Protein 6ZXT (pdb70)

B-factor: mean 27.02, std 9.83, range [13.63, 108.33]

Solvent-accessible surface area: 20149 Å² total; per-residue (Å²): 158,172,64,53,88,84,84,15,24,92,68,0,0,108,84,0,5,110,56,7,120,62,50,38,19,0,1,2,2,16,21,51,6,0,24,53,2,2,62,60,1,0,61,21,37,120,98,44,137,13,106,118,3,41,0,0,14,0,6,78,137,2,97,100,44,0,101,93,18,60,6,72,49,19,50,1,48,105,60,63,163,5,58,1,1,2,0,7,6,27,1,3,18,87,78,5,15,0,0,6,5,68,64,3,10,0,0,36,6,11,3,0,5,109,11,14,86,78,1,0,0,0,0,2,66,80,41,80,26,164,15,7,1,27,36,113,100,9,1,0,0,0,0,0,77,30,13,31,126,21,1,25,91,74,0,18,68,28,101,51,5,134,74,18,97,21,100,37,34,95,82,71,130,123,41,56,83,7,49,26,67,2,42,0,0,6,0,62,13,140,93,58,19,181,76,25,75,32,0,16,143,24,0,31,42,30,19,0,3,4,2,0,0,3,0,24,98,20,0,48,6,0,0,22,0,2,67,134,30,57,64,61,83,119,74,113,155,172,64,54,86,82,84,16,23,94,70,0,0,99,83,0,3,111,54,6,126,62,51,38,21,0,1,2,2,14,30,62,5,0,35,47,2,2,66,47,0,0,68,23,40,145,90,46,142,13,108,115,3,44,0,2,10,0,6,111,129,6,96,104,39,0,100,92,34,57,4,71,45,11,65,2,53,113,62,50,137,4,60,2,0,3,0,6,7,32,1,2,11,92,71,4,10,0,0,6,5,49,62,8,13,6,6,34,6,11,3,0,6,110,1,15,82,76,1,0,0,0,0,2,62,79,43,84,20,164,10,3,0,28,38,105,98,9,1,0,0,2,0,2,76,30,9,40,134,24,1,25,107,90,0,22,109,15,100,65,3,174,67,16,104,20,111,37,40,97,103,67,117,133,33,61,84,20,67,8,57,4,26,5,0,7,0,64,8,125,103,52,15,205,77,21,72,32,0,13,152,23,0,30,40,19,19,0,2,4,1,0,0,2,0,21,93,18,0,51,2,0,0,23,0,2,70,135,30,57,66,53,70,100,56,42,135,166

InterPro domains:
  IPR004788 Ribose 5-phosphate isomerase, type A [PF06026] (82-256)
  IPR004788 Ribose 5-phosphate isomerase, type A [TIGR00021] (36-258)
  IPR004788 Ribose 5-phosphate isomerase, type A [cd01398] (36-254)
  IPR020672 Ribose-5-phosphate isomerase, type A, subgroup [MF_00170] (33-261)
  IPR037171 NagB/RpiA transferase-like [SSF100950] (33-181)
  IPR050262 Ribose 5-phosphate isomerase [PTHR43748] (22-262)

Organism: Chlamydomonas reinhardtii (NCBI:txid3055)

Nearest PDB structures (foldseek):
  6zxt-assembly1_A  TM=1.004E+00  e=3.234E-52  Chlamydomonas reinhardtii
  2f8m-assembly1_B  TM=9.762E-01  e=2.948E-31  Plasmodium falciparum 3D7
  1lk7-assembly1_D  TM=9.650E-01  e=9.561E-29  Pyrococcus horikoshii
  3hhe-assembly1_B  TM=9.433E-01  e=3.915E-27  Bartonella henselae str. Houston-1
  6j1k-assembly1_B  TM=9.522E-01  e=1.406E-26  Ochrobactrum sp.

Secondary structure (DSSP, 8-state):
----HHHHHHHHHHHHHTT--TT-EEEE--SHHHHHHHHHHHHHHHTTSS-S-EEEESSHHHHHHHHHHT--B--TTT---EEEEEE--SEE-TTS-EE--TTS-HHHHHHHHHTEEEEEEEEEGGGB-SSTTTTSS-EEEEE-STTHHHHHHHHHT-TTTTTSEEEE-EETTEE---TTS-EEEEEE-SS--S-HHHHHHHHHTSTTEEEESEE-S--SEEEEEETTEEEEEE--/--S-HHHHHHHHHHHHHTT--TT-EEEE--SHHHHHHHHHHHHHHHTTSS-S-EEEESSHHHHHHHHHTT--B--TTT---EEEEEE--SEE-TTS-EE--TTS-HHHHHHHHHTEEEEEEEEEGGGB-SSTTTTSS-EEEEE-STTHHHHHHHHHT-GGGTT-EEEE-EETTEE---TTS-EEEEEE-SS--S-HHHHHHHHHHSTTEEEESEE-S--SEEEEEETTEEEEEEPS--

Foldseek 3Di:
DPADQLNLLLQLLVVQCVQPAAQFEEEQEDDSSSLSNLVVVLVCVVVVVHYNYEYAYLAPVSVVSNVVSVHHYDHCVVVVAGAEYEYEFQAQAPQRWGFDQPVPRQPSVLSRLVRYPAYEYEHAPVRYDNAALQVQWWWKWWFAPPPVVVVQVVLCCQPQQPPWDKDWDPDVPHGDAHRVRTTMITTGHNHHGPDLVVSQVRSVPDPGTDHTGGRPPRHAWYWYGYPVGIDIDGRD/DPQDQLNLLLQLLVVQLVQDAAQWEEEQADDSSSLSNLVVVLVCVVVVVHYNYEYAYLDPVSVVSNVVSVHHYDHCVVVVAGAEYEYEFQAQELQRWGFDQLVASQVSVLSSLVRYPAYEYEHAQVRYANAALQVQDWWKWWFAPPPVVVLQVVLQPDPQQDAKDKDWDPPPPHTDAHPVRTTIITIGHNDHRPDLVVSQVSQVVDPGTDHTRGRPPRHQWYWYGYPVGIDIDGRPPD

Sequence (474 aa):
TQLSQDELKKQAAWKAVEEYVKSGMVVGLGTGSTAAFAVDDRIGQQLLKEGKLQNIVGVPTSIRTYEQALSLGIPLATLDEQPKLDVAIDGADEVDPNLDVVKGRGGALLLREKMVEMASAKFVCIVDDSKLVEGLGGSKLAMPVEIVQFCHKYTLQRLANLPEVKGCEAKLRMNGDKPYVTDNSSNYIVDLYFQTPIKDSSQAASKAILGLDGVVDHGLFLDMVDVCIIAGATGVTVQERPTQLSQDELKKQAAWKAVEEYVKSGMVVGLGTGSTAAFAVDDRIGQLLKEGKLQNIVGVPTSIRTYEQALSLGIPLATLDEQPKLDVAIDGADEVDPNLDVVKGRGGALLREKMVEMASSAKFVCIVDDSKLVEGLGGSKLAMPVEIVQFCHKYTLQRLANLPEVKGCEAKLRMNGDKPYVTDNSNYIVDLYFQTPIKDSQAASKAILGLDDGVVDHGLFLDDMVDVCIIAGATGVTVQERPNP

Radius of gyration: 24.96 Å; Cα contacts (8 Å, |Δi|>4): 1159; chains: 2; bounding box: 45×42×82 Å

Structure (mmCIF, N/CA/C/O backbone):
data_6ZXT
#
_entry.id   6ZXT
#
_cell.length_a   45.152
_cell.length_b   63.952
_cell.length_c   80.909
_cell.angle_alpha   90.000
_cell.angle_beta   96.130
_cell.angle_gamma   90.000
#
_symmetry.space_group_name_H-M   'P 1 21 1'
#
loop_
_entity.id
_entity.type
_entity.pdbx_description
1 polymer 'Ribose-5-phosphate isomerase'
2 non-polymer 'SULFATE ION'
3 non-polymer 'SODIUM ION'
4 water water
#
loop_
_atom_site.group_PDB
_atom_site.id
_atom_site.type_symbol
_atom_site.label_atom_id
_atom_site.label_alt_id
_atom_site.label_comp_id
_atom_site.label_asym_id
_atom_site.label_entity_id
_atom_site.label_seq_id
_atom_site.pdbx_PDB_ins_code
_atom_site.Cartn_x
_atom_site.Cartn_y
_atom_site.Cartn_z
_atom_site.occupancy
_atom_site.B_iso_or_equiv
_atom_site.auth_seq_id
_atom_site.auth_comp_id
_atom_site.auth_asym_id
_atom_site.auth_atom_id
_atom_site.pdbx_PDB_model_num
ATOM 1 N N . THR A 1 15 ? 6.768 -20.123 -35.483 1.00 56.25 29 THR A N 1
ATOM 2 C CA . THR A 1 15 ? 7.523 -19.725 -36.670 1.00 48.84 29 THR A CA 1
ATOM 3 C C . THR A 1 15 ? 7.323 -18.227 -36.934 1.00 35.80 29 THR A C 1
ATOM 4 O O . THR A 1 15 ? 7.867 -17.381 -36.200 1.00 36.53 29 THR A O 1
ATOM 14 N N . GLN A 1 16 ? 6.551 -17.872 -37.974 1.00 26.98 30 GLN A N 1
ATOM 15 C CA . GLN A 1 16 ? 6.352 -16.457 -38.255 1.00 24.02 30 GLN A CA 1
ATOM 16 C C . GLN A 1 16 ? 5.468 -15.759 -37.225 1.00 22.46 30 GLN A C 1
ATOM 17 O O . GLN A 1 16 ? 5.596 -14.545 -37.042 1.00 24.54 30 GLN A O 1
ATOM 31 N N . LEU A 1 17 ? 4.558 -16.476 -36.579 1.00 24.08 31 LEU A N 1
ATOM 32 C CA . LEU A 1 17 ? 3.615 -15.819 -35.674 1.00 22.82 31 LEU A CA 1
ATOM 33 C C . LEU A 1 17 ? 4.271 -15.552 -34.319 1.00 21.35 31 LEU A C 1
ATOM 34 O O . LEU A 1 17 ? 4.799 -16.475 -33.680 1.00 26.82 31 LEU A O 1
ATOM 50 N N . SER A 1 18 ? 4.208 -14.304 -33.888 1.00 20.66 32 SER A N 1
ATOM 51 C CA . SER A 1 18 ? 4.715 -13.892 -32.592 1.00 22.89 32 SER A CA 1
ATOM 52 C C . SER A 1 18 ? 3.711 -14.268 -31.517 1.00 22.93 32 SER A C 1
ATOM 53 O O . SER A 1 18 ? 2.564 -14.603 -31.800 1.00 21.89 32 SER A O 1
ATOM 61 N N . GLN A 1 19 ? 4.171 -14.240 -30.257 1.00 21.37 33 GLN A N 1
ATOM 62 C CA . GLN A 1 19 ? 3.269 -14.546 -29.154 1.00 21.72 33 GLN A CA 1
ATOM 63 C C . GLN A 1 19 ? 2.090 -13.593 -29.151 1.00 20.26 33 GLN A C 1
ATOM 64 O O . GLN A 1 19 ? 0.948 -14.028 -28.947 1.00 19.56 33 GLN A O 1
ATOM 78 N N . ASP A 1 20 ? 2.327 -12.307 -29.393 1.00 21.07 34 ASP A N 1
ATOM 79 C CA . ASP A 1 20 ? 1.226 -11.348 -29.427 1.00 19.81 34 ASP A CA 1
ATOM 80 C C . ASP A 1 20 ? 0.248 -11.666 -30.554 1.00 20.07 34 ASP A C 1
ATOM 81 O O . ASP A 1 20 ? -0.968 -11.499 -30.399 1.00 20.44 34 ASP A O 1
ATOM 90 N N . GLU A 1 21 ? 0.750 -12.101 -31.713 1.00 21.03 35 GLU A N 1
ATOM 91 C CA . GLU A 1 21 ? -0.164 -12.441 -32.801 1.00 19.22 35 GLU A CA 1
ATOM 92 C C . GLU A 1 21 ? -0.998 -13.661 -32.441 1.00 18.94 35 GLU A C 1
ATOM 93 O O . GLU A 1 21 ? -2.195 -13.723 -32.756 1.00 19.43 35 GLU A O 1
ATOM 105 N N . LEU A 1 22 ? -0.395 -14.655 -31.791 1.00 18.72 36 LEU A N 1
ATOM 106 C CA . LEU A 1 22 ? -1.145 -15.814 -31.343 1.00 17.50 36 LEU A CA 1
ATOM 107 C C . LEU A 1 22 ? -2.217 -15.415 -30.330 1.00 16.90 36 LEU A C 1
ATOM 108 O O . LEU A 1 22 ? -3.354 -15.898 -30.384 1.00 18.14 36 LEU A O 1
ATOM 124 N N . LYS A 1 23 ? -1.845 -14.581 -29.375 1.00 19.25 37 LYS A N 1
ATOM 125 C CA . LYS A 1 23 ? -2.833 -14.133 -28.393 1.00 20.11 37 LYS A CA 1
ATOM 126 C C . LYS A 1 23 ? -4.038 -13.521 -29.097 1.00 18.01 37 LYS A C 1
ATOM 127 O O . LYS A 1 23 ? -5.191 -13.788 -28.731 1.00 17.58 37 LYS A O 1
ATOM 146 N N . LYS A 1 24 ? -3.797 -12.635 -30.054 1.00 19.70 38 LYS A N 1
ATOM 147 C CA . LYS A 1 24 ? -4.908 -11.974 -30.737 1.00 17.45 38 LYS A CA 1
ATOM 148 C C . LYS A 1 24 ? -5.765 -12.962 -31.506 1.00 18.58 38 LYS A C 1
ATOM 149 O O . LYS A 1 24 ? -6.997 -12.842 -31.541 1.00 18.10 38 LYS A O 1
ATOM 168 N N . GLN A 1 25 ? -5.145 -13.955 -32.155 1.00 18.04 39 GLN A N 1
ATOM 169 C CA . GLN A 1 25 ? -5.900 -15.009 -32.821 1.00 19.80 39 GLN A CA 1
ATOM 170 C C . GLN A 1 25 ? -6.829 -15.743 -31.853 1.00 18.02 39 GLN A C 1
ATOM 171 O O . GLN A 1 25 ? -8.017 -15.931 -32.130 1.00 19.21 39 GLN A O 1
ATOM 185 N N . ALA A 1 26 ? -6.313 -16.148 -30.695 1.00 18.69 40 ALA A N 1
ATOM 186 C CA . ALA A 1 26 ? -7.162 -16.810 -29.712 1.00 18.66 40 ALA A CA 1
ATOM 187 C C . ALA A 1 26 ? -8.297 -15.882 -29.296 1.00 17.17 40 ALA A C 1
ATOM 188 O O . ALA A 1 26 ? -9.458 -16.303 -29.204 1.00 19.30 40 ALA A O 1
ATOM 195 N N . ALA A 1 27 ? -7.963 -14.630 -28.994 1.00 17.52 41 ALA A N 1
ATOM 196 C CA . ALA A 1 27 ? -8.967 -13.658 -28.559 1.00 16.60 41 ALA A CA 1
ATOM 197 C C . ALA A 1 27 ? -10.082 -13.508 -29.580 1.00 19.42 41 ALA A C 1
ATOM 198 O O . ALA A 1 27 ? -11.265 -13.513 -29.227 1.00 17.82 41 ALA A O 1
ATOM 205 N N . TRP A 1 28 ? -9.731 -13.329 -30.855 1.00 18.51 42 TRP A N 1
ATOM 206 C CA . TRP A 1 28 ? -10.794 -13.134 -31.836 1.00 19.51 42 TRP A CA 1
ATOM 207 C C . TRP A 1 28 ? -11.683 -14.365 -31.937 1.00 20.80 42 TRP A C 1
ATOM 208 O O . TRP A 1 28 ? -12.892 -14.247 -32.157 1.00 22.14 42 TRP A O 1
ATOM 229 N N . LYS A 1 29 ? -11.105 -15.564 -31.850 1.00 17.82 43 LYS A N 1
ATOM 230 C CA . LYS A 1 29 ? -11.923 -16.763 -31.905 1.00 19.32 43 LYS A CA 1
ATOM 231 C C . LYS A 1 29 ? -12.888 -16.813 -30.719 1.00 20.14 43 LYS A C 1
ATOM 232 O O . LYS A 1 29 ? -14.064 -17.178 -30.858 1.00 20.87 43 LYS A O 1
ATOM 251 N N . ALA A 1 30 ? -12.411 -16.401 -29.551 1.00 18.64 44 ALA A N 1
ATOM 252 C CA . ALA A 1 30 ? -13.245 -16.425 -28.350 1.00 20.03 44 ALA A CA 1
ATOM 253 C C . ALA A 1 30 ? -14.419 -15.460 -28.451 1.00 17.34 44 ALA A C 1
ATOM 254 O O . ALA A 1 30 ? -15.515 -15.759 -27.946 1.00 18.39 44 ALA A O 1
ATOM 261 N N . VAL A 1 31 ? -14.228 -14.308 -29.088 1.00 17.89 45 VAL A N 1
ATOM 262 C CA . VAL A 1 31 ? -15.314 -13.335 -29.184 1.00 18.32 45 VAL A CA 1
ATOM 263 C C . VAL A 1 31 ? -16.465 -13.868 -30.019 1.00 19.34 45 VAL A C 1
ATOM 264 O O . VAL A 1 31 ? -17.582 -13.365 -29.901 1.00 19.39 45 VAL A O 1
ATOM 277 N N A GLU A 1 32 ? -16.248 -14.900 -30.834 0.46 19.97 46 GLU A N 1
ATOM 278 N N B GLU A 1 32 ? -16.245 -14.893 -30.842 0.54 19.96 46 GLU A N 1
ATOM 279 C CA A GLU A 1 32 ? -17.354 -15.512 -31.562 0.46 20.04 46 GLU A CA 1
ATOM 280 C CA B GLU A 1 32 ? -17.356 -15.506 -31.561 0.54 20.01 46 GLU A CA 1
ATOM 281 C C A GLU A 1 32 ? -18.387 -16.150 -30.641 0.46 22.01 46 GLU A C 1
ATOM 282 C C B GLU A 1 32 ? -18.400 -16.105 -30.629 0.54 22.04 46 GLU A C 1
ATOM 283 O O A GLU A 1 32 ? -19.510 -16.422 -31.087 0.46 23.69 46 GLU A O 1
ATOM 284 O O B GLU A 1 32 ? -19.548 -16.297 -31.053 0.54 23.71 46 GLU A O 1
ATOM 307 N N . TYR A 1 33 ? -18.040 -16.404 -29.375 1.00 19.53 47 TYR A N 1
ATOM 308 C CA . TYR A 1 33 ? -19.003 -16.906 -28.413 1.00 20.16 47 TYR A CA 1
ATOM 309 C C . TYR A 1 33 ? -19.877 -15.792 -27.863 1.00 20.33 47 TYR A C 1
ATOM 310 O O . TYR A 1 33 ? -20.903 -16.091 -27.225 1.00 22.99 47 TYR A O 1
ATOM 328 N N . VAL A 1 34 ? -19.514 -14.531 -28.112 1.00 19.61 48 VAL A N 1
ATOM 329 C CA . VAL A 1 34 ? -20.319 -13.400 -27.651 1.00 19.48 48 VAL A CA 1
ATOM 330 C C . VAL A 1 34 ? -21.402 -13.136 -28.686 1.00 23.62 48 VAL A C 1
ATOM 331 O O . VAL A 1 34 ? -21.110 -12.899 -29.876 1.00 23.80 48 VAL A O 1
ATOM 344 N N . LYS A 1 35 ? -22.652 -13.126 -28.217 1.00 22.96 49 LYS A N 1
ATOM 345 C CA . LYS A 1 35 ? -23.824 -12.888 -29.048 1.00 22.52 49 LYS A CA 1
ATOM 346 C C . LYS A 1 35 ? -24.512 -11.632 -28.547 1.00 25.17 49 LYS A C 1
ATOM 347 O O . LYS A 1 35 ? -24.488 -11.330 -27.346 1.00 24.58 49 LYS A O 1
ATOM 366 N N . SER A 1 36 ? -25.134 -10.903 -29.471 1.00 23.00 50 SER A N 1
ATOM 367 C CA . SER A 1 36 ? -25.907 -9.734 -29.076 1.00 23.14 50 SER A CA 1
ATOM 368 C C . SER A 1 36 ? -26.873 -10.116 -27.967 1.00 21.99 50 SER A C 1
ATOM 369 O O . SER A 1 36 ? -27.460 -11.202 -27.975 1.00 24.44 50 SER A O 1
ATOM 377 N N . GLY A 1 37 ? -27.001 -9.227 -26.991 1.00 21.43 51 GLY A N 1
ATOM 378 C CA . GLY A 1 37 ? -27.875 -9.470 -25.865 1.00 20.57 51 GLY A CA 1
ATOM 379 C C . GLY A 1 37 ? -27.185 -9.945 -24.611 1.00 25.84 51 GLY A C 1
ATOM 380 O O . GLY A 1 37 ? -27.809 -9.974 -23.546 1.00 24.76 51 GLY A O 1
ATOM 384 N N . MET A 1 38 ? -25.926 -10.321 -24.693 1.00 22.17 52 MET A N 1
ATOM 385 C CA . MET A 1 38 ? -25.288 -10.965 -23.574 1.00 19.34 52 MET A CA 1
ATOM 386 C C . MET A 1 38 ? -24.703 -9.979 -22.557 1.00 19.74 52 MET A C 1
ATOM 387 O O . MET A 1 38 ? -24.318 -8.840 -22.875 1.00 19.39 52 MET A O 1
ATOM 401 N N . VAL A 1 39 ? -24.579 -10.493 -21.330 1.00 19.88 53 VAL A N 1
ATOM 402 C CA . VAL A 1 39 ? -23.717 -9.937 -20.293 1.00 20.24 53 VAL A CA 1
ATOM 403 C C . VAL A 1 39 ? -22.402 -10.713 -20.317 1.00 18.80 53 VAL A C 1
ATOM 404 O O . VAL A 1 39 ? -22.389 -11.953 -20.236 1.00 20.39 53 VAL A O 1
ATOM 417 N N . VAL A 1 40 ? -21.301 -9.990 -20.459 1.00 20.40 54 VAL A N 1
ATOM 418 C CA . VAL A 1 40 ? -20.006 -10.578 -20.774 1.00 19.54 54 VAL A CA 1
ATOM 419 C C . VAL A 1 40 ? -18.970 -10.186 -19.724 1.00 18.84 54 VAL A C 1
ATOM 420 O O . VAL A 1 40 ? -18.722 -9.000 -19.491 1.00 18.56 54 VAL A O 1
ATOM 433 N N . GLY A 1 41 ? -18.328 -11.189 -19.135 1.00 18.54 55 GLY A N 1
ATOM 434 C CA . GLY A 1 41 ? -17.203 -10.940 -18.248 1.00 17.39 55 GLY A CA 1
ATOM 435 C C . GLY A 1 41 ? -15.947 -10.636 -19.043 1.00 19.10 55 GLY A C 1
ATOM 436 O O . GLY A 1 41 ? -15.580 -11.369 -19.975 1.00 18.29 55 GLY A O 1
ATOM 440 N N . LEU A 1 42 ? -15.321 -9.528 -18.723 1.00 17.47 56 LEU A N 1
ATOM 441 C CA . LEU A 1 42 ? -14.159 -9.042 -19.460 1.00 17.13 56 LEU A CA 1
ATOM 442 C C . LEU A 1 42 ? -12.897 -9.306 -18.638 1.00 19.03 56 LEU A C 1
ATOM 443 O O . LEU A 1 42 ? -12.726 -8.751 -17.544 1.00 17.87 56 LEU A O 1
ATOM 459 N N . GLY A 1 43 ? -12.010 -10.134 -19.178 1.00 17.06 57 GLY A N 1
ATOM 460 C CA . GLY A 1 43 ? -10.797 -10.510 -18.487 1.00 16.98 57 GLY A CA 1
ATOM 461 C C . GLY A 1 43 ? -9.743 -9.424 -18.389 1.00 17.67 57 GLY A C 1
ATOM 462 O O . GLY A 1 43 ? -9.925 -8.270 -18.781 1.00 19.46 57 GLY A O 1
ATOM 466 N N . THR A 1 44 ? -8.593 -9.833 -17.843 1.00 19.62 58 THR A N 1
ATOM 467 C CA . THR A 1 44 ? -7.454 -8.973 -17.568 1.00 17.64 58 THR A CA 1
ATOM 468 C C . THR A 1 44 ? -6.192 -9.612 -18.133 1.00 18.86 58 THR A C 1
ATOM 469 O O . THR A 1 44 ? -6.013 -10.832 -18.051 1.00 19.67 58 THR A O 1
ATOM 480 N N . GLY A 1 45 ? -5.337 -8.780 -18.697 1.00 18.07 59 GLY A N 1
ATOM 481 C CA . GLY A 1 45 ? -4.042 -9.201 -19.188 1.00 20.35 59 GLY A CA 1
ATOM 482 C C . GLY A 1 45 ? -3.960 -8.998 -20.678 1.00 18.67 59 GLY A C 1
ATOM 483 O O . GLY A 1 45 ? -4.939 -8.645 -21.335 1.00 18.57 59 GLY A O 1
ATOM 487 N N . SER A 1 46 ? -2.754 -9.204 -21.218 1.00 19.21 60 SER A N 1
ATOM 488 C CA . SER A 1 46 ? -2.537 -8.888 -22.636 1.00 20.07 60 SER A CA 1
ATOM 489 C C . SER A 1 46 ? -3.416 -9.730 -23.563 1.00 19.56 60 SER A C 1
ATOM 490 O O . SER A 1 46 ? -3.930 -9.225 -24.567 1.00 21.63 60 SER A O 1
ATOM 498 N N . THR A 1 47 ? -3.642 -11.006 -23.240 1.00 19.33 61 THR A N 1
ATOM 499 C CA . THR A 1 47 ? -4.479 -11.815 -24.120 1.00 17.34 61 THR A CA 1
ATOM 500 C C . THR A 1 47 ? -5.920 -11.336 -24.075 1.00 17.30 61 THR A C 1
ATOM 501 O O . THR A 1 47 ? -6.546 -11.084 -25.114 1.00 17.45 61 THR A O 1
ATOM 512 N N . ALA A 1 48 ? -6.454 -11.189 -22.857 1.00 16.72 62 ALA A N 1
ATOM 513 C CA . ALA A 1 48 ? -7.823 -10.719 -22.727 1.00 17.54 62 ALA A CA 1
ATOM 514 C C . ALA A 1 48 ? -8.013 -9.346 -23.346 1.00 15.95 62 ALA A C 1
ATOM 515 O O . ALA A 1 48 ? -9.093 -9.059 -23.884 1.00 17.23 62 ALA A O 1
ATOM 522 N N . ALA A 1 49 ? -6.989 -8.489 -23.294 1.00 16.73 63 ALA A N 1
ATOM 523 C CA . ALA A 1 49 ? -7.143 -7.133 -23.793 1.00 18.12 63 ALA A CA 1
ATOM 524 C C . ALA A 1 49 ? -7.460 -7.148 -25.285 1.00 20.88 63 ALA A C 1
ATOM 525 O O . ALA A 1 49 ? -8.199 -6.297 -25.780 1.00 19.72 63 ALA A O 1
ATOM 532 N N . PHE A 1 50 ? -6.911 -8.107 -26.029 1.00 17.55 64 PHE A N 1
ATOM 533 C CA . PHE A 1 50 ? -7.289 -8.201 -27.443 1.00 16.79 64 PHE A CA 1
ATOM 534 C C . PHE A 1 50 ? -8.775 -8.528 -27.593 1.00 17.70 64 PHE A C 1
ATOM 535 O O . PHE A 1 50 ? -9.427 -8.088 -28.554 1.00 18.19 64 PHE A O 1
ATOM 552 N N . ALA A 1 51 ? -9.312 -9.381 -26.715 1.00 16.00 65 ALA A N 1
ATOM 553 C CA . ALA A 1 51 ? -10.730 -9.707 -26.792 1.00 16.32 65 ALA A CA 1
ATOM 554 C C . ALA A 1 51 ? -11.580 -8.504 -26.422 1.00 17.93 65 ALA A C 1
ATOM 555 O O . ALA A 1 51 ? -12.617 -8.278 -27.042 1.00 17.84 65 ALA A O 1
ATOM 562 N N . VAL A 1 52 ? -11.162 -7.737 -25.409 1.00 19.10 66 VAL A N 1
ATOM 563 C CA . VAL A 1 52 ? -11.937 -6.560 -25.035 1.00 17.42 66 VAL A CA 1
ATOM 564 C C . VAL A 1 52 ? -11.960 -5.577 -26.188 1.00 20.30 66 VAL A C 1
ATOM 565 O O . VAL A 1 52 ? -13.014 -5.019 -26.530 1.00 19.27 66 VAL A O 1
ATOM 578 N N A ASP A 1 53 ? -10.810 -5.427 -26.847 0.52 18.24 67 ASP A N 1
ATOM 579 N N B ASP A 1 53 ? -10.796 -5.419 -26.822 0.48 18.27 67 ASP A N 1
ATOM 580 C CA A ASP A 1 53 ? -10.701 -4.469 -27.977 0.52 18.69 67 ASP A CA 1
ATOM 581 C CA B ASP A 1 53 ? -10.642 -4.531 -28.001 0.48 18.70 67 ASP A CA 1
ATOM 582 C C A ASP A 1 53 ? -11.577 -4.938 -29.142 0.52 19.08 67 ASP A C 1
ATOM 583 C C B ASP A 1 53 ? -11.624 -4.950 -29.088 0.48 19.03 67 ASP A C 1
ATOM 584 O O A ASP A 1 53 ? -12.311 -4.096 -29.688 0.52 20.17 67 ASP A O 1
ATOM 585 O O B ASP A 1 53 ? -12.256 -4.072 -29.699 0.48 20.24 67 ASP A O 1
ATOM 602 N N . ARG A 1 54 ? -11.660 -6.249 -29.378 1.00 17.26 68 ARG A N 1
ATOM 603 C CA . ARG A 1 54 ? -12.483 -6.781 -30.449 1.00 17.95 68 ARG A CA 1
ATOM 604 C C . ARG A 1 54 ? -13.968 -6.610 -30.148 1.00 19.83 68 ARG A C 1
ATOM 605 O O . ARG A 1 54 ? -14.744 -6.249 -31.037 1.00 19.63 68 ARG A O 1
ATOM 626 N N . ILE A 1 55 ? -14.387 -6.829 -28.899 1.00 18.27 69 ILE A N 1
ATOM 627 C CA . ILE A 1 55 ? -15.785 -6.607 -28.549 1.00 19.05 69 ILE A CA 1
ATOM 628 C C . ILE A 1 55 ? -16.140 -5.152 -28.791 1.00 22.53 69 ILE A C 1
ATOM 629 O O . ILE A 1 55 ? -17.215 -4.831 -29.325 1.00 21.41 69 ILE A O 1
ATOM 645 N N . GLY A 1 56 ? -15.259 -4.253 -28.372 1.00 19.83 70 GLY A N 1
ATOM 646 C CA . GLY A 1 56 ? -15.510 -2.836 -28.555 1.00 21.09 70 GLY A CA 1
ATOM 647 C C . GLY A 1 56 ? -15.609 -2.461 -30.013 1.00 22.78 70 GLY A C 1
ATOM 648 O O . GLY A 1 56 ? -16.458 -1.649 -30.410 1.00 23.73 70 GLY A O 1
ATOM 652 N N A GLN A 1 57 ? -14.761 -3.048 -30.852 0.44 20.08 71 GLN A N 1
ATOM 653 N N B GLN A 1 57 ? -14.747 -3.047 -30.846 0.56 20.05 71 GLN A N 1
ATOM 654 C CA A GLN A 1 57 ? -14.816 -2.729 -32.275 0.44 21.90 71 GLN A CA 1
ATOM 655 C CA B GLN A 1 57 ? -14.787 -2.782 -32.283 0.56 21.90 71 GLN A CA 1
ATOM 656 C C A GLN A 1 57 ? -16.095 -3.261 -32.918 0.44 19.93 71 GLN A C 1
ATOM 657 C C B GLN A 1 57 ? -16.100 -3.257 -32.892 0.56 19.85 71 GLN A C 1
ATOM 658 O O A GLN A 1 57 ? -16.721 -2.568 -33.733 0.44 23.29 71 GLN A O 1
ATOM 659 O O B GLN A 1 57 ? -16.742 -2.535 -33.668 0.56 23.33 71 GLN A O 1
ATOM 686 N N . LEU A 1 58 ? -16.497 -4.484 -32.577 1.00 19.15 72 LEU A N 1
ATOM 687 C CA . LEU A 1 58 ? -17.730 -5.043 -33.126 1.00 19.68 72 LEU A CA 1
ATOM 688 C C . LEU A 1 58 ? -18.942 -4.217 -32.706 1.00 21.18 72 LEU A C 1
ATOM 689 O O . LEU A 1 58 ? -19.875 -4.035 -33.498 1.00 22.76 72 LEU A O 1
ATOM 705 N N . LEU A 1 59 ? -18.951 -3.707 -31.473 1.00 22.97 73 LEU A N 1
ATOM 706 C CA . LEU A 1 59 ? -20.048 -2.835 -31.056 1.00 21.98 73 LEU A CA 1
ATOM 707 C C . LEU A 1 59 ? -20.055 -1.549 -31.872 1.00 26.98 73 LEU A C 1
ATOM 708 O O . LEU A 1 59 ? -21.108 -1.112 -32.345 1.00 26.55 73 LEU A O 1
ATOM 724 N N . LYS A 1 60 ? -18.900 -0.902 -32.017 1.00 21.92 74 LYS A N 1
ATOM 725 C CA . LYS A 1 60 ? -18.849 0.333 -32.791 1.00 23.95 74 LYS A CA 1
ATOM 726 C C . LYS A 1 60 ? -19.313 0.111 -34.215 1.00 30.28 74 LYS A C 1
ATOM 727 O O . LYS A 1 60 ? -19.919 1.010 -34.808 1.00 31.92 74 LYS A O 1
ATOM 746 N N . GLU A 1 61 ? -19.037 -1.062 -34.783 1.00 26.68 75 GLU A N 1
ATOM 747 C CA . GLU A 1 61 ? -19.413 -1.378 -36.156 1.00 26.97 75 GLU A CA 1
ATOM 748 C C . GLU A 1 61 ? -20.841 -1.891 -36.295 1.00 32.07 75 GLU A C 1
ATOM 749 O O . GLU A 1 61 ? -21.290 -2.131 -37.422 1.00 28.73 75 GLU A O 1
ATOM 761 N N . GLY A 1 62 ? -21.576 -2.046 -35.194 1.00 25.85 76 GLY A N 1
ATOM 762 C CA . GLY A 1 62 ? -22.925 -2.556 -35.239 1.00 25.90 76 GLY A CA 1
ATOM 763 C C . GLY A 1 62 ? -23.054 -4.044 -35.401 1.00 29.31 76 GLY A C 1
ATOM 764 O O . GLY A 1 62 ? -24.182 -4.536 -35.564 1.00 31.41 76 GLY A O 1
ATOM 768 N N . LYS A 1 63 ? -21.919 -4.754 -35.371 1.00 25.36 77 LYS A N 1
ATOM 769 C CA . LYS A 1 63 ? -21.901 -6.234 -35.540 1.00 22.65 77 LYS A CA 1
ATOM 770 C C . LYS A 1 63 ? -22.436 -6.901 -34.270 1.00 24.09 77 LYS A C 1
ATOM 771 O O . LYS A 1 63 ? -22.955 -8.021 -34.366 1.00 30.77 77 LYS A O 1
ATOM 777 N N . LEU A 1 64 ? -22.274 -6.247 -33.120 1.00 23.90 78 LEU A N 1
ATOM 778 C CA . LEU A 1 64 ? -22.856 -6.679 -31.865 1.00 24.38 78 LEU A CA 1
ATOM 779 C C . LEU A 1 64 ? -23.742 -5.546 -31.381 1.00 22.82 78 LEU A C 1
ATOM 780 O O . LEU A 1 64 ? -23.469 -4.369 -31.648 1.00 24.12 78 LEU A O 1
ATOM 796 N N . GLN A 1 65 ? -24.792 -5.916 -30.651 1.00 24.11 79 GLN A N 1
ATOM 797 C CA . GLN A 1 65 ? -25.647 -4.961 -29.961 1.00 24.60 79 GLN A CA 1
ATOM 798 C C . GLN A 1 65 ? -26.051 -5.521 -28.605 1.00 21.76 79 GLN A C 1
ATOM 799 O O . GLN A 1 65 ? -26.004 -6.729 -28.345 1.00 22.90 79 GLN A O 1
ATOM 813 N N . ASN A 1 66 ? -26.495 -4.610 -27.752 1.00 23.13 80 ASN A N 1
ATOM 814 C CA . ASN A 1 66 ? -27.072 -4.973 -26.467 1.00 23.47 80 ASN A CA 1
ATOM 815 C C . ASN A 1 66 ? -26.135 -5.853 -25.647 1.00 19.67 80 ASN A C 1
ATOM 816 O O . ASN A 1 66 ? -26.522 -6.912 -25.138 1.00 23.48 80 ASN A O 1
ATOM 827 N N . ILE A 1 67 ? -24.893 -5.402 -25.540 1.00 20.57 81 ILE A N 1
ATOM 828 C CA . ILE A 1 67 ? -23.882 -6.040 -24.707 1.00 20.94 81 ILE A CA 1
ATOM 829 C C . ILE A 1 67 ? -23.679 -5.182 -23.468 1.00 20.13 81 ILE A C 1
ATOM 830 O O . ILE A 1 67 ? -23.543 -3.958 -23.568 1.00 21.81 81 ILE A O 1
ATOM 846 N N . VAL A 1 68 ? -23.570 -5.837 -22.319 1.00 20.53 82 VAL A N 1
ATOM 847 C CA . VAL A 1 68 ? -23.042 -5.207 -21.111 1.00 19.92 82 VAL A CA 1
ATOM 848 C C . VAL A 1 68 ? -21.800 -5.977 -20.694 1.00 19.49 82 VAL A C 1
ATOM 849 O O . VAL A 1 68 ? -21.838 -7.207 -20.604 1.00 21.03 82 VAL A O 1
ATOM 862 N N . GLY A 1 69 ? -20.728 -5.249 -20.392 1.00 17.63 83 GLY A N 1
ATOM 863 C CA . GLY A 1 69 ? -19.486 -5.839 -19.917 1.00 19.17 83 GLY A CA 1
ATOM 864 C C . GLY A 1 69 ? -19.314 -5.677 -18.428 1.00 20.48 83 GLY A C 1
ATOM 865 O O . GLY A 1 69 ? -19.705 -4.670 -17.831 1.00 19.81 83 GLY A O 1
ATOM 869 N N . VAL A 1 70 ? -18.680 -6.688 -17.806 1.00 17.85 84 VAL A N 1
ATOM 870 C CA . VAL A 1 70 ? -18.392 -6.726 -16.411 1.00 18.65 84 VAL A CA 1
ATOM 871 C C . VAL A 1 70 ? -16.883 -6.916 -16.242 1.00 19.20 84 VAL A C 1
ATOM 872 O O . VAL A 1 70 ? -16.364 -8.008 -16.460 1.00 18.58 84 VAL A O 1
ATOM 885 N N . PRO A 1 71 ? -16.168 -5.858 -15.869 1.00 19.26 85 PRO A N 1
ATOM 886 C CA . PRO A 1 71 ? -14.699 -5.950 -15.819 1.00 19.87 85 PRO A CA 1
ATOM 887 C C . PRO A 1 71 ? -14.149 -6.687 -14.621 1.00 20.72 85 PRO A C 1
ATOM 888 O O . PRO A 1 71 ? -14.646 -6.571 -13.500 1.00 20.57 85 PRO A O 1
ATOM 899 N N . THR A 1 72 ? -13.040 -7.401 -14.859 1.00 18.40 86 THR A N 1
ATOM 900 C CA . THR A 1 72 ? -12.348 -8.156 -13.812 1.00 18.49 86 THR A CA 1
ATOM 901 C C . THR A 1 72 ? -11.184 -7.395 -13.172 1.00 17.24 86 THR A C 1
ATOM 902 O O . THR A 1 72 ? -10.475 -7.954 -12.332 1.00 18.43 86 THR A O 1
ATOM 913 N N . SER A 1 73 ? -10.945 -6.153 -13.555 1.00 17.03 87 SER A N 1
ATOM 914 C CA . SER A 1 73 ? -9.889 -5.351 -12.960 1.00 18.06 87 SER A CA 1
ATOM 915 C C . SER A 1 73 ? -10.170 -3.891 -13.258 1.00 18.01 87 SER A C 1
ATOM 916 O O . SER A 1 73 ? -10.914 -3.561 -14.187 1.00 18.59 87 SER A O 1
ATOM 924 N N . ILE A 1 74 ? -9.554 -3.024 -12.441 1.00 17.71 88 ILE A N 1
ATOM 925 C CA . ILE A 1 74 ? -9.589 -1.600 -12.716 1.00 19.07 88 ILE A CA 1
ATOM 926 C C . ILE A 1 74 ? -8.986 -1.330 -14.085 1.00 20.84 88 ILE A C 1
ATOM 927 O O . ILE A 1 74 ? -9.534 -0.555 -14.870 1.00 20.29 88 ILE A O 1
ATOM 943 N N . ARG A 1 75 ? -7.897 -2.032 -14.446 1.00 18.78 89 ARG A N 1
ATOM 944 C CA . ARG A 1 75 ? -7.298 -1.863 -15.770 1.00 20.38 89 ARG A CA 1
ATOM 945 C C . ARG A 1 75 ? -8.294 -2.158 -16.896 1.00 19.69 89 ARG A C 1
ATOM 946 O O . ARG A 1 75 ? -8.394 -1.418 -17.885 1.00 19.11 89 ARG A O 1
ATOM 967 N N . THR A 1 76 ? -9.022 -3.260 -16.793 1.00 18.28 90 THR A N 1
ATOM 968 C CA . THR A 1 76 ? -9.978 -3.599 -17.836 1.00 16.67 90 THR A CA 1
ATOM 969 C C . THR A 1 76 ? -11.176 -2.658 -17.840 1.00 18.40 90 THR A C 1
ATOM 970 O O . THR A 1 76 ? -11.717 -2.363 -18.904 1.00 18.01 90 THR A O 1
ATOM 981 N N . TYR A 1 77 ? -11.626 -2.229 -16.659 1.00 17.09 91 TYR A N 1
ATOM 982 C CA . TYR A 1 77 ? -12.636 -1.179 -16.599 1.00 19.05 91 TYR A CA 1
ATOM 983 C C . TYR A 1 77 ? -12.205 0.022 -17.423 1.00 18.00 91 TYR A C 1
ATOM 984 O O . TYR A 1 77 ? -12.977 0.555 -18.245 1.00 19.41 91 TYR A O 1
ATOM 1002 N N . GLU A 1 78 ? -10.969 0.467 -17.226 1.00 16.73 92 GLU A N 1
ATOM 1003 C CA . GLU A 1 78 ? -10.481 1.631 -17.946 1.00 18.90 92 GLU A CA 1
ATOM 1004 C C . GLU A 1 78 ? -10.436 1.357 -19.439 1.00 19.29 92 GLU A C 1
ATOM 1005 O O . GLU A 1 78 ? -10.723 2.244 -20.246 1.00 20.31 92 GLU A O 1
ATOM 1017 N N . GLN A 1 79 ? -10.002 0.160 -19.839 1.00 19.35 93 GLN A N 1
ATOM 1018 C CA . GLN A 1 79 ? -9.946 -0.149 -21.264 1.00 19.00 93 GLN A CA 1
ATOM 1019 C C . GLN A 1 79 ? -11.338 -0.128 -21.885 1.00 17.68 93 GLN A C 1
ATOM 1020 O O . GLN A 1 79 ? -11.557 0.484 -22.943 1.00 20.26 93 GLN A O 1
ATOM 1026 N N . ALA A 1 80 ? -12.286 -0.796 -21.242 1.00 19.50 94 ALA A N 1
ATOM 1027 C CA . ALA A 1 80 ? -13.642 -0.844 -21.763 1.00 20.44 94 ALA A CA 1
ATOM 1028 C C . ALA A 1 80 ? -14.280 0.540 -21.783 1.00 21.53 94 ALA A C 1
ATOM 1029 O O . ALA A 1 80 ? -15.021 0.879 -22.721 1.00 21.63 94 ALA A O 1
ATOM 1036 N N . LEU A 1 81 ? -14.008 1.347 -20.753 1.00 20.64 95 LEU A N 1
ATOM 1037 C CA . LEU A 1 81 ? -14.463 2.737 -20.735 1.00 22.88 95 LEU A CA 1
ATOM 1038 C C . LEU A 1 81 ? -14.007 3.457 -21.990 1.00 24.73 95 LEU A C 1
ATOM 1039 O O . LEU A 1 81 ? -14.794 4.132 -22.668 1.00 24.30 95 LEU A O 1
ATOM 1055 N N . SER A 1 82 ? -12.729 3.296 -22.347 1.00 22.34 96 SER A N 1
ATOM 1056 C CA . SER A 1 82 ? -12.185 3.989 -23.507 1.00 22.41 96 SER A CA 1
ATOM 1057 C C . SER A 1 82 ? -12.824 3.532 -24.809 1.00 22.47 96 SER A C 1
ATOM 1058 O O . SER A 1 82 ? -12.825 4.279 -25.793 1.00 28.42 96 SER A O 1
ATOM 1066 N N . LEU A 1 83 ? -13.346 2.308 -24.859 1.00 20.59 97 LEU A N 1
ATOM 1067 C CA . LEU A 1 83 ? -13.952 1.753 -26.051 1.00 24.11 97 LEU A CA 1
ATOM 1068 C C . LEU A 1 83 ? -15.454 2.001 -26.137 1.00 24.71 97 LEU A C 1
ATOM 1069 O O . LEU A 1 83 ? -16.062 1.663 -27.158 1.00 24.51 97 LEU A O 1
ATOM 1085 N N . GLY A 1 84 ? -16.070 2.549 -25.086 1.00 19.77 98 GLY A N 1
ATOM 1086 C CA . GLY A 1 84 ? -17.507 2.751 -25.103 1.00 20.31 98 GLY A CA 1
ATOM 1087 C C . GLY A 1 84 ? -18.347 1.517 -24.887 1.00 20.25 98 GLY A C 1
ATOM 1088 O O . GLY A 1 84 ? -19.526 1.502 -25.252 1.00 20.58 98 GLY A O 1
ATOM 1092 N N . ILE A 1 85 ? -17.811 0.486 -24.248 1.00 20.38 99 ILE A N 1
ATOM 1093 C CA . ILE A 1 85 ? -18.594 -0.716 -23.984 1.00 19.86 99 ILE A CA 1
ATOM 1094 C C . ILE A 1 85 ? -19.447 -0.425 -22.756 1.00 21.57 99 ILE A C 1
ATOM 1095 O O . ILE A 1 85 ? -18.879 -0.072 -21.705 1.00 20.87 99 ILE A O 1
ATOM 1111 N N . PRO A 1 86 ? -20.777 -0.584 -22.813 1.00 20.37 100 PRO A N 1
ATOM 1112 C CA . PRO A 1 86 ? -21.587 -0.391 -21.602 1.00 19.93 100 PRO A CA 1
ATOM 1113 C C . PRO A 1 86 ? -21.105 -1.323 -20.501 1.00 21.05 100 PRO A C 1
ATOM 1114 O O . PRO A 1 86 ? -20.827 -2.496 -20.748 1.00 20.32 100 PRO A O 1
ATOM 1125 N N . LEU A 1 87 ? -21.031 -0.818 -19.267 1.00 20.97 101 LEU A N 1
ATOM 1126 C CA . LEU A 1 87 ? -20.421 -1.587 -18.203 1.00 20.67 101 LEU A CA 1
ATOM 1127 C C . LEU A 1 87 ? -21.364 -1.716 -17.016 1.00 22.33 101 LEU A C 1
ATOM 1128 O O . LEU A 1 87 ? -22.225 -0.863 -16.773 1.00 26.50 101 LEU A O 1
ATOM 1144 N N . ALA A 1 88 ? -21.199 -2.805 -16.293 1.00 21.20 102 ALA A N 1
ATOM 1145 C CA . ALA A 1 88 ? -21.886 -2.999 -15.026 1.00 23.01 102 ALA A CA 1
ATOM 1146 C C . ALA A 1 88 ? -21.001 -3.833 -14.114 1.00 23.68 102 ALA A C 1
ATOM 1147 O O . ALA A 1 88 ? -19.863 -4.166 -14.461 1.00 24.44 102 ALA A O 1
ATOM 1154 N N . THR A 1 89 ? -21.518 -4.159 -12.934 1.00 22.80 103 THR A N 1
ATOM 1155 C CA . THR A 1 89 ? -20.851 -5.060 -12.012 1.00 21.96 103 THR A CA 1
ATOM 1156 C C . THR A 1 89 ? -21.808 -6.182 -11.624 1.00 22.12 103 THR A C 1
ATOM 1157 O O . THR A 1 89 ? -22.999 -6.169 -11.979 1.00 22.13 103 THR A O 1
ATOM 1168 N N . LEU A 1 90 ? -21.276 -7.178 -10.911 1.00 20.63 104 LEU A N 1
ATOM 1169 C CA . LEU A 1 90 ? -22.107 -8.271 -10.417 1.00 20.31 104 LEU A CA 1
ATOM 1170 C C . LEU A 1 90 ? -23.262 -7.776 -9.553 1.00 22.20 104 LEU A C 1
ATOM 1171 O O . LEU A 1 90 ? -24.250 -8.504 -9.424 1.00 23.13 104 LEU A O 1
ATOM 1187 N N . ASP A 1 91 ? -23.130 -6.603 -8.919 1.00 23.09 105 ASP A N 1
ATOM 1188 C CA . ASP A 1 91 ? -24.233 -6.084 -8.099 1.00 22.13 105 ASP A CA 1
ATOM 1189 C C . ASP A 1 91 ? -25.472 -5.834 -8.944 1.00 29.70 105 ASP A C 1
ATOM 1190 O O . ASP A 1 91 ? -26.597 -5.954 -8.446 1.00 30.31 105 ASP A O 1
ATOM 1199 N N . GLU A 1 92 ? -25.287 -5.466 -10.211 1.00 24.11 106 GLU A N 1
ATOM 1200 C CA . GLU A 1 92 ? -26.382 -5.213 -11.145 1.00 27.55 106 GLU A CA 1
ATOM 1201 C C . GLU A 1 92 ? -26.664 -6.392 -12.062 1.00 28.63 106 GLU A C 1
ATOM 1202 O O . GLU A 1 92 ? -27.819 -6.616 -12.448 1.00 26.25 106 GLU A O 1
ATOM 1214 N N . GLN A 1 93 ? -25.635 -7.158 -12.417 1.00 24.71 107 GLN A N 1
ATOM 1215 C CA . GLN A 1 93 ? -25.757 -8.293 -13.323 1.00 24.35 107 GLN A CA 1
ATOM 1216 C C . GLN A 1 93 ? -25.067 -9.475 -12.662 1.00 23.45 107 GLN A C 1
ATOM 1217 O O . GLN A 1 93 ? -23.894 -9.770 -12.950 1.00 24.28 107 GLN A O 1
ATOM 1231 N N . PRO A 1 94 ? -25.767 -10.184 -11.776 1.00 21.74 108 PRO A N 1
ATOM 1232 C CA . PRO A 1 94 ? -25.140 -11.288 -11.037 1.00 22.38 108 PRO A CA 1
ATOM 1233 C C . PRO A 1 94 ? -24.948 -12.540 -11.861 1.00 23.94 108 PRO A C 1
ATOM 1234 O O . PRO A 1 94 ? -24.248 -13.453 -11.399 1.00 23.85 108 PRO A O 1
ATOM 1245 N N . LYS A 1 95 ? -25.561 -12.611 -13.047 1.00 24.65 109 LYS A N 1
ATOM 1246 C CA . LYS A 1 95 ? -25.500 -13.785 -13.908 1.00 25.05 109 LYS A CA 1
ATOM 1247 C C . LYS A 1 95 ? -24.934 -13.350 -15.253 1.00 23.05 109 LYS A C 1
ATOM 1248 O O . LYS A 1 95 ? -25.517 -12.505 -15.944 1.00 22.82 109 LYS A O 1
ATOM 1267 N N . LEU A 1 96 ? -23.796 -13.907 -15.628 1.00 21.43 110 LEU A N 1
ATOM 1268 C CA . LEU A 1 96 ? -23.182 -13.581 -16.912 1.00 19.23 110 LEU A CA 1
ATOM 1269 C C . LEU A 1 96 ? -23.362 -14.727 -17.881 1.00 18.22 110 LEU A C 1
ATOM 1270 O O . LEU A 1 96 ? -23.417 -15.903 -17.498 1.00 21.37 110 LEU A O 1
ATOM 1286 N N . ASP A 1 97 ? -23.468 -14.379 -19.158 1.00 20.18 111 ASP A N 1
ATOM 1287 C CA . ASP A 1 97 ? -23.604 -15.420 -20.171 1.00 21.97 111 ASP A CA 1
ATOM 1288 C C . ASP A 1 97 ? -22.259 -16.036 -20.541 1.00 21.68 111 ASP A C 1
ATOM 1289 O O . ASP A 1 97 ? -22.123 -17.258 -20.626 1.00 22.88 111 ASP A O 1
ATOM 1298 N N . VAL A 1 98 ? -21.265 -15.196 -20.780 1.00 21.06 112 VAL A N 1
ATOM 1299 C CA . VAL A 1 98 ? -19.952 -15.615 -21.227 1.00 20.26 112 VAL A CA 1
ATOM 1300 C C . VAL A 1 98 ? -18.932 -14.748 -20.515 1.00 18.91 112 VAL A C 1
ATOM 1301 O O . VAL A 1 98 ? -19.160 -13.554 -20.296 1.00 21.01 112 VAL A O 1
ATOM 1314 N N . ALA A 1 99 ? -17.799 -15.346 -20.164 1.00 19.85 113 ALA A N 1
ATOM 1315 C CA . ALA A 1 99 ? -16.655 -14.612 -19.641 1.00 18.01 113 ALA A CA 1
ATOM 1316 C C . ALA A 1 99 ? -15.490 -15.045 -20.505 1.00 17.02 113 ALA A C 1
ATOM 1317 O O . ALA A 1 99 ? -15.373 -16.230 -20.834 1.00 18.92 113 ALA A O 1
ATOM 1324 N N . ILE A 1 100 ? -14.654 -14.096 -20.886 1.00 17.03 114 ILE A N 1
ATOM 1325 C CA . ILE A 1 100 ? -13.451 -14.364 -21.668 1.00 16.65 114 ILE A CA 1
ATOM 1326 C C . ILE A 1 100 ? -12.255 -13.858 -20.873 1.00 17.04 114 ILE A C 1
ATOM 1327 O O . ILE A 1 100 ? -12.198 -12.676 -20.500 1.00 18.77 114 ILE A O 1
ATOM 1343 N N . ASP A 1 101 ? -11.282 -14.737 -20.625 1.00 17.37 115 ASP A N 1
ATOM 1344 C CA . ASP A 1 101 ? -10.107 -14.349 -19.846 1.00 16.76 115 ASP A CA 1
ATOM 1345 C C . ASP A 1 101 ? -8.943 -15.238 -20.230 1.00 16.53 115 ASP A C 1
ATOM 1346 O O . ASP A 1 101 ? -9.128 -16.334 -20.779 1.00 16.42 115 ASP A O 1
ATOM 1355 N N . GLY A 1 102 ? -7.738 -14.767 -19.916 1.00 16.74 116 GLY A N 1
ATOM 1356 C CA . GLY A 1 102 ? -6.529 -15.552 -20.089 1.00 17.16 116 GLY A CA 1
ATOM 1357 C C . GLY A 1 102 ? -6.260 -16.471 -18.915 1.00 16.88 116 GLY A C 1
ATOM 1358 O O . GLY A 1 102 ? -7.059 -16.619 -17.989 1.00 16.96 116 GLY A O 1
ATOM 1362 N N . ALA A 1 103 ? -5.082 -17.095 -18.962 1.00 16.26 117 ALA A N 1
ATOM 1363 C CA . ALA A 1 103 ? -4.610 -17.974 -17.900 1.00 18.06 117 ALA A CA 1
ATOM 1364 C C . ALA A 1 103 ? -3.093 -18.034 -17.957 1.00 17.71 117 ALA A C 1
ATOM 1365 O O . ALA A 1 103 ? -2.478 -17.895 -19.037 1.00 17.48 117 ALA A O 1
ATOM 1372 N N . ASP A 1 104 ? -2.509 -18.270 -16.773 1.00 17.91 118 ASP A N 1
ATOM 1373 C CA . ASP A 1 104 ? -1.062 -18.402 -16.658 1.00 17.23 118 ASP A CA 1
ATOM 1374 C C . ASP A 1 104 ? -0.619 -19.830 -16.940 1.00 18.28 118 ASP A C 1
ATOM 1375 O O . ASP A 1 104 ? 0.451 -20.036 -17.531 1.00 19.97 118 ASP A O 1
ATOM 1384 N N . GLU A 1 105 ? -1.408 -20.803 -16.500 1.00 17.84 119 GLU A N 1
ATOM 1385 C CA . GLU A 1 105 ? -1.170 -22.216 -16.788 1.00 18.48 119 GLU A CA 1
ATOM 1386 C C . GLU A 1 105 ? -2.512 -22.862 -17.084 1.00 16.36 119 GLU A C 1
ATOM 1387 O O . GLU A 1 105 ? -3.506 -22.550 -16.420 1.00 18.33 119 GLU A O 1
ATOM 1399 N N . VAL A 1 106 ? -2.539 -23.824 -18.012 1.00 17.81 120 VAL A N 1
ATOM 1400 C CA . VAL A 1 106 ? -3.757 -24.610 -18.366 1.00 16.64 120 VAL A CA 1
ATOM 1401 C C . VAL A 1 106 ? -3.358 -26.092 -18.320 1.00 19.05 120 VAL A C 1
ATOM 1402 O O . VAL A 1 106 ? -2.465 -26.460 -19.093 1.00 19.94 120 VAL A O 1
ATOM 1415 N N . ASP A 1 107 ? -3.970 -26.913 -17.460 1.00 19.30 121 ASP A N 1
ATOM 1416 C CA . ASP A 1 107 ? -3.603 -28.348 -17.343 1.00 19.93 121 ASP A CA 1
ATOM 1417 C C . ASP A 1 107 ? -4.502 -29.192 -18.259 1.00 21.04 121 ASP A C 1
ATOM 1418 O O . ASP A 1 107 ? -5.410 -28.606 -18.876 1.00 23.20 121 ASP A O 1
ATOM 1427 N N . PRO A 1 108 ? -4.326 -30.534 -18.372 1.00 22.80 122 PRO A N 1
ATOM 1428 C CA . PRO A 1 108 ? -5.150 -31.357 -19.281 1.00 21.71 122 PRO A CA 1
ATOM 1429 C C . PRO A 1 108 ? -6.671 -31.361 -19.068 1.00 24.49 122 PRO A C 1
ATOM 1430 O O . PRO A 1 108 ? -7.377 -31.661 -19.999 1.00 28.97 122 PRO A O 1
ATOM 1441 N N . ASN A 1 109 ? -7.145 -31.020 -17.869 1.00 21.79 123 ASN A N 1
ATOM 1442 C CA . ASN A 1 109 ? -8.592 -30.991 -17.543 1.00 23.54 123 ASN A CA 1
ATOM 1443 C C . ASN A 1 109 ? -9.171 -29.577 -17.633 1.00 21.55 123 ASN A C 1
ATOM 1444 O O . ASN A 1 109 ? -10.308 -29.450 -17.132 1.00 25.22 123 ASN A O 1
ATOM 1455 N N . LEU A 1 110 ? -8.376 -28.564 -18.070 1.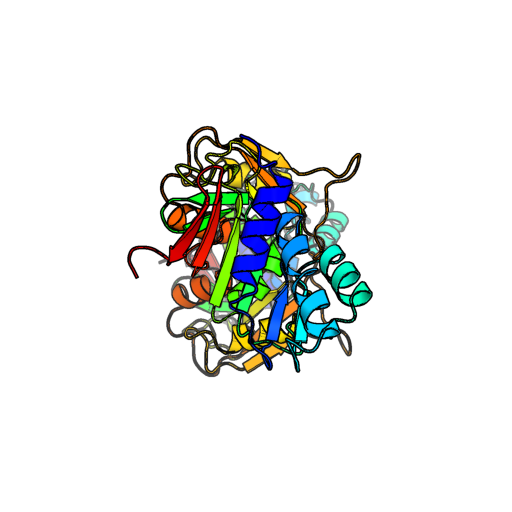00 21.02 124 LEU A N 1
ATOM 1456 C CA . LEU A 1 110 ? -8.756 -27.148 -18.126 1.00 20.63 124 LEU A CA 1
ATOM 1457 C C . LEU A 1 110 ? -8.940 -26.551 -16.719 1.00 19.50 124 LEU A C 1
ATOM 1458 O O . LEU A 1 110 ? -9.699 -25.611 -16.528 1.00 21.10 124 LEU A O 1
ATOM 1474 N N . ASP A 1 111 ? -8.246 -27.092 -15.724 1.00 20.67 125 ASP A N 1
ATOM 1475 C CA . ASP A 1 111 ? -7.971 -26.353 -14.495 1.00 18.32 125 ASP A CA 1
ATOM 1476 C C . ASP A 1 111 ? -6.799 -25.424 -14.775 1.00 20.31 125 ASP A C 1
ATOM 1477 O O . ASP A 1 111 ? -5.903 -25.758 -15.543 1.00 20.49 125 ASP A O 1
ATOM 1486 N N . VAL A 1 112 ? -6.832 -24.219 -14.204 1.00 17.23 126 VAL A N 1
ATOM 1487 C CA . VAL A 1 112 ? -5.861 -23.195 -14.555 1.00 18.21 126 VAL A CA 1
ATOM 1488 C C . VAL A 1 112 ? -5.304 -22.487 -13.325 1.00 16.99 126 VAL A C 1
ATOM 1489 O O . VAL A 1 112 ? -5.905 -22.470 -12.248 1.00 16.92 126 VAL A O 1
ATOM 1502 N N . VAL A 1 113 ? -4.130 -21.899 -13.523 1.00 17.96 127 VAL A N 1
ATOM 1503 C CA . VAL A 1 113 ? -3.559 -20.941 -12.584 1.00 18.29 127 VAL A CA 1
ATOM 1504 C C . VAL A 1 113 ? -3.692 -19.566 -13.211 1.00 17.25 127 VAL A C 1
ATOM 1505 O O . VAL A 1 113 ? -3.386 -19.378 -14.403 1.00 16.89 127 VAL A O 1
ATOM 1518 N N . LYS A 1 114 ? -4.170 -18.619 -12.407 1.00 16.46 128 LYS A N 1
ATOM 1519 C CA . LYS A 1 114 ? -4.312 -17.241 -12.816 1.00 15.96 128 LYS A CA 1
ATOM 1520 C C . LYS A 1 114 ? -3.829 -16.318 -11.701 1.00 15.81 128 LYS A C 1
ATOM 1521 O O . LYS A 1 114 ? -3.646 -16.723 -10.551 1.00 16.80 128 LYS A O 1
ATOM 1540 N N . GLY A 1 115 ? -3.626 -15.056 -12.093 1.00 16.80 129 GLY A N 1
ATOM 1541 C CA . GLY A 1 115 ? -3.314 -13.982 -11.163 1.00 18.79 129 GLY A CA 1
ATOM 1542 C C . GLY A 1 115 ? -1.932 -13.398 -11.242 1.00 17.50 129 GLY A C 1
ATOM 1543 O O . GLY A 1 115 ? -1.606 -12.542 -10.399 1.00 18.72 129 GLY A O 1
ATOM 1547 N N . ARG A 1 116 ? -1.120 -13.835 -12.197 1.00 19.30 130 ARG A N 1
ATOM 1548 C CA . ARG A 1 116 ? 0.237 -13.285 -12.332 1.00 19.21 130 ARG A CA 1
ATOM 1549 C C . ARG A 1 116 ? 0.097 -11.789 -12.555 1.00 19.54 130 ARG A C 1
ATOM 1550 O O . ARG A 1 116 ? 1.045 -11.089 -12.174 1.00 21.96 130 ARG A O 1
ATOM 1571 N N . GLY A 1 117 ? -0.992 -11.233 -13.206 1.00 17.18 131 GLY A N 1
ATOM 1572 C CA . GLY A 1 117 ? -1.261 -9.822 -13.389 1.00 20.31 131 GLY A CA 1
ATOM 1573 C C . GLY A 1 117 ? -1.912 -9.154 -12.199 1.00 20.41 131 GLY A C 1
ATOM 1574 O O . GLY A 1 117 ? -2.172 -7.940 -12.232 1.00 24.30 131 GLY A O 1
ATOM 1578 N N . GLY A 1 118 ? -2.199 -9.903 -11.138 1.00 17.54 132 GLY A N 1
ATOM 1579 C CA . GLY A 1 118 ? -2.680 -9.302 -9.901 1.00 18.87 132 GLY A CA 1
ATOM 1580 C C . GLY A 1 118 ? -4.173 -9.363 -9.665 1.00 19.35 132 GLY A C 1
ATOM 1581 O O . GLY A 1 118 ? -4.623 -8.973 -8.564 1.00 19.09 132 GLY A O 1
ATOM 1585 N N . ALA A 1 119 ? -4.960 -9.836 -10.632 1.00 17.14 133 ALA A N 1
ATOM 1586 C CA . ALA A 1 119 ? -6.414 -9.660 -10.624 1.00 18.36 133 ALA A CA 1
ATOM 1587 C C . ALA A 1 119 ? -7.178 -10.933 -10.316 1.00 18.10 133 ALA A C 1
ATOM 1588 O O . ALA A 1 119 ? -8.366 -11.029 -10.628 1.00 17.70 133 ALA A O 1
ATOM 1595 N N A LEU A 1 120 ? -6.527 -11.919 -9.705 0.83 17.14 134 LEU A N 1
ATOM 1596 N N B LEU A 1 120 ? -6.550 -11.881 -9.624 0.17 17.24 134 LEU A N 1
ATOM 1597 C CA A LEU A 1 120 ? -7.165 -13.207 -9.428 0.83 17.12 134 LEU A CA 1
ATOM 1598 C CA B LEU A 1 120 ? -7.158 -13.194 -9.428 0.17 17.16 134 LEU A CA 1
ATOM 1599 C C A LEU A 1 120 ? -8.533 -13.087 -8.760 0.83 17.11 134 LEU A C 1
ATOM 1600 C C B LEU A 1 120 ? -8.508 -13.127 -8.709 0.17 17.26 134 LEU A C 1
ATOM 1601 O O A LEU A 1 120 ? -9.426 -13.885 -9.055 0.83 17.90 134 LEU A O 1
ATOM 1602 O O B LEU A 1 120 ? -9.390 -13.952 -8.976 0.17 17.81 134 LEU A O 1
ATOM 1611 N N . LEU A 1 121 ? -8.683 -12.194 -7.761 1.00 16.75 135 LEU A N 1
ATOM 1612 C CA . LEU A 1 121 ? -9.914 -12.207 -6.946 1.00 16.86 135 LEU A CA 1
ATOM 1613 C C . LEU A 1 121 ? -11.133 -11.834 -7.776 1.00 17.81 135 LEU A C 1
ATOM 1614 O O . LEU A 1 121 ? -12.131 -12.567 -7.801 1.00 17.82 135 LEU A O 1
ATOM 1630 N N . ARG A 1 122 ? -11.079 -10.686 -8.431 1.00 16.35 136 ARG A N 1
ATOM 1631 C CA . ARG A 1 122 ? -12.218 -10.221 -9.200 1.00 17.15 136 ARG A CA 1
ATOM 1632 C C . ARG A 1 122 ? -12.418 -11.109 -10.413 1.00 18.02 136 ARG A C 1
ATOM 1633 O O . ARG A 1 122 ? -13.548 -11.360 -10.808 1.00 17.66 136 ARG A O 1
ATOM 1654 N N . GLU A 1 123 ? -11.341 -11.627 -11.005 1.00 17.38 137 GLU A N 1
ATOM 1655 C CA . GLU A 1 123 ? -11.510 -12.620 -12.061 1.00 18.29 137 GLU A CA 1
ATOM 1656 C C . GLU A 1 123 ? -12.309 -13.810 -11.569 1.00 17.22 137 GLU A C 1
ATOM 1657 O O . GLU A 1 123 ? -13.236 -14.279 -12.243 1.00 19.16 137 GLU A O 1
ATOM 1669 N N . LYS A 1 124 ? -11.966 -14.325 -10.384 1.00 17.40 138 LYS A N 1
ATOM 1670 C CA . LYS A 1 124 ? -12.653 -15.495 -9.874 1.00 17.39 138 LYS A CA 1
ATOM 1671 C C . LYS A 1 124 ? -14.123 -15.207 -9.604 1.00 18.83 138 LYS A C 1
ATOM 1672 O O . LYS A 1 124 ? -14.984 -16.000 -9.990 1.00 19.14 138 LYS A O 1
ATOM 1691 N N . MET A 1 125 ? -14.421 -14.065 -8.988 1.00 19.13 139 MET A N 1
ATOM 1692 C CA . MET A 1 125 ? -15.813 -13.718 -8.716 1.00 18.16 139 MET A CA 1
ATOM 1693 C C . MET A 1 125 ? -16.615 -13.607 -10.007 1.00 21.64 139 MET A C 1
ATOM 1694 O O . MET A 1 125 ? -17.713 -14.188 -10.132 1.00 20.96 139 MET A O 1
ATOM 1708 N N . VAL A 1 126 ? -16.075 -12.885 -10.977 1.00 16.56 140 VAL A N 1
ATOM 1709 C CA . VAL A 1 126 ? -16.782 -12.672 -12.242 1.00 19.57 140 VAL A CA 1
ATOM 1710 C C . VAL A 1 126 ? -16.941 -13.986 -12.997 1.00 20.28 140 VAL A C 1
ATOM 1711 O O . VAL A 1 126 ? -18.018 -14.307 -13.501 1.00 19.62 140 VAL A O 1
ATOM 1724 N N . GLU A 1 127 ? -15.881 -14.777 -13.086 1.00 19.49 141 GLU A N 1
ATOM 1725 C CA . GLU A 1 127 ? -15.956 -15.995 -13.876 1.00 19.00 141 GLU A CA 1
ATOM 1726 C C . GLU A 1 127 ? -16.796 -17.071 -13.194 1.00 20.05 141 GLU A C 1
ATOM 1727 O O . GLU A 1 127 ? -17.437 -17.879 -13.877 1.00 21.77 141 GLU A O 1
ATOM 1739 N N . MET A 1 128 ? -16.835 -17.097 -11.855 1.00 21.88 142 MET A N 1
ATOM 1740 C CA . MET A 1 128 ? -17.745 -18.013 -11.170 1.00 21.59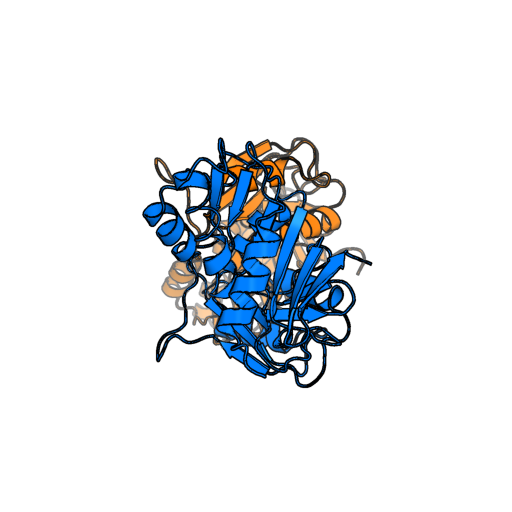 142 MET A CA 1
ATOM 1741 C C . MET A 1 128 ? -19.209 -17.713 -11.471 1.00 22.16 142 MET A C 1
ATOM 1742 O O . MET A 1 128 ? -20.051 -18.614 -11.392 1.00 26.77 142 MET A O 1
ATOM 1747 N N . ALA A 1 129 ? -19.524 -16.484 -11.834 1.00 19.38 143 ALA A N 1
ATOM 1748 C CA . ALA A 1 129 ? -20.887 -16.079 -12.127 1.00 21.69 143 ALA A CA 1
ATOM 1749 C C . ALA A 1 129 ? -21.250 -16.267 -13.594 1.00 22.58 143 ALA A C 1
ATOM 1750 O O . ALA A 1 129 ? -22.350 -15.873 -14.011 1.00 21.44 143 ALA A O 1
ATOM 1757 N N . SER A 1 130 ? -20.355 -16.833 -14.394 1.00 20.84 144 SER A N 1
ATOM 1758 C CA . SER A 1 130 ? -20.546 -16.891 -15.833 1.00 20.87 144 SER A CA 1
ATOM 1759 C C . SER A 1 130 ? -20.943 -18.291 -16.280 1.00 22.95 144 SER A C 1
ATOM 1760 O O . SER A 1 130 ? -20.328 -19.288 -15.879 1.00 24.18 144 SER A O 1
ATOM 1768 N N . ALA A 1 131 ? -21.994 -18.358 -17.100 1.00 20.62 145 ALA A N 1
ATOM 1769 C CA . ALA A 1 131 ? -22.485 -19.649 -17.573 1.00 21.86 145 ALA A CA 1
ATOM 1770 C C . ALA A 1 131 ? -21.464 -20.358 -18.449 1.00 23.03 145 ALA A C 1
ATOM 1771 O O . ALA A 1 131 ? -21.355 -21.593 -18.394 1.00 25.11 145 ALA A O 1
ATOM 1778 N N . LYS A 1 132 ? -20.684 -19.604 -19.224 1.00 22.93 146 LYS A N 1
ATOM 1779 C CA . LYS A 1 132 ? -19.642 -20.175 -20.062 1.00 20.57 146 LYS A CA 1
ATOM 1780 C C . LYS A 1 132 ? -18.380 -19.345 -19.915 1.00 22.06 146 LYS A C 1
ATOM 1781 O O . LYS A 1 132 ? -18.352 -18.180 -20.310 1.00 24.61 146 LYS A O 1
ATOM 1800 N N . PHE A 1 133 ? -17.334 -19.956 -19.377 1.00 20.52 147 PHE A N 1
ATOM 1801 C CA . PHE A 1 133 ? -16.039 -19.311 -19.195 1.00 23.01 147 PHE A CA 1
ATOM 1802 C C . PHE A 1 133 ? -15.132 -19.840 -20.293 1.00 17.25 147 PHE A C 1
ATOM 1803 O O . PHE A 1 133 ? -14.803 -21.040 -20.332 1.00 18.74 147 PHE A O 1
ATOM 1820 N N . VAL A 1 134 ? -14.811 -18.949 -21.230 1.00 16.88 148 VAL A N 1
ATOM 1821 C CA . VAL A 1 134 ? -13.914 -19.224 -22.336 1.00 17.86 148 VAL A CA 1
ATOM 1822 C C . VAL A 1 134 ? -12.529 -18.696 -21.966 1.00 18.60 148 VAL A C 1
ATOM 1823 O O . VAL A 1 134 ? -12.336 -17.488 -21.789 1.00 18.94 148 VAL A O 1
ATOM 1836 N N . CYS A 1 135 ? -11.548 -19.578 -21.900 1.00 18.20 149 CYS A N 1
ATOM 1837 C CA . CYS A 1 135 ? -10.170 -19.215 -21.583 1.00 17.43 149 CYS A CA 1
ATOM 1838 C C . CYS A 1 135 ? -9.352 -19.151 -22.861 1.00 20.24 149 CYS A C 1
ATOM 1839 O O . CYS A 1 135 ? -9.455 -20.026 -23.716 1.00 22.36 149 CYS A O 1
ATOM 1847 N N . ILE A 1 136 ? -8.596 -18.084 -23.025 1.00 17.50 150 ILE A N 1
ATOM 1848 C CA . ILE A 1 136 ? -7.815 -17.847 -24.239 1.00 16.68 150 ILE A CA 1
ATOM 1849 C C . ILE A 1 136 ? -6.338 -17.798 -23.903 1.00 17.97 150 ILE A C 1
ATOM 1850 O O . ILE A 1 136 ? -5.909 -17.022 -23.039 1.00 16.99 150 ILE A O 1
ATOM 1866 N N . VAL A 1 137 ? -5.556 -18.608 -24.613 1.00 17.72 151 VAL A N 1
ATOM 1867 C CA . VAL A 1 137 ? -4.127 -18.679 -24.380 1.00 16.53 151 VAL A CA 1
ATOM 1868 C C . VAL A 1 137 ? -3.399 -18.920 -25.683 1.00 18.50 151 VAL A C 1
ATOM 1869 O O . VAL A 1 137 ? -3.922 -19.531 -26.615 1.00 19.08 151 VAL A O 1
ATOM 1882 N N . ASP A 1 138 ? -2.150 -18.514 -25.683 1.00 19.35 152 ASP A N 1
ATOM 1883 C CA . ASP A 1 138 ? -1.203 -19.075 -26.638 1.00 19.83 152 ASP A CA 1
ATOM 1884 C C . ASP A 1 138 ? -0.639 -20.362 -26.029 1.00 21.39 152 ASP A C 1
ATOM 1885 O O . ASP A 1 138 ? -0.769 -20.642 -24.835 1.00 21.36 152 ASP A O 1
ATOM 1894 N N . ASP A 1 139 ? -0.040 -21.194 -26.874 1.00 22.53 153 ASP A N 1
ATOM 1895 C CA . ASP A 1 139 ? 0.225 -22.548 -26.391 1.00 21.23 153 ASP A CA 1
ATOM 1896 C C . ASP A 1 139 ? 1.374 -22.646 -25.393 1.00 23.57 153 ASP A C 1
ATOM 1897 O O . ASP A 1 139 ? 1.557 -23.724 -24.814 1.00 23.53 153 ASP A O 1
ATOM 1906 N N . SER A 1 140 ? 2.098 -21.556 -25.121 1.00 21.37 154 SER A N 1
ATOM 1907 C CA . SER A 1 140 ? 3.109 -21.572 -24.068 1.00 22.29 154 SER A CA 1
ATOM 1908 C C . SER A 1 140 ? 2.511 -21.755 -22.684 1.00 21.19 154 SER A C 1
ATOM 1909 O O . SER A 1 140 ? 3.250 -22.048 -21.729 1.00 22.37 154 SER A O 1
ATOM 1917 N N . LYS A 1 141 ? 1.196 -21.573 -22.534 1.00 20.88 155 LYS A N 1
ATOM 1918 C CA . LYS A 1 141 ? 0.567 -21.673 -21.226 1.00 20.49 155 LYS A CA 1
ATOM 1919 C C . LYS A 1 141 ? 0.185 -23.086 -20.835 1.00 19.92 155 LYS A C 1
ATOM 1920 O O . LYS A 1 141 ? -0.240 -23.299 -19.696 1.00 20.56 155 LYS A O 1
ATOM 1939 N N . LEU A 1 142 ? 0.311 -24.068 -21.732 1.00 20.20 156 LEU A N 1
ATOM 1940 C CA . LEU A 1 142 ? -0.154 -25.418 -21.432 1.00 19.53 156 LEU A CA 1
ATOM 1941 C C . LEU A 1 142 ? 0.864 -26.118 -20.551 1.00 22.73 156 LEU A C 1
ATOM 1942 O O . LEU A 1 142 ? 2.077 -26.044 -20.800 1.00 28.82 156 LEU A O 1
ATOM 1958 N N . VAL A 1 143 ? 0.363 -26.778 -19.517 1.00 20.85 157 VAL A N 1
ATOM 1959 C CA . VAL A 1 143 ? 1.164 -27.537 -18.570 1.00 21.42 157 VAL A CA 1
ATOM 1960 C C . VAL A 1 143 ? 0.555 -28.927 -18.444 1.00 24.68 157 VAL A C 1
ATOM 1961 O O . VAL A 1 143 ? -0.637 -29.146 -18.675 1.00 22.41 157 VAL A O 1
ATOM 1974 N N . GLU A 1 144 ? 1.400 -29.877 -18.029 1.00 23.46 158 GLU A N 1
ATOM 1975 C CA . GLU A 1 144 ? 0.901 -31.197 -17.668 1.00 23.54 158 GLU A CA 1
ATOM 1976 C C . GLU A 1 144 ? 0.273 -31.194 -16.286 1.00 22.30 158 GLU A C 1
ATOM 1977 O O . GLU A 1 144 ? -0.684 -31.930 -16.038 1.00 25.91 158 GLU A O 1
ATOM 1989 N N . GLY A 1 145 ? 0.797 -30.375 -15.380 1.00 24.27 159 GLY A N 1
ATOM 1990 C CA . GLY A 1 145 ? 0.219 -30.266 -14.066 1.00 25.39 159 GLY A CA 1
ATOM 1991 C C . GLY A 1 145 ? 0.353 -28.858 -13.507 1.00 22.61 159 GLY A C 1
ATOM 1992 O O . GLY A 1 145 ? 1.361 -28.201 -13.763 1.00 23.49 159 GLY A O 1
ATOM 1996 N N . LEU A 1 146 ? -0.663 -28.416 -12.766 1.00 24.99 160 LEU A N 1
ATOM 1997 C CA . LEU A 1 146 ? -0.623 -27.067 -12.197 1.00 25.46 160 LEU A CA 1
ATOM 1998 C C . LEU A 1 146 ? 0.573 -26.939 -11.261 1.00 27.65 160 LEU A C 1
ATOM 1999 O O . LEU A 1 146 ? 0.859 -27.834 -10.456 1.00 27.14 160 LEU A O 1
ATOM 2015 N N . GLY A 1 147 ? 1.228 -25.789 -11.340 1.00 21.13 161 GLY A N 1
ATOM 2016 C CA . GLY A 1 147 ? 2.461 -25.511 -10.664 1.00 24.02 161 GLY A CA 1
ATOM 2017 C C . GLY A 1 147 ? 3.649 -25.829 -11.511 1.00 25.64 161 GLY A C 1
ATOM 2018 O O . GLY A 1 147 ? 4.738 -25.331 -11.246 1.00 23.59 161 GLY A O 1
ATOM 2022 N N . GLY A 1 148 ? 3.426 -26.601 -12.575 1.00 27.29 162 GLY A N 1
ATOM 2023 C CA . GLY A 1 148 ? 4.476 -27.156 -13.394 1.00 26.19 162 GLY A CA 1
ATOM 2024 C C . GLY A 1 148 ? 5.232 -26.157 -14.229 1.00 29.51 162 GLY A C 1
ATOM 2025 O O . GLY A 1 148 ? 6.313 -26.491 -14.724 1.00 29.09 162 GLY A O 1
ATOM 2029 N N . SER A 1 149 ? 4.707 -24.943 -14.405 1.00 27.60 163 SER A N 1
ATOM 2030 C CA . SER A 1 149 ? 5.462 -23.919 -15.112 1.00 23.36 163 SER A CA 1
ATOM 2031 C C . SER A 1 149 ? 6.668 -23.431 -14.316 1.00 26.26 163 SER A C 1
ATOM 2032 O O . SER A 1 149 ? 7.529 -22.747 -14.891 1.00 25.89 163 SER A O 1
ATOM 2040 N N . LYS A 1 150 ? 6.726 -23.739 -13.010 1.00 24.79 164 LYS A N 1
ATOM 2041 C CA . LYS A 1 150 ? 7.753 -23.248 -12.094 1.00 25.29 164 LYS A CA 1
ATOM 2042 C C . LYS A 1 150 ? 7.651 -21.739 -11.862 1.00 22.90 164 LYS A C 1
ATOM 2043 O O . LYS A 1 150 ? 8.547 -21.134 -11.259 1.00 25.47 164 LYS A O 1
ATOM 2062 N N . LEU A 1 151 ? 6.549 -21.127 -12.270 1.00 23.96 165 LEU A N 1
ATOM 2063 C CA . LEU A 1 151 ? 6.329 -19.703 -12.102 1.00 21.82 165 LEU A CA 1
ATOM 2064 C C . LEU A 1 151 ? 5.208 -19.528 -11.082 1.00 19.46 165 LEU A C 1
ATOM 2065 O O . LEU A 1 151 ? 4.697 -20.497 -10.539 1.00 20.43 165 LEU A O 1
ATOM 2081 N N . ALA A 1 152 ? 4.899 -18.272 -10.807 1.00 21.69 166 ALA A N 1
ATOM 2082 C CA . ALA A 1 152 ? 4.135 -17.933 -9.609 1.00 20.67 166 ALA A CA 1
ATOM 2083 C C . ALA A 1 152 ? 2.731 -18.528 -9.582 1.00 16.98 166 ALA A C 1
ATOM 2084 O O . ALA A 1 152 ? 1.972 -18.404 -10.549 1.00 19.72 166 ALA A O 1
ATOM 2091 N N . MET A 1 153 ? 2.384 -19.112 -8.440 1.00 18.10 167 MET A N 1
ATOM 2092 C CA . MET A 1 153 ? 1.028 -19.521 -8.126 1.00 16.07 167 MET A CA 1
ATOM 2093 C C . MET A 1 153 ? 0.545 -18.543 -7.058 1.00 16.44 167 MET A C 1
ATOM 2094 O O . MET A 1 153 ? 0.928 -18.664 -5.885 1.00 17.95 167 MET A O 1
ATOM 2108 N N . PRO A 1 154 ? -0.233 -17.528 -7.434 1.00 16.26 168 PRO A N 1
ATOM 2109 C CA . PRO A 1 154 ? -0.480 -16.416 -6.506 1.00 15.06 168 PRO A CA 1
ATOM 2110 C C . PRO A 1 154 ? -1.546 -16.702 -5.457 1.00 17.02 168 PRO A C 1
ATOM 2111 O O . PRO A 1 154 ? -2.544 -17.400 -5.696 1.00 17.24 168 PRO A O 1
ATOM 2122 N N . VAL A 1 155 ? -1.330 -16.112 -4.290 1.00 15.34 169 VAL A N 1
ATOM 2123 C CA . VAL A 1 155 ? -2.271 -16.141 -3.173 1.00 15.28 169 VAL A CA 1
ATOM 2124 C C . VAL A 1 155 ? -2.476 -14.716 -2.665 1.00 16.71 169 VAL A C 1
ATOM 2125 O O . VAL A 1 155 ? -1.522 -14.057 -2.266 1.00 16.54 169 VAL A O 1
ATOM 2138 N N . GLU A 1 156 ? -3.714 -14.240 -2.686 1.00 14.36 170 GLU A N 1
ATOM 2139 C CA . GLU A 1 156 ? -4.013 -12.908 -2.169 1.00 14.11 170 GLU A CA 1
ATOM 2140 C C . GLU A 1 156 ? -4.250 -13.019 -0.667 1.00 16.55 170 GLU A C 1
ATOM 2141 O O . GLU A 1 156 ? -5.051 -13.853 -0.217 1.00 15.50 170 GLU A O 1
ATOM 2153 N N . ILE A 1 157 ? -3.549 -12.168 0.105 1.00 15.53 171 ILE A N 1
ATOM 2154 C CA . ILE A 1 157 ? -3.573 -12.194 1.561 1.00 16.36 171 ILE A CA 1
ATOM 2155 C C . ILE A 1 157 ? -3.873 -10.804 2.121 1.00 15.37 171 ILE A C 1
ATOM 2156 O O . ILE A 1 157 ? -3.570 -9.771 1.513 1.00 15.25 171 ILE A O 1
ATOM 2172 N N . VAL A 1 158 ? -4.424 -10.803 3.328 1.00 15.71 172 VAL A N 1
ATOM 2173 C CA . VAL A 1 158 ? -4.560 -9.539 4.017 1.00 14.10 172 VAL A CA 1
ATOM 2174 C C . VAL A 1 158 ? -3.191 -8.978 4.392 1.00 16.68 172 VAL A C 1
ATOM 2175 O O . VAL A 1 158 ? -2.196 -9.681 4.533 1.00 16.50 172 VAL A O 1
ATOM 2188 N N . GLN A 1 159 ? -3.151 -7.658 4.612 1.00 16.62 173 GLN A N 1
ATOM 2189 C CA . GLN A 1 159 ? -1.888 -7.009 4.948 1.00 17.67 173 GLN A CA 1
ATOM 2190 C C . GLN A 1 159 ? -1.436 -7.295 6.366 1.00 16.50 173 GLN A C 1
ATOM 2191 O O . GLN A 1 159 ? -0.231 -7.325 6.643 1.00 18.30 173 GLN A O 1
ATOM 2205 N N . PHE A 1 160 ? -2.372 -7.444 7.289 1.00 17.23 174 PHE A N 1
ATOM 2206 C CA . PHE A 1 160 ? -2.059 -7.597 8.698 1.00 17.20 174 PHE A CA 1
ATOM 2207 C C . PHE A 1 160 ? -1.180 -8.818 8.937 1.00 18.43 174 PHE A C 1
ATOM 2208 O O . PHE A 1 160 ? -1.544 -9.930 8.579 1.00 18.65 174 PHE A O 1
ATOM 2225 N N . CYS A 1 161 ? -0.028 -8.607 9.561 1.00 18.59 175 CYS A N 1
ATOM 2226 C CA . CYS A 1 161 ? 0.924 -9.690 9.859 1.00 18.52 175 CYS A CA 1
ATOM 2227 C C . CYS A 1 161 ? 1.183 -10.541 8.612 1.00 16.93 175 CYS A C 1
ATOM 2228 O O . CYS A 1 161 ? 1.255 -11.772 8.656 1.00 18.33 175 CYS A O 1
ATOM 2235 N N . HIS A 1 162 ? 1.395 -9.889 7.465 1.00 15.32 176 HIS A N 1
ATOM 2236 C CA . HIS A 1 162 ? 1.647 -10.657 6.254 1.00 16.33 176 HIS A CA 1
ATOM 2237 C C . HIS A 1 162 ? 2.917 -11.495 6.320 1.00 18.50 176 HIS A C 1
ATOM 2238 O O . HIS A 1 162 ? 3.045 -12.475 5.568 1.00 18.50 176 HIS A O 1
ATOM 2252 N N . LYS A 1 163 ? 3.915 -11.073 7.079 1.00 19.13 177 LYS A N 1
ATOM 2253 C CA . LYS A 1 163 ? 5.123 -11.890 7.193 1.00 21.61 177 LYS A CA 1
ATOM 2254 C C . LYS A 1 163 ? 4.786 -13.233 7.823 1.00 20.40 177 LYS A C 1
ATOM 2255 O O . LYS A 1 163 ? 5.179 -14.293 7.317 1.00 21.16 177 LYS A O 1
ATOM 2274 N N . TYR A 1 164 ? 3.991 -13.196 8.878 1.00 19.38 178 TYR A N 1
ATOM 2275 C CA . TYR A 1 164 ? 3.455 -14.395 9.525 1.00 18.92 178 TYR A CA 1
ATOM 2276 C C . TYR A 1 164 ? 2.680 -15.264 8.534 1.00 20.90 178 TYR A C 1
ATOM 2277 O O . TYR A 1 164 ? 2.933 -16.478 8.409 1.00 21.81 178 TYR A O 1
ATOM 2295 N N . THR A 1 165 ? 1.732 -14.671 7.815 1.00 18.58 179 THR A N 1
ATOM 2296 C CA . THR A 1 165 ? 0.917 -15.440 6.875 1.00 19.34 179 THR A CA 1
ATOM 2297 C C . THR A 1 165 ? 1.772 -16.106 5.803 1.00 20.32 179 THR A C 1
ATOM 2298 O O . THR A 1 165 ? 1.515 -17.249 5.422 1.00 20.04 179 THR A O 1
ATOM 2309 N N . LEU A 1 166 ? 2.776 -15.404 5.270 1.00 17.30 180 LEU A N 1
ATOM 2310 C CA . LEU A 1 166 ? 3.636 -15.995 4.256 1.00 18.62 180 LEU A CA 1
ATOM 2311 C C . LEU A 1 166 ? 4.293 -17.272 4.766 1.00 19.99 180 LEU A C 1
ATOM 2312 O O . LEU A 1 166 ? 4.371 -18.267 4.030 1.00 20.28 180 LEU A O 1
ATOM 2328 N N . GLN A 1 167 ? 4.784 -17.272 6.004 1.00 19.57 181 GLN A N 1
ATOM 2329 C CA . GLN A 1 167 ? 5.461 -18.464 6.583 1.00 19.36 181 GLN A CA 1
ATOM 2330 C C . GLN A 1 167 ? 4.435 -19.591 6.778 1.00 21.16 181 GLN A C 1
ATOM 2331 O O . GLN A 1 167 ? 4.777 -20.746 6.490 1.00 21.70 181 GLN A O 1
ATOM 2345 N N . ARG A 1 168 ? 3.223 -19.268 7.234 1.00 20.11 182 ARG A N 1
ATOM 2346 C CA . ARG A 1 168 ? 2.178 -20.312 7.427 1.00 20.13 182 ARG A CA 1
ATOM 2347 C C . ARG A 1 168 ? 1.820 -20.923 6.068 1.00 25.79 182 ARG A C 1
ATOM 2348 O O . ARG A 1 168 ? 1.637 -22.145 5.993 1.00 24.15 182 ARG A O 1
ATOM 2356 N N . LEU A 1 169 ? 1.730 -20.086 5.036 1.00 20.32 183 LEU A N 1
ATOM 2357 C CA . LEU A 1 169 ? 1.403 -20.499 3.650 1.00 22.63 183 LEU A CA 1
ATOM 2358 C C . LEU A 1 169 ? 2.467 -21.476 3.158 1.00 22.72 183 LEU A C 1
ATOM 2359 O O . LEU A 1 169 ? 2.100 -22.534 2.627 1.00 25.45 183 LEU A O 1
ATOM 2375 N N . ALA A 1 170 ? 3.741 -21.130 3.343 1.00 21.38 184 ALA A N 1
ATOM 2376 C CA . ALA A 1 170 ? 4.839 -21.940 2.844 1.00 26.76 184 ALA A CA 1
ATOM 2377 C C . ALA A 1 170 ? 4.871 -23.309 3.497 1.00 27.33 184 ALA A C 1
ATOM 2378 O O . ALA A 1 170 ? 5.427 -24.256 2.916 1.00 28.18 184 ALA A O 1
ATOM 2385 N N . ASN A 1 171 ? 4.298 -23.436 4.686 1.00 22.40 185 ASN A N 1
ATOM 2386 C CA . ASN A 1 171 ? 4.422 -24.659 5.471 1.00 24.69 185 ASN A CA 1
ATOM 2387 C C . ASN A 1 171 ? 3.179 -25.534 5.433 1.00 26.73 185 ASN A C 1
ATOM 2388 O O . ASN A 1 171 ? 3.135 -26.552 6.141 1.00 27.19 185 ASN A O 1
ATOM 2399 N N . LEU A 1 172 ? 2.172 -25.186 4.642 1.00 22.26 186 LEU A N 1
ATOM 2400 C CA . LEU A 1 172 ? 0.982 -26.023 4.559 1.00 25.04 186 LEU A CA 1
ATOM 2401 C C . LEU A 1 172 ? 1.366 -27.360 3.938 1.00 23.87 186 LEU A C 1
ATOM 2402 O O . LEU A 1 172 ? 2.112 -27.387 2.962 1.00 26.91 186 LEU A O 1
ATOM 2418 N N . PRO A 1 173 ? 0.886 -28.482 4.490 1.00 26.73 187 PRO A N 1
ATOM 2419 C CA . PRO A 1 173 ? 1.251 -29.781 3.904 1.00 29.95 187 PRO A CA 1
ATOM 2420 C C . PRO A 1 173 ? 1.080 -29.836 2.396 1.00 29.19 187 PRO A C 1
ATOM 2421 O O . PRO A 1 173 ? 1.881 -30.485 1.725 1.00 29.06 187 PRO A O 1
ATOM 2432 N N . GLU A 1 174 ? 0.025 -29.218 1.870 1.00 24.70 188 GLU A N 1
ATOM 2433 C CA . GLU A 1 174 ? -0.316 -29.356 0.449 1.00 23.77 188 GLU A CA 1
ATOM 2434 C C . GLU A 1 174 ? 0.683 -28.667 -0.469 1.00 31.24 188 GLU A C 1
ATOM 2435 O O . GLU A 1 174 ? 0.732 -28.977 -1.674 1.00 25.38 188 GLU A O 1
ATOM 2447 N N . VAL A 1 175 ? 1.487 -27.741 0.050 1.00 31.12 189 VAL A N 1
ATOM 2448 C CA . VAL A 1 175 ? 2.397 -26.987 -0.807 1.00 28.85 189 VAL A CA 1
ATOM 2449 C C . VAL A 1 175 ? 3.798 -27.024 -0.222 1.00 25.65 189 VAL A C 1
ATOM 2450 O O . VAL A 1 175 ? 4.762 -26.578 -0.851 1.00 26.43 189 VAL A O 1
ATOM 2463 N N . LYS A 1 176 ? 3.929 -27.554 0.996 1.00 27.21 190 LYS A N 1
ATOM 2464 C CA . LYS A 1 176 ? 5.231 -27.525 1.654 1.00 32.12 190 LYS A CA 1
ATOM 2465 C C . LYS A 1 176 ? 6.285 -28.093 0.714 1.00 29.07 190 LYS A C 1
ATOM 2466 O O . LYS A 1 176 ? 6.085 -29.148 0.106 1.00 35.55 190 LYS A O 1
ATOM 2485 N N . GLY A 1 177 ? 7.394 -27.357 0.578 1.00 27.55 191 GLY A N 1
ATOM 2486 C CA . GLY A 1 177 ? 8.406 -27.580 -0.439 1.00 28.06 191 GLY A CA 1
ATOM 2487 C C . GLY A 1 177 ? 8.561 -26.409 -1.387 1.00 30.36 191 GLY A C 1
ATOM 2488 O O . GLY A 1 177 ? 9.642 -26.188 -1.939 1.00 29.73 191 GLY A O 1
ATOM 2492 N N . CYS A 1 178 ? 7.491 -25.653 -1.604 1.00 29.87 192 CYS A N 1
ATOM 2493 C CA . CYS A 1 178 ? 7.571 -24.497 -2.484 1.00 24.69 192 CYS A CA 1
ATOM 2494 C C . CYS A 1 178 ? 8.441 -23.390 -1.877 1.00 24.37 192 CYS A C 1
ATOM 2495 O O . CYS A 1 178 ? 8.790 -23.406 -0.692 1.00 25.31 192 CYS A O 1
ATOM 2502 N N . GLU A 1 179 ? 8.790 -22.421 -2.711 1.00 23.03 193 GLU A N 1
ATOM 2503 C CA . GLU A 1 179 ? 9.284 -21.131 -2.248 1.00 24.04 193 GLU A CA 1
ATOM 2504 C C . GLU A 1 179 ? 8.101 -20.168 -2.204 1.00 23.75 193 GLU A C 1
ATOM 2505 O O . GLU A 1 179 ? 7.154 -20.302 -2.977 1.00 24.23 193 GLU A O 1
ATOM 2517 N N . ALA A 1 180 ? 8.142 -19.215 -1.280 1.00 22.45 194 ALA A N 1
ATOM 2518 C CA . ALA A 1 180 ? 7.038 -18.263 -1.114 1.00 22.34 194 ALA A CA 1
ATOM 2519 C C . ALA A 1 180 ? 7.619 -16.865 -0.994 1.00 22.35 194 ALA A C 1
ATOM 2520 O O . ALA A 1 180 ? 8.519 -16.638 -0.187 1.00 26.37 194 ALA A O 1
ATOM 2527 N N . LYS A 1 181 ? 7.125 -15.941 -1.818 1.00 18.40 195 LYS A N 1
ATOM 2528 C CA . LYS A 1 181 ? 7.660 -14.591 -1.897 1.00 20.20 195 LYS A CA 1
ATOM 2529 C C . LYS A 1 181 ? 6.541 -13.570 -1.957 1.00 20.27 195 LYS A C 1
ATOM 2530 O O . LYS A 1 181 ? 5.608 -13.674 -2.774 1.00 18.26 195 LYS A O 1
ATOM 2549 N N . LEU A 1 182 ? 6.653 -12.568 -1.098 1.00 19.16 196 LEU A N 1
ATOM 2550 C CA . LEU A 1 182 ? 5.727 -11.446 -1.173 1.00 19.21 196 LEU A CA 1
ATOM 2551 C C . LEU A 1 182 ? 5.959 -10.699 -2.473 1.00 17.80 196 LEU A C 1
ATOM 2552 O O . LEU A 1 182 ? 7.088 -10.301 -2.782 1.00 20.95 196 LEU A O 1
ATOM 2568 N N . ARG A 1 183 ? 4.921 -10.546 -3.286 1.00 16.14 197 ARG A N 1
ATOM 2569 C CA . ARG A 1 183 ? 5.073 -9.878 -4.568 1.00 17.22 197 ARG A CA 1
ATOM 2570 C C . ARG A 1 183 ? 5.403 -8.400 -4.394 1.00 18.28 197 ARG A C 1
ATOM 2571 O O . ARG A 1 183 ? 4.737 -7.691 -3.623 1.00 17.34 197 ARG A O 1
ATOM 2592 N N . MET A 1 184 ? 6.425 -7.943 -5.114 1.00 19.21 198 MET A N 1
ATOM 2593 C CA . MET A 1 184 ? 6.929 -6.585 -4.985 1.00 20.16 198 MET A CA 1
ATOM 2594 C C . MET A 1 184 ? 6.694 -5.786 -6.257 1.00 22.35 198 MET A C 1
ATOM 2595 O O . MET A 1 184 ? 6.695 -6.315 -7.372 1.00 23.40 198 MET A O 1
ATOM 2609 N N . ASN A 1 185 ? 6.466 -4.497 -6.059 1.00 20.45 199 ASN A N 1
ATOM 2610 C CA . ASN A 1 185 ? 6.410 -3.515 -7.134 1.00 23.50 199 ASN A CA 1
ATOM 2611 C C . ASN A 1 185 ? 7.629 -2.635 -6.879 1.00 24.64 199 ASN A C 1
ATOM 2612 O O . ASN A 1 185 ? 7.568 -1.690 -6.105 1.00 24.63 199 ASN A O 1
ATOM 2623 N N . GLY A 1 186 ? 8.755 -3.006 -7.465 1.00 30.18 200 GLY A N 1
ATOM 2624 C CA . GLY A 1 186 ? 10.000 -2.360 -7.074 1.00 30.13 200 GLY A CA 1
ATOM 2625 C C . GLY A 1 186 ? 10.344 -2.651 -5.623 1.00 29.18 200 GLY A C 1
ATOM 2626 O O . GLY A 1 186 ? 10.398 -3.810 -5.192 1.00 30.02 200 GLY A O 1
ATOM 2630 N N . ASP A 1 187 ? 10.624 -1.600 -4.851 1.00 26.19 201 ASP A N 1
ATOM 2631 C CA . ASP A 1 187 ? 11.009 -1.753 -3.461 1.00 25.99 201 ASP A CA 1
ATOM 2632 C C . ASP A 1 187 ? 9.823 -1.661 -2.507 1.00 26.13 201 ASP A C 1
ATOM 2633 O O . ASP A 1 187 ? 10.020 -1.523 -1.297 1.00 28.24 201 ASP A O 1
ATOM 2642 N N . LYS A 1 188 ? 8.599 -1.764 -3.021 1.00 22.36 202 LYS A N 1
ATOM 2643 C CA . LYS A 1 188 ? 7.415 -1.708 -2.180 1.00 22.79 202 LYS A CA 1
ATOM 2644 C C . LYS A 1 188 ? 6.591 -2.930 -2.490 1.00 19.12 202 LYS A C 1
ATOM 2645 O O . LYS A 1 188 ? 6.589 -3.392 -3.631 1.00 20.49 202 LYS A O 1
ATOM 2664 N N . PRO A 1 189 ? 5.813 -3.444 -1.547 1.00 18.77 203 PRO A N 1
ATOM 2665 C CA . PRO A 1 189 ? 4.923 -4.547 -1.909 1.00 18.36 203 PRO A CA 1
ATOM 2666 C C . PRO A 1 189 ? 3.870 -4.148 -2.940 1.00 18.18 203 PRO A C 1
ATOM 2667 O O . PRO A 1 189 ? 3.364 -3.018 -2.950 1.00 18.21 203 PRO A O 1
ATOM 2678 N N . TYR A 1 190 ? 3.537 -5.107 -3.805 1.00 17.39 204 TYR A N 1
ATOM 2679 C CA . TYR A 1 190 ? 2.456 -4.965 -4.768 1.00 15.11 204 TYR A CA 1
ATOM 2680 C C . TYR A 1 190 ? 1.120 -4.939 -4.027 1.00 16.76 204 TYR A C 1
ATOM 2681 O O . TYR A 1 190 ? 0.902 -5.721 -3.097 1.00 18.01 204 TYR A O 1
ATOM 2699 N N . VAL A 1 191 ? 0.247 -4.018 -4.427 1.00 17.14 205 VAL A N 1
ATOM 2700 C CA . VAL A 1 191 ? -1.086 -3.866 -3.852 1.00 16.26 205 VAL A CA 1
ATOM 2701 C C . VAL A 1 191 ? -2.118 -4.204 -4.911 1.00 16.94 205 VAL A C 1
ATOM 2702 O O . VAL A 1 191 ? -2.125 -3.625 -6.007 1.00 17.93 205 VAL A O 1
ATOM 2715 N N . THR A 1 192 ? -3.021 -5.119 -4.576 1.00 16.11 206 THR A N 1
ATOM 2716 C CA . THR A 1 192 ? -4.050 -5.485 -5.531 1.00 17.12 206 THR A CA 1
ATOM 2717 C C . THR A 1 192 ? -5.138 -4.413 -5.618 1.00 16.84 206 THR A C 1
ATOM 2718 O O . THR A 1 192 ? -5.217 -3.492 -4.799 1.00 17.67 206 THR A O 1
ATOM 2729 N N . ASP A 1 193 ? -6.026 -4.587 -6.594 1.00 17.01 207 ASP A N 1
ATOM 2730 C CA . ASP A 1 193 ? -7.195 -3.719 -6.730 1.00 17.93 207 ASP A CA 1
ATOM 2731 C C . ASP A 1 193 ? -8.059 -3.723 -5.456 1.00 18.67 207 ASP A C 1
ATOM 2732 O O . ASP A 1 193 ? -8.881 -2.811 -5.255 1.00 20.26 207 ASP A O 1
ATOM 2741 N N . ASN A 1 194 ? -7.912 -4.730 -4.595 1.00 18.19 208 ASN A N 1
ATOM 2742 C CA . ASN A 1 194 ? -8.669 -4.837 -3.355 1.00 17.60 208 ASN A CA 1
ATOM 2743 C C . ASN A 1 194 ? -7.880 -4.426 -2.118 1.00 17.01 208 ASN A C 1
ATOM 2744 O O . ASN A 1 194 ? -8.269 -4.759 -1.006 1.00 17.26 208 ASN A O 1
ATOM 2755 N N A SER A 1 195 ? -6.739 -3.762 -2.310 0.44 16.79 209 SER A N 1
ATOM 2756 N N B SER A 1 195 ? -6.741 -3.760 -2.303 0.56 16.72 209 SER A N 1
ATOM 2757 C CA A SER A 1 195 ? -5.904 -3.253 -1.232 0.44 17.09 209 SER A CA 1
ATOM 2758 C CA B SER A 1 195 ? -5.924 -3.256 -1.209 0.56 17.03 209 SER A CA 1
ATOM 2759 C C A SER A 1 195 ? -5.186 -4.345 -0.452 0.44 19.95 209 SER A C 1
ATOM 2760 C C B SER A 1 195 ? -5.213 -4.357 -0.434 0.56 19.97 209 SER A C 1
ATOM 2761 O O A SER A 1 195 ? -4.764 -4.110 0.681 0.44 20.07 209 SER A O 1
ATOM 2762 O O B SER A 1 195 ? -4.850 -4.152 0.724 0.56 20.16 209 SER A O 1
ATOM 2777 N N . ASN A 1 196 ? -5.014 -5.528 -1.042 1.00 17.03 210 ASN A N 1
ATOM 2778 C CA . ASN A 1 196 ? -4.360 -6.643 -0.364 1.00 17.30 210 ASN A CA 1
ATOM 2779 C C . ASN A 1 196 ? -2.982 -6.853 -0.969 1.00 15.59 210 ASN A C 1
ATOM 2780 O O . ASN A 1 196 ? -2.608 -6.213 -1.952 1.00 16.18 210 ASN A O 1
ATOM 2791 N N . TYR A 1 197 ? -2.206 -7.734 -0.347 1.00 15.86 211 TYR A N 1
ATOM 2792 C CA . TYR A 1 197 ? -0.877 -8.169 -0.826 1.00 15.35 211 TYR A CA 1
ATOM 2793 C C . TYR A 1 197 ? -1.055 -9.530 -1.505 1.00 15.40 211 TYR A C 1
ATOM 2794 O O . TYR A 1 197 ? -2.124 -10.152 -1.392 1.00 16.87 211 TYR A O 1
ATOM 2812 N N . ILE A 1 198 ? -0.028 -9.959 -2.224 1.00 15.54 212 ILE A N 1
ATOM 2813 C CA . ILE A 1 198 ? 0.049 -11.271 -2.874 1.00 14.65 212 ILE A CA 1
ATOM 2814 C C . ILE A 1 198 ? 1.313 -11.969 -2.415 1.00 14.98 212 ILE A C 1
ATOM 2815 O O . ILE A 1 198 ? 2.402 -11.390 -2.443 1.00 17.13 212 ILE A O 1
ATOM 2831 N N . VAL A 1 199 ? 1.165 -13.226 -2.007 1.00 15.99 213 VAL A N 1
ATOM 2832 C CA . VAL A 1 199 ? 2.287 -14.132 -1.817 1.00 15.31 213 VAL A CA 1
ATOM 2833 C C . VAL A 1 199 ? 2.281 -15.081 -3.006 1.00 14.53 213 VAL A C 1
ATOM 2834 O O . VAL A 1 199 ? 1.289 -15.784 -3.239 1.00 16.10 213 VAL A O 1
ATOM 2847 N N . ASP A 1 200 ? 3.358 -15.073 -3.771 1.00 16.33 214 ASP A N 1
ATOM 2848 C CA . ASP A 1 200 ? 3.519 -15.974 -4.913 1.00 16.84 214 ASP A CA 1
ATOM 2849 C C . ASP A 1 200 ? 4.231 -17.233 -4.442 1.00 17.90 214 ASP A C 1
ATOM 2850 O O . ASP A 1 200 ? 5.274 -17.154 -3.785 1.00 18.41 214 ASP A O 1
ATOM 2859 N N . LEU A 1 201 ? 3.655 -18.386 -4.764 1.00 17.82 215 LEU A N 1
ATOM 2860 C CA . LEU A 1 201 ? 4.246 -19.675 -4.429 1.00 17.66 215 LEU A CA 1
ATOM 2861 C C . LEU A 1 201 ? 4.896 -20.233 -5.684 1.00 19.94 215 LEU A C 1
ATOM 2862 O O . LEU A 1 201 ? 4.330 -20.151 -6.776 1.00 21.08 215 LEU A O 1
ATOM 2878 N N . TYR A 1 202 ? 6.093 -20.787 -5.535 1.00 19.75 216 TYR A N 1
ATOM 2879 C CA . TYR A 1 202 ? 6.865 -21.287 -6.668 1.00 22.34 216 TYR A CA 1
ATOM 2880 C C . TYR A 1 202 ? 7.213 -22.743 -6.407 1.00 22.83 216 TYR A C 1
ATOM 2881 O O . TYR A 1 202 ? 7.778 -23.080 -5.358 1.00 22.92 216 TYR A O 1
ATOM 2890 N N . PHE A 1 203 ? 6.882 -23.607 -7.363 1.00 24.42 217 PHE A N 1
ATOM 2891 C CA . PHE A 1 203 ? 7.055 -25.046 -7.235 1.00 25.06 217 PHE A CA 1
ATOM 2892 C C . PHE A 1 203 ? 8.105 -25.520 -8.218 1.00 27.14 217 PHE A C 1
ATOM 2893 O O . PHE A 1 203 ? 8.265 -24.953 -9.299 1.00 26.60 217 PHE A O 1
ATOM 2910 N N . GLN A 1 204 ? 8.831 -26.568 -7.832 1.00 30.58 218 GLN A N 1
ATOM 2911 C CA . GLN A 1 204 ? 9.736 -27.221 -8.780 1.00 29.81 218 GLN A CA 1
ATOM 2912 C C . GLN A 1 204 ? 9.056 -28.337 -9.572 1.00 33.36 218 GLN A C 1
ATOM 2913 O O . GLN A 1 204 ? 9.477 -28.643 -10.695 1.00 33.43 218 GLN A O 1
ATOM 2927 N N . THR A 1 205 ? 7.996 -28.915 -9.0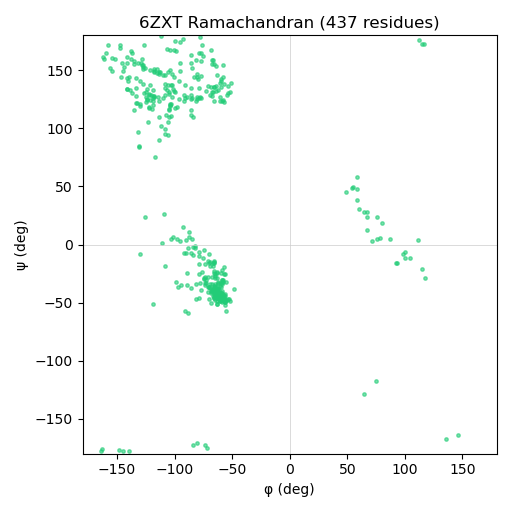36 1.00 32.08 219 THR A N 1
ATOM 2928 C CA . THR A 1 205 ? 7.213 -29.968 -9.657 1.00 37.10 219 THR A CA 1
ATOM 2929 C C . THR A 1 205 ? 5.764 -29.633 -9.389 1.00 31.56 219 THR A C 1
ATOM 2930 O O . THR A 1 205 ? 5.459 -28.830 -8.489 1.00 27.41 219 THR A O 1
ATOM 2941 N N . PRO A 1 206 ? 4.837 -30.179 -10.162 1.00 26.39 220 PRO A N 1
ATOM 2942 C CA . PRO A 1 206 ? 3.426 -29.830 -9.991 1.00 30.22 220 PRO A CA 1
ATOM 2943 C C . PRO A 1 206 ? 2.903 -30.122 -8.593 1.00 29.15 220 PRO A C 1
ATOM 2944 O O . PRO A 1 206 ? 3.354 -31.052 -7.916 1.00 25.24 220 PRO A O 1
ATOM 2955 N N . ILE A 1 207 ? 1.853 -29.385 -8.200 1.00 26.32 221 ILE A N 1
ATOM 2956 C CA . ILE A 1 207 ? 1.151 -29.527 -6.895 1.00 28.81 221 ILE A CA 1
ATOM 2957 C C . ILE A 1 207 ? 0.606 -30.956 -6.831 1.00 33.22 221 ILE A C 1
ATOM 2958 O O . ILE A 1 207 ? 0.054 -31.420 -7.843 1.00 27.92 221 ILE A O 1
ATOM 2974 N N . LYS A 1 208 ? 0.774 -31.622 -5.688 1.00 28.03 222 LYS A N 1
ATOM 2975 C CA . LYS A 1 208 ? 0.330 -33.032 -5.531 1.00 34.40 222 LYS A CA 1
ATOM 2976 C C . LYS A 1 208 ? -1.174 -33.163 -5.799 1.00 30.67 222 LYS A C 1
ATOM 2977 O O . LYS A 1 208 ? -1.559 -34.055 -6.567 1.00 32.97 222 LYS A O 1
ATOM 2983 N N . ASP A 1 209 ? -1.988 -32.302 -5.189 1.00 26.10 223 ASP A N 1
ATOM 2984 C CA . ASP A 1 209 ? -3.468 -32.355 -5.301 1.00 27.04 223 ASP A CA 1
ATOM 2985 C C . ASP A 1 209 ? -4.027 -30.929 -5.259 1.00 23.63 223 ASP A C 1
ATOM 2986 O O . ASP A 1 209 ? -3.858 -30.290 -4.212 1.00 25.53 223 ASP A O 1
ATOM 2995 N N A SER A 1 210 ? -4.365 -30.432 -6.436 0.50 26.75 224 SER A N 1
ATOM 2996 N N B SER A 1 210 ? -4.358 -30.425 -6.434 0.50 26.77 224 SER A N 1
ATOM 2997 C CA A SER A 1 210 ? -4.772 -29.033 -6.529 0.50 26.14 224 SER A CA 1
ATOM 2998 C CA B SER A 1 210 ? -4.759 -29.025 -6.501 0.50 26.10 224 SER A CA 1
ATOM 2999 C C A SER A 1 210 ? -6.028 -28.753 -5.718 0.50 21.78 224 SER A C 1
ATOM 3000 C C B SER A 1 210 ? -6.034 -28.749 -5.723 0.50 21.76 224 SER A C 1
ATOM 3001 O O A SER A 1 210 ? -6.155 -27.685 -5.124 0.50 22.47 224 SER A O 1
ATOM 3002 O O B SER A 1 210 ? -6.178 -27.669 -5.158 0.50 22.45 224 SER A O 1
ATOM 3007 N N . GLN A 1 211 ? -6.979 -29.698 -5.655 1.00 22.20 225 GLN A N 1
ATOM 3008 C CA . GLN A 1 211 ? -8.175 -29.447 -4.868 1.00 22.59 225 GLN A CA 1
ATOM 3009 C C . GLN A 1 211 ? -7.804 -29.346 -3.397 1.00 20.50 225 GLN A C 1
ATOM 3010 O O . GLN A 1 211 ? -8.346 -28.509 -2.653 1.00 21.82 225 GLN A O 1
ATOM 3024 N N . ALA A 1 212 ? -6.915 -30.243 -2.942 1.00 22.11 226 ALA A N 1
ATOM 3025 C CA . ALA A 1 212 ? -6.486 -30.205 -1.548 1.00 23.31 226 ALA A CA 1
ATOM 3026 C C . ALA A 1 212 ? -5.688 -28.943 -1.252 1.00 21.83 226 ALA A C 1
ATOM 3027 O O . ALA A 1 212 ? -5.873 -28.327 -0.192 1.00 24.02 226 ALA A O 1
ATOM 3034 N N . ALA A 1 213 ? -4.826 -28.537 -2.187 1.00 23.21 227 ALA A N 1
ATOM 3035 C CA . ALA A 1 213 ? -4.106 -27.273 -2.021 1.00 26.42 227 ALA A CA 1
ATOM 3036 C C . ALA A 1 213 ? -5.071 -26.099 -1.957 1.00 25.55 227 ALA A C 1
ATOM 3037 O O . ALA A 1 213 ? -4.917 -25.200 -1.117 1.00 23.30 227 ALA A O 1
ATOM 3044 N N . SER A 1 214 ? -6.102 -26.094 -2.809 1.00 21.38 228 SER A N 1
ATOM 3045 C CA . SER A 1 214 ? -7.080 -25.015 -2.745 1.00 20.09 228 SER A CA 1
ATOM 3046 C C . SER A 1 214 ? -7.745 -24.955 -1.384 1.00 26.29 228 SER A C 1
ATOM 3047 O O . SER A 1 214 ? -7.921 -23.876 -0.813 1.00 25.48 228 SER A O 1
ATOM 3055 N N . LYS A 1 215 ? -8.157 -26.113 -0.858 1.00 24.11 229 LYS A N 1
ATOM 3056 C CA . LYS A 1 215 ? -8.880 -26.112 0.409 1.00 24.23 229 LYS A CA 1
ATOM 3057 C C . LYS A 1 215 ? -7.991 -25.618 1.536 1.00 21.93 229 LYS A C 1
ATOM 3058 O O . LYS A 1 215 ? -8.436 -24.847 2.405 1.00 25.53 229 LYS A O 1
ATOM 3077 N N . ALA A 1 216 ? -6.757 -26.077 1.547 1.00 23.32 230 ALA A N 1
ATOM 3078 C CA . ALA A 1 216 ? -5.853 -25.729 2.634 1.00 29.66 230 ALA A CA 1
ATOM 3079 C C . ALA A 1 216 ? -5.490 -24.259 2.593 1.00 25.16 230 ALA A C 1
ATOM 3080 O O . ALA A 1 216 ? -5.436 -23.582 3.625 1.00 25.31 230 ALA A O 1
ATOM 3087 N N . ILE A 1 217 ? -5.232 -23.744 1.402 1.00 22.42 231 ILE A N 1
ATOM 3088 C CA . ILE A 1 217 ? -4.905 -22.318 1.294 1.00 21.34 231 ILE A CA 1
ATOM 3089 C C . ILE A 1 217 ? -6.090 -21.465 1.706 1.00 23.91 231 ILE A C 1
ATOM 3090 O O . ILE A 1 217 ? -5.941 -20.498 2.465 1.00 22.82 231 ILE A O 1
ATOM 3106 N N . LEU A 1 218 ? -7.299 -21.801 1.236 1.00 22.70 232 LEU A N 1
ATOM 3107 C CA . LEU A 1 218 ? -8.488 -21.053 1.629 1.00 23.14 232 LEU A CA 1
ATOM 3108 C C . LEU A 1 218 ? -8.788 -21.196 3.111 1.00 24.11 232 LEU A C 1
ATOM 3109 O O . LEU A 1 218 ? -9.435 -20.317 3.707 1.00 28.86 232 LEU A O 1
ATOM 3125 N N . GLY A 1 219 ? -8.369 -22.298 3.698 1.00 25.46 233 GLY A N 1
ATOM 3126 C CA . GLY A 1 219 ? -8.637 -22.503 5.112 1.00 28.51 233 GLY A CA 1
ATOM 3127 C C . GLY A 1 219 ? -7.701 -21.745 6.031 1.00 29.58 233 GLY A C 1
ATOM 3128 O O . GLY A 1 219 ? -7.909 -21.732 7.256 1.00 27.40 233 GLY A O 1
ATOM 3132 N N . LEU A 1 220 ? -6.679 -21.108 5.474 1.00 22.17 234 LEU A N 1
ATOM 3133 C CA . LEU A 1 220 ? -5.709 -20.401 6.295 1.00 20.12 234 LEU A CA 1
ATOM 3134 C C . LEU A 1 220 ? -6.244 -19.001 6.567 1.00 18.50 234 LEU A C 1
ATOM 3135 O O . LEU A 1 220 ? -6.493 -18.225 5.638 1.00 18.36 234 LEU A O 1
ATOM 3151 N N . ASP A 1 221 ? -6.512 -18.717 7.838 1.00 17.87 235 ASP A N 1
ATOM 3152 C CA . ASP A 1 221 ? -6.937 -17.373 8.233 1.00 17.30 235 ASP A CA 1
ATOM 3153 C C . ASP A 1 221 ? -5.839 -16.399 7.875 1.00 19.53 235 ASP A C 1
ATOM 3154 O O . ASP A 1 221 ? -4.685 -16.606 8.228 1.00 23.06 235 ASP A O 1
ATOM 3163 N N . GLY A 1 222 ? -6.218 -15.357 7.145 1.00 16.10 236 GLY A N 1
ATOM 3164 C CA . GLY A 1 222 ? -5.304 -14.389 6.573 1.00 17.34 236 GLY A CA 1
ATOM 3165 C C . GLY A 1 222 ? -5.312 -14.428 5.069 1.00 18.07 236 GLY A C 1
ATOM 3166 O O . GLY A 1 222 ? -4.885 -13.462 4.425 1.00 18.53 236 GLY A O 1
ATOM 3170 N N . VAL A 1 223 ? -5.741 -15.511 4.490 1.00 15.73 237 VAL A N 1
ATOM 3171 C CA . VAL A 1 223 ? -5.867 -15.639 3.050 1.00 15.28 237 VAL A CA 1
ATOM 3172 C C . VAL A 1 223 ? -7.200 -15.095 2.588 1.00 16.06 237 VAL A C 1
ATOM 3173 O O . VAL A 1 223 ? -8.256 -15.345 3.197 1.00 19.25 237 VAL A O 1
ATOM 3186 N N . VAL A 1 224 ? -7.160 -14.316 1.514 1.00 16.25 238 VAL A N 1
ATOM 3187 C CA . VAL A 1 224 ? -8.355 -13.867 0.832 1.00 16.18 238 VAL A CA 1
ATOM 3188 C C . VAL A 1 224 ? -8.778 -14.865 -0.238 1.00 18.37 238 VAL A C 1
ATOM 3189 O O . VAL A 1 224 ? -9.895 -15.391 -0.200 1.00 19.48 238 VAL A O 1
ATOM 3202 N N . ASP A 1 225 ? -7.909 -15.134 -1.205 1.00 15.36 239 ASP A N 1
ATOM 3203 C CA . ASP A 1 225 ? -8.225 -16.110 -2.246 1.00 15.45 239 ASP A CA 1
ATOM 3204 C C . ASP A 1 225 ? -6.917 -16.472 -2.935 1.00 15.77 239 ASP A C 1
ATOM 3205 O O . ASP A 1 225 ? -5.837 -16.023 -2.543 1.00 15.88 239 ASP A O 1
ATOM 3214 N N . HIS A 1 226 ? -6.999 -17.318 -3.963 1.00 16.36 240 HIS A N 1
ATOM 3215 C CA . HIS A 1 226 ? -5.789 -17.786 -4.609 1.00 15.13 240 HIS A CA 1
ATOM 3216 C C . HIS A 1 226 ? -6.044 -18.022 -6.092 1.00 16.52 240 HIS A C 1
ATOM 3217 O O . HIS A 1 226 ? -7.184 -17.961 -6.584 1.00 16.62 240 HIS A O 1
ATOM 3231 N N . GLY A 1 227 ? -4.956 -18.288 -6.796 1.00 18.34 241 GLY A N 1
ATOM 3232 C CA . GLY A 1 227 ? -4.903 -18.430 -8.244 1.00 16.80 241 GLY A CA 1
ATOM 3233 C C . GLY A 1 227 ? -5.242 -19.788 -8.827 1.00 17.32 241 GLY A C 1
ATOM 3234 O O . GLY A 1 227 ? -5.133 -19.936 -10.050 1.00 17.71 241 GLY A O 1
ATOM 3238 N N . LEU A 1 228 ? -5.669 -20.753 -8.014 1.00 16.57 242 LEU A N 1
ATOM 3239 C CA . LEU A 1 228 ? -6.120 -22.047 -8.537 1.00 16.62 242 LEU A CA 1
ATOM 3240 C C . LEU A 1 228 ? -7.591 -21.925 -8.915 1.00 17.56 242 LEU A C 1
ATOM 3241 O O . LEU A 1 228 ? -8.465 -21.762 -8.053 1.00 17.87 242 LEU A O 1
ATOM 3257 N N . PHE A 1 229 ? -7.863 -21.984 -10.223 1.00 16.82 243 PHE A N 1
ATOM 3258 C CA . PHE A 1 229 ? -9.214 -21.845 -10.774 1.00 16.50 243 PHE A CA 1
ATOM 3259 C C . PHE A 1 229 ? -9.600 -23.234 -11.256 1.00 20.41 243 PHE A C 1
ATOM 3260 O O . PHE A 1 229 ? -9.255 -23.635 -12.365 1.00 20.27 243 PHE A O 1
ATOM 3277 N N . LEU A 1 230 ? -10.304 -23.967 -10.401 1.00 17.72 244 LEU A N 1
ATOM 3278 C CA . LEU A 1 230 ? -10.580 -25.376 -10.637 1.00 19.73 244 LEU A CA 1
ATOM 3279 C C . LEU A 1 230 ? -12.040 -25.571 -10.988 1.00 17.80 244 LEU A C 1
ATOM 3280 O O . LEU A 1 230 ? -12.932 -24.938 -10.411 1.00 21.88 244 LEU A O 1
ATOM 3296 N N . ASP A 1 231 ? -12.261 -26.434 -11.981 1.00 21.80 245 ASP A N 1
ATOM 3297 C CA . ASP A 1 231 ? -13.617 -26.784 -12.415 1.00 20.93 245 ASP A CA 1
ATOM 3298 C C . ASP A 1 231 ? -14.399 -25.558 -12.869 1.00 22.24 245 ASP A C 1
ATOM 3299 O O . ASP A 1 231 ? -15.602 -25.444 -12.623 1.00 25.37 245 ASP A O 1
ATOM 3308 N N . MET A 1 232 ? -13.722 -24.619 -13.551 1.00 20.98 246 MET A N 1
ATOM 3309 C CA . MET A 1 232 ? -14.329 -23.356 -13.963 1.00 19.66 246 MET A CA 1
ATOM 3310 C C . MET A 1 232 ? -14.332 -23.190 -15.471 1.00 22.80 246 MET A C 1
ATOM 3311 O O . MET A 1 232 ? -15.379 -22.924 -16.068 1.00 22.67 246 MET A O 1
ATOM 3325 N N . VAL A 1 233 ? -13.188 -23.362 -16.108 1.00 18.31 247 VAL A N 1
ATOM 3326 C CA . VAL A 1 233 ? -13.124 -23.148 -17.545 1.00 19.99 247 VAL A CA 1
ATOM 3327 C C . VAL A 1 233 ? -14.010 -24.156 -18.266 1.00 23.23 247 VAL A C 1
ATOM 3328 O O . VAL A 1 233 ? -13.923 -25.362 -18.035 1.00 21.87 247 VAL A O 1
ATOM 3341 N N . ASP A 1 234 ? -14.831 -23.668 -19.190 1.00 19.44 248 ASP A N 1
ATOM 3342 C CA . ASP A 1 234 ? -15.681 -24.523 -20.016 1.00 21.00 248 ASP A CA 1
ATOM 3343 C C . ASP A 1 234 ? -15.076 -24.809 -21.371 1.00 21.02 248 ASP A C 1
ATOM 3344 O O . ASP A 1 234 ? -15.247 -25.906 -21.915 1.00 22.76 248 ASP A O 1
ATOM 3353 N N . VAL A 1 235 ? -14.399 -23.833 -21.958 1.00 20.30 249 VAL A N 1
ATOM 3354 C CA . VAL A 1 235 ? -13.812 -23.947 -23.279 1.00 20.48 249 VAL A CA 1
ATOM 3355 C C . VAL A 1 235 ? -12.477 -23.236 -23.212 1.00 18.86 249 VAL A C 1
ATOM 3356 O O . VAL A 1 235 ? -12.383 -22.146 -22.631 1.00 20.72 249 VAL A O 1
ATOM 3369 N N . CYS A 1 236 ? -11.436 -23.859 -23.739 1.00 20.42 250 CYS A N 1
ATOM 3370 C CA . CYS A 1 236 ? -10.141 -23.210 -23.864 1.00 20.98 250 CYS A CA 1
ATOM 3371 C C . CYS A 1 236 ? -9.786 -23.116 -25.340 1.00 23.42 250 CYS A C 1
ATOM 3372 O O . CYS A 1 236 ? -9.811 -24.119 -26.058 1.00 23.07 250 CYS A O 1
ATOM 3379 N N . ILE A 1 237 ? -9.452 -21.916 -25.774 1.00 19.38 251 ILE A N 1
ATOM 3380 C CA . ILE A 1 237 ? -9.013 -21.615 -27.124 1.00 19.55 251 ILE A CA 1
ATOM 3381 C C . ILE A 1 237 ? -7.509 -21.416 -27.082 1.00 21.94 251 ILE A C 1
ATOM 3382 O O . ILE A 1 237 ? -7.001 -20.537 -26.368 1.00 21.19 251 ILE A O 1
ATOM 3398 N N . ILE A 1 238 ? -6.792 -22.240 -27.856 1.00 20.92 252 ILE A N 1
ATOM 3399 C CA . ILE A 1 238 ? -5.339 -22.292 -27.810 1.00 20.93 252 ILE A CA 1
ATOM 3400 C C . ILE A 1 238 ? -4.810 -21.920 -29.179 1.00 25.24 252 ILE A C 1
ATOM 3401 O O . ILE A 1 238 ? -5.106 -22.609 -30.169 1.00 24.19 252 ILE A O 1
ATOM 3417 N N . ALA A 1 239 ? -4.013 -20.854 -29.244 1.00 21.11 253 ALA A N 1
ATOM 3418 C CA . ALA A 1 239 ? -3.352 -20.462 -30.484 1.00 20.37 253 ALA A CA 1
ATOM 3419 C C . ALA A 1 239 ? -1.892 -20.886 -30.444 1.00 21.73 253 ALA A C 1
ATOM 3420 O O . ALA A 1 239 ? -1.157 -20.530 -29.515 1.00 22.25 253 ALA A O 1
ATOM 3427 N N . GLY A 1 240 ? -1.456 -21.619 -31.486 1.00 24.67 254 GLY A N 1
ATOM 3428 C CA . GLY A 1 240 ? -0.067 -22.007 -31.636 1.00 27.24 254 GLY A CA 1
ATOM 3429 C C . GLY A 1 240 ? 0.353 -21.893 -33.088 1.00 26.67 254 GLY A C 1
ATOM 3430 O O . GLY A 1 240 ? -0.400 -21.412 -33.930 1.00 24.40 254 GLY A O 1
ATOM 3434 N N . ALA A 1 241 ? 1.608 -22.270 -33.351 1.00 27.54 255 ALA A N 1
ATOM 3435 C CA . ALA A 1 241 ? 2.154 -22.104 -34.699 1.00 30.36 255 ALA A CA 1
ATOM 3436 C C . ALA A 1 241 ? 1.322 -22.850 -35.731 1.00 34.05 255 ALA A C 1
ATOM 3437 O O . ALA A 1 241 ? 1.254 -22.437 -36.904 1.00 33.87 255 ALA A O 1
ATOM 3444 N N . THR A 1 242 ? 0.702 -23.951 -35.311 1.00 36.13 256 THR A N 1
ATOM 3445 C CA . THR A 1 242 ? -0.086 -24.788 -36.200 1.00 46.69 256 THR A CA 1
ATOM 3446 C C . THR A 1 242 ? -1.426 -24.147 -36.539 1.00 51.32 256 THR A C 1
ATOM 3447 O O . THR A 1 242 ? -1.970 -24.375 -37.625 1.00 40.35 256 THR A O 1
ATOM 3458 N N . GLY A 1 243 ? -1.968 -23.342 -35.646 1.00 34.97 257 GLY A N 1
ATOM 3459 C CA . GLY A 1 243 ? -3.281 -22.796 -35.838 1.00 30.02 257 GLY A CA 1
ATOM 3460 C C . GLY A 1 243 ? -3.950 -22.672 -34.482 1.00 26.71 257 GLY A C 1
ATOM 3461 O O . GLY A 1 243 ? -3.283 -22.781 -33.462 1.00 27.14 257 GLY A O 1
ATOM 3465 N N . VAL A 1 244 ? -5.274 -22.509 -34.514 1.00 27.93 258 VAL A N 1
ATOM 3466 C CA . VAL A 1 244 ? -6.089 -22.287 -33.319 1.00 23.98 258 VAL A CA 1
ATOM 3467 C C . VAL A 1 244 ? -6.895 -23.547 -33.041 1.00 31.11 258 VAL A C 1
ATOM 3468 O O . VAL A 1 244 ? -7.563 -24.071 -33.937 1.00 33.88 258 VAL A O 1
ATOM 3481 N N . THR A 1 245 ? -6.823 -24.039 -31.806 1.00 27.50 259 THR A N 1
ATOM 3482 C CA . THR A 1 245 ? -7.523 -25.236 -31.374 1.00 27.80 259 THR A CA 1
ATOM 3483 C C . THR A 1 245 ? -8.547 -24.863 -30.305 1.00 32.33 259 THR A C 1
ATOM 3484 O O . THR A 1 245 ? -8.347 -23.920 -29.529 1.00 28.16 259 THR A O 1
ATOM 3495 N N . VAL A 1 246 ? -9.654 -25.597 -30.281 1.00 31.51 260 VAL A N 1
ATOM 3496 C CA . VAL A 1 246 ? -10.731 -25.378 -29.321 1.00 28.54 260 VAL A CA 1
ATOM 3497 C C . VAL A 1 246 ? -10.902 -26.652 -28.511 1.00 39.91 260 VAL A C 1
ATOM 3498 O O . VAL A 1 246 ? -11.244 -27.705 -29.067 1.00 34.93 260 VAL A O 1
ATOM 3511 N N . GLN A 1 247 ? -10.653 -26.567 -27.201 1.00 28.70 261 GLN A N 1
ATOM 3512 C CA . GLN A 1 247 ? -10.776 -27.704 -26.298 1.00 25.04 261 GLN A CA 1
ATOM 3513 C C . GLN A 1 247 ? -11.922 -27.454 -25.328 1.00 29.67 261 GLN A C 1
ATOM 3514 O O . GLN A 1 247 ? -11.941 -26.433 -24.638 1.00 28.51 261 GLN A O 1
ATOM 3528 N N . GLU A 1 248 ? -12.888 -28.357 -25.284 1.00 31.91 262 GLU A N 1
ATOM 3529 C CA . GLU A 1 248 ? -13.943 -28.271 -24.285 1.00 32.08 262 GLU A CA 1
ATOM 3530 C C . GLU A 1 248 ? -13.603 -29.133 -23.079 1.00 32.25 262 GLU A C 1
ATOM 3531 O O . GLU A 1 248 ? -12.815 -30.073 -23.163 1.00 38.36 262 GLU A O 1
ATOM 3543 N N . ARG A 1 249 ? -14.188 -28.786 -21.943 1.00 28.96 263 ARG A N 1
ATOM 3544 C CA . ARG A 1 249 ? -13.831 -29.459 -20.703 1.00 40.82 263 ARG A CA 1
ATOM 3545 C C . ARG A 1 249 ? -14.061 -30.963 -20.835 1.00 51.19 263 ARG A C 1
ATOM 3546 O O . ARG A 1 249 ? -15.182 -31.382 -21.160 1.00 52.53 263 ARG A O 1
ATOM 3567 N N . PRO A 1 250 ? -13.031 -31.810 -20.616 1.00 57.12 264 PRO A N 1
ATOM 3568 C CA . PRO A 1 250 ? -13.209 -33.272 -20.651 1.00 52.84 264 PRO A CA 1
ATOM 3569 C C . PRO A 1 250 ? -14.415 -33.769 -19.857 1.00 55.37 264 PRO A C 1
ATOM 3570 O O . PRO A 1 250 ? -14.815 -33.106 -18.898 1.00 63.72 264 PRO A O 1
ATOM 3581 N N . THR B 1 15 ? -28.233 -14.364 40.718 1.00 58.38 29 THR B N 1
ATOM 3582 C CA . THR B 1 15 ? -29.231 -13.424 41.231 1.00 53.31 29 THR B CA 1
ATOM 3583 C C . THR B 1 15 ? -28.568 -12.192 41.869 1.00 41.16 29 THR B C 1
ATOM 3584 O O . THR B 1 15 ? -28.799 -11.064 41.421 1.00 50.24 29 THR B O 1
ATOM 3594 N N . GLN B 1 16 ? -27.741 -12.386 42.904 1.00 31.66 30 GLN B N 1
ATOM 3595 C CA . GLN B 1 16 ? -26.962 -11.260 43.420 1.00 23.89 30 GLN B CA 1
ATOM 3596 C C . GLN B 1 16 ? -25.822 -10.855 42.483 1.00 21.97 30 GLN B C 1
ATOM 3597 O O . GLN B 1 16 ? -25.445 -9.686 42.453 1.00 25.13 30 GLN B O 1
ATOM 3611 N N . LEU B 1 17 ? -25.226 -11.809 41.766 1.00 24.88 31 LEU B N 1
ATOM 3612 C CA . LEU B 1 17 ? -24.066 -11.517 40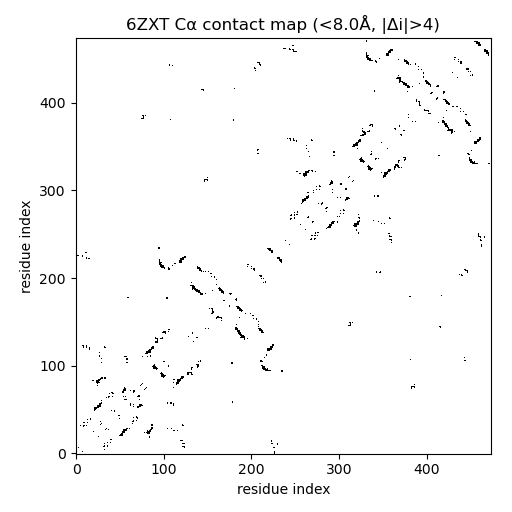.923 1.00 25.25 31 LEU B CA 1
ATOM 3613 C C . LEU B 1 17 ? -24.528 -10.864 39.632 1.00 22.94 31 LEU B C 1
ATOM 3614 O O . LEU B 1 17 ? -25.391 -11.391 38.920 1.00 25.64 31 LEU B O 1
ATOM 3630 N N . SER B 1 18 ? -23.965 -9.717 39.340 1.00 21.08 32 SER B N 1
ATOM 3631 C CA . SER B 1 18 ? -24.239 -9.002 38.106 1.00 22.95 32 SER B CA 1
ATOM 3632 C C . SER B 1 18 ? -23.484 -9.675 36.977 1.00 22.57 32 SER B C 1
ATOM 3633 O O . SER B 1 18 ? -22.564 -10.460 37.210 1.00 20.86 32 SER B O 1
ATOM 3641 N N . GLN B 1 19 ? -23.866 -9.337 35.738 1.00 20.88 33 GLN B N 1
ATOM 3642 C CA . GLN B 1 19 ? -23.136 -9.863 34.585 1.00 21.28 33 GLN B CA 1
ATOM 3643 C C . GLN B 1 19 ? -21.665 -9.490 34.645 1.00 20.64 33 GLN B C 1
ATOM 3644 O O . GLN B 1 19 ? -20.808 -10.334 34.364 1.00 20.28 33 GLN B O 1
ATOM 3658 N N . ASP B 1 20 ? -21.344 -8.241 34.999 1.00 21.78 34 ASP B N 1
ATOM 3659 C CA . ASP B 1 20 ? -19.942 -7.840 35.103 1.00 20.76 34 ASP B CA 1
ATOM 3660 C C . ASP B 1 20 ? -19.205 -8.637 36.184 1.00 21.43 34 ASP B C 1
ATOM 3661 O O . ASP B 1 20 ? -18.028 -8.973 36.020 1.00 19.83 34 ASP B O 1
ATOM 3670 N N . GLU B 1 21 ? -19.851 -8.909 37.325 1.00 19.79 35 GLU B N 1
ATOM 3671 C CA . GLU B 1 21 ? -19.182 -9.689 38.354 1.00 19.04 35 GLU B CA 1
ATOM 3672 C C . GLU B 1 21 ? -18.894 -11.103 37.867 1.00 19.02 35 GLU B C 1
ATOM 3673 O O . GLU B 1 21 ? -17.829 -11.650 38.162 1.00 19.74 35 GLU B O 1
ATOM 3685 N N . LEU B 1 22 ? -19.835 -11.718 37.141 1.00 18.92 36 LEU B N 1
ATOM 3686 C CA . LEU B 1 22 ? -19.623 -13.046 36.574 1.00 17.30 36 LEU B CA 1
ATOM 3687 C C . LEU B 1 22 ? -18.472 -13.034 35.574 1.00 17.91 36 LEU B C 1
ATOM 3688 O O . LEU B 1 22 ? -17.628 -13.940 35.582 1.00 18.33 36 LEU B O 1
ATOM 3704 N N . LYS B 1 23 ? -18.449 -12.034 34.697 1.00 18.62 37 LYS B N 1
ATOM 3705 C CA . LYS B 1 23 ? -17.353 -11.925 33.718 1.00 18.54 37 LYS B CA 1
ATOM 3706 C C . LYS B 1 23 ? -16.015 -11.879 34.429 1.00 17.66 37 LYS B C 1
ATOM 3707 O O . LYS B 1 23 ? -15.052 -12.545 34.018 1.00 18.31 37 LYS B O 1
ATOM 3726 N N . LYS B 1 24 ? -15.933 -11.094 35.501 1.00 18.28 38 LYS B N 1
ATOM 3727 C CA . LYS B 1 24 ? -14.665 -10.951 36.206 1.00 19.54 38 LYS B CA 1
ATOM 3728 C C . LYS B 1 24 ? -14.263 -12.262 36.880 1.00 19.65 38 LYS B C 1
ATOM 3729 O O . LYS B 1 24 ? -13.077 -12.626 36.919 1.00 17.96 38 LYS B O 1
ATOM 3735 N N . GLN B 1 25 ? -15.229 -12.989 37.443 1.00 18.08 39 GLN B N 1
ATOM 3736 C CA . GLN B 1 25 ? -14.942 -14.285 38.047 1.00 17.40 39 GLN B CA 1
ATOM 3737 C C . GLN B 1 25 ? -14.373 -15.255 37.018 1.00 18.33 39 GLN B C 1
ATOM 3738 O O . GLN B 1 25 ? -13.421 -15.996 37.301 1.00 20.29 39 GLN B O 1
ATOM 3752 N N . ALA B 1 26 ? -14.961 -15.284 35.829 1.00 19.26 40 ALA B N 1
ATOM 3753 C CA . ALA B 1 26 ? -14.455 -16.184 34.803 1.00 19.76 40 ALA B CA 1
ATOM 3754 C C . ALA B 1 26 ? -13.050 -15.775 34.411 1.00 18.70 40 ALA B C 1
ATOM 3755 O O . ALA B 1 26 ? -12.159 -16.617 34.278 1.00 19.12 40 ALA B O 1
ATOM 3762 N N . ALA B 1 27 ? -12.845 -14.482 34.225 1.00 17.51 41 ALA B N 1
ATOM 3763 C CA . ALA B 1 27 ? -11.540 -13.950 33.856 1.00 17.03 41 ALA B CA 1
ATOM 3764 C C . ALA B 1 27 ? -10.460 -14.349 34.848 1.00 18.62 41 ALA B C 1
ATOM 3765 O O . ALA B 1 27 ? -9.382 -14.805 34.462 1.00 18.49 41 ALA B O 1
ATOM 3772 N N . TRP B 1 28 ? -10.719 -14.192 36.145 1.00 17.36 42 TRP B N 1
ATOM 3773 C CA . TRP B 1 28 ? -9.667 -14.480 37.109 1.00 18.23 42 TRP B CA 1
ATOM 3774 C C . TRP B 1 28 ? -9.337 -15.963 37.104 1.00 19.29 42 TRP B C 1
ATOM 3775 O O . TRP B 1 28 ? -8.174 -16.335 37.250 1.00 21.65 42 TRP B O 1
ATOM 3796 N N . LYS B 1 29 ? -10.344 -16.828 36.956 1.00 18.09 43 LYS B N 1
ATOM 3797 C CA . LYS B 1 29 ? -10.064 -18.257 36.886 1.00 19.33 43 LYS B CA 1
ATOM 3798 C C . LYS B 1 29 ? -9.190 -18.576 35.682 1.00 20.48 43 LYS B C 1
ATOM 3799 O O . LYS B 1 29 ? -8.259 -19.381 35.783 1.00 21.39 43 LYS B O 1
ATOM 3818 N N . ALA B 1 30 ? -9.436 -17.905 34.552 1.00 18.14 44 ALA B N 1
ATOM 3819 C CA . ALA B 1 30 ? -8.663 -18.168 33.343 1.00 16.95 44 ALA B CA 1
ATOM 3820 C C . ALA B 1 30 ? -7.208 -17.743 33.483 1.00 18.15 44 ALA B C 1
ATOM 3821 O O . ALA B 1 30 ? -6.306 -18.390 32.922 1.00 19.44 44 ALA B O 1
ATOM 3828 N N . VAL B 1 31 ? -6.949 -16.667 34.224 1.00 16.92 45 VAL B N 1
ATOM 3829 C CA . VAL B 1 31 ? -5.576 -16.198 34.349 1.00 17.94 45 VAL B CA 1
ATOM 3830 C C . VAL B 1 31 ? -4.724 -17.223 35.072 1.00 19.91 45 VAL B C 1
ATOM 3831 O O . VAL B 1 31 ? -3.498 -17.212 34.915 1.00 18.54 45 VAL B O 1
ATOM 3844 N N A GLU B 1 32 ? -5.335 -18.157 35.809 0.63 20.41 46 GLU B N 1
ATOM 3845 N N B GLU B 1 32 ? -5.339 -18.151 35.812 0.37 20.40 46 GLU B N 1
ATOM 3846 C CA A GLU B 1 32 ? -4.562 -19.220 36.448 0.63 19.98 46 GLU B CA 1
ATOM 3847 C CA B GLU B 1 32 ? -4.576 -19.217 36.456 0.37 20.05 46 GLU B CA 1
ATOM 3848 C C A GLU B 1 32 ? -3.844 -20.113 35.448 0.63 23.10 46 GLU B C 1
ATOM 3849 C C B GLU B 1 32 ? -3.840 -20.097 35.454 0.37 23.03 46 GLU B C 1
ATOM 3850 O O A GLU B 1 32 ? -2.901 -20.818 35.825 0.63 23.17 46 GLU B O 1
ATOM 3851 O O B GLU B 1 32 ? -2.866 -20.761 35.828 0.37 23.25 46 GLU B O 1
ATOM 3874 N N . TYR B 1 33 ? -4.280 -20.127 34.196 1.00 20.61 47 TYR B N 1
ATOM 3875 C CA . TYR B 1 33 ? -3.556 -20.849 33.152 1.00 19.45 47 TYR B CA 1
ATOM 3876 C C . TYR B 1 33 ? -2.304 -20.101 32.678 1.00 22.05 47 TYR B C 1
ATOM 3877 O O . TYR B 1 33 ? -1.460 -20.711 32.003 1.00 23.27 47 TYR B O 1
ATOM 3895 N N . VAL B 1 34 ? -2.150 -18.823 33.013 1.00 18.47 48 VAL B N 1
ATOM 3896 C CA . VAL B 1 34 ? -0.973 -18.047 32.617 1.00 18.98 48 VAL B CA 1
ATOM 3897 C C . VAL B 1 34 ? 0.126 -18.296 33.636 1.00 22.42 48 VAL B C 1
ATOM 3898 O O . VAL B 1 34 ? -0.053 -18.074 34.846 1.00 23.93 48 VAL B O 1
ATOM 3911 N N . LYS B 1 35 ? 1.283 -18.709 33.134 1.00 21.48 49 LYS B N 1
ATOM 3912 C CA . LYS B 1 35 ? 2.474 -18.941 33.926 1.00 24.37 49 LYS B CA 1
ATOM 3913 C C . LYS B 1 35 ? 3.586 -18.007 33.472 1.00 25.24 49 LYS B C 1
ATOM 3914 O O . LYS B 1 35 ? 3.674 -17.626 32.293 1.00 23.44 49 LYS B O 1
ATOM 3933 N N . SER B 1 36 ? 4.458 -17.676 34.421 1.00 24.22 50 SER B N 1
ATOM 3934 C CA . SER B 1 36 ? 5.626 -16.865 34.119 1.00 23.59 50 SER B CA 1
ATOM 3935 C C . SER B 1 36 ? 6.422 -17.475 32.972 1.00 21.11 50 SER B C 1
ATOM 3936 O O . SER B 1 36 ? 6.573 -18.697 32.859 1.00 24.88 50 SER B O 1
ATOM 3944 N N . GLY B 1 37 ? 6.831 -16.610 32.068 1.00 21.54 51 GLY B N 1
ATOM 3945 C CA . GLY B 1 37 ? 7.569 -16.990 30.884 1.00 22.91 51 GLY B CA 1
ATOM 3946 C C . GLY B 1 37 ? 6.742 -17.115 29.632 1.00 24.13 51 GLY B C 1
ATOM 3947 O O . GLY B 1 37 ? 7.312 -17.262 28.554 1.00 25.69 51 GLY B O 1
ATOM 3951 N N . MET B 1 38 ? 5.428 -17.034 29.727 1.00 21.05 52 MET B N 1
ATOM 3952 C CA . MET B 1 38 ? 4.584 -17.337 28.587 1.00 19.34 52 MET B CA 1
ATOM 3953 C C . MET B 1 38 ? 4.404 -16.147 27.663 1.00 18.91 52 MET B C 1
ATOM 3954 O O . MET B 1 38 ? 4.498 -14.985 28.061 1.00 20.01 52 MET B O 1
ATOM 3968 N N . VAL B 1 39 ? 4.176 -16.481 26.394 1.00 18.45 53 VAL B N 1
ATOM 3969 C CA . VAL B 1 39 ? 3.612 -15.561 25.407 1.00 17.22 53 VAL B CA 1
ATOM 3970 C C . VAL B 1 39 ? 2.092 -15.768 25.450 1.00 17.04 53 VAL B C 1
ATOM 3971 O O . VAL B 1 39 ? 1.623 -16.894 25.270 1.00 17.96 53 VAL B O 1
ATOM 3984 N N . VAL B 1 40 ? 1.340 -14.698 25.689 1.00 17.44 54 VAL B N 1
ATOM 3985 C CA . VAL B 1 40 ? -0.088 -14.803 25.972 1.00 17.09 54 VAL B CA 1
ATOM 3986 C C . VAL B 1 40 ? -0.872 -13.995 24.973 1.00 18.09 54 VAL B C 1
ATOM 3987 O O . VAL B 1 40 ? -0.625 -12.794 24.810 1.00 18.49 54 VAL B O 1
ATOM 4000 N N . GLY B 1 41 ? -1.872 -14.623 24.371 1.00 17.02 55 GLY B N 1
ATOM 4001 C CA . GLY B 1 41 ? -2.786 -13.937 23.482 1.00 17.38 55 GLY B CA 1
ATOM 4002 C C . GLY B 1 41 ? -3.846 -13.207 24.293 1.00 17.94 55 GLY B C 1
ATOM 4003 O O . GLY B 1 41 ? -4.489 -13.809 25.163 1.00 18.63 55 GLY B O 1
ATOM 4007 N N . LEU B 1 42 ? -3.973 -11.909 24.094 1.00 16.08 56 LEU B N 1
ATOM 4008 C CA . LEU B 1 42 ? -4.855 -11.082 24.916 1.00 17.82 56 LEU B CA 1
ATOM 4009 C C . LEU B 1 42 ? -6.100 -10.758 24.109 1.00 17.56 56 LEU B C 1
ATOM 4010 O O . LEU B 1 42 ? -6.028 -10.052 23.093 1.00 18.20 56 LEU B O 1
ATOM 4026 N N . GLY B 1 43 ? -7.235 -11.256 24.586 1.00 17.20 57 GLY B N 1
ATOM 4027 C CA . GLY B 1 43 ? -8.488 -11.119 23.880 1.00 18.28 57 GLY B CA 1
ATOM 4028 C C . GLY B 1 43 ? -9.052 -9.706 23.949 1.00 17.66 57 GLY B C 1
ATOM 4029 O O . GLY B 1 43 ? -8.427 -8.761 24.428 1.00 18.30 57 GLY B O 1
ATOM 4033 N N . THR B 1 44 ? -10.270 -9.579 23.446 1.00 17.68 58 THR B N 1
ATOM 4034 C CA . THR B 1 44 ? -10.935 -8.297 23.254 1.00 17.65 58 THR B CA 1
ATOM 4035 C C . THR B 1 44 ? -12.356 -8.367 23.767 1.00 19.47 58 THR B C 1
ATOM 4036 O O . THR B 1 44 ? -13.030 -9.391 23.648 1.00 20.99 58 THR B O 1
ATOM 4047 N N . GLY B 1 45 ? -12.796 -7.264 24.345 1.00 17.98 59 GLY B N 1
ATOM 4048 C CA . GLY B 1 45 ? -14.149 -7.144 24.830 1.00 17.47 59 GLY B CA 1
ATOM 4049 C C . GLY B 1 45 ? -14.171 -7.057 26.347 1.00 18.11 59 GLY B C 1
ATOM 4050 O O . GLY B 1 45 ? -13.148 -7.150 27.026 1.00 19.82 59 GLY B O 1
ATOM 4054 N N . SER B 1 46 ? -15.374 -6.857 26.864 1.00 19.58 60 SER B N 1
ATOM 4055 C CA . SER B 1 46 ? -15.498 -6.550 28.290 1.00 21.63 60 SER B CA 1
ATOM 4056 C C . SER B 1 46 ? -15.052 -7.711 29.175 1.00 20.27 60 SER B C 1
ATOM 4057 O O . SER B 1 46 ? -14.462 -7.496 30.248 1.00 23.48 60 SER B O 1
ATOM 4065 N N . THR B 1 47 ? -15.321 -8.953 28.767 1.00 19.35 61 THR B N 1
ATOM 4066 C CA . THR B 1 47 ? -14.890 -10.082 29.594 1.00 17.59 61 THR B CA 1
ATOM 4067 C C . THR B 1 47 ? -13.372 -10.227 29.560 1.00 18.71 61 THR B C 1
ATOM 4068 O O . THR B 1 47 ? -12.720 -10.359 30.592 1.00 18.11 61 THR B O 1
ATOM 4079 N N . ALA B 1 48 ? -12.797 -10.178 28.362 1.00 16.42 62 ALA B N 1
ATOM 4080 C CA . ALA B 1 48 ? -11.355 -10.260 28.242 1.00 17.17 62 ALA B CA 1
ATOM 4081 C C . ALA B 1 48 ? -10.670 -9.128 28.975 1.00 15.72 62 ALA B C 1
ATOM 4082 O O . ALA B 1 48 ? -9.581 -9.342 29.518 1.00 17.53 62 ALA B O 1
ATOM 4089 N N . ALA B 1 49 ? -11.266 -7.936 28.986 1.00 18.83 63 ALA B N 1
ATOM 4090 C CA . ALA B 1 49 ? -10.617 -6.814 29.661 1.00 19.79 63 ALA B CA 1
ATOM 4091 C C . ALA B 1 49 ? -10.377 -7.107 31.141 1.00 17.24 63 ALA B C 1
ATOM 4092 O O . ALA B 1 49 ? -9.348 -6.685 31.692 1.00 19.41 63 ALA B O 1
ATOM 4099 N N . PHE B 1 50 ? -11.250 -7.878 31.788 1.00 18.40 64 PHE B N 1
ATOM 4100 C CA . PHE B 1 50 ? -10.979 -8.263 33.161 1.00 18.70 64 PHE B CA 1
ATOM 4101 C C . PHE B 1 50 ? -9.746 -9.157 33.257 1.00 19.50 64 PHE B C 1
ATOM 4102 O O . PHE B 1 50 ? -9.019 -9.113 34.254 1.00 19.55 64 PHE B O 1
ATOM 4119 N N . ALA B 1 51 ? -9.526 -10.029 32.257 1.00 19.12 65 ALA B N 1
ATOM 4120 C CA . ALA B 1 51 ? -8.350 -10.892 32.295 1.00 19.74 65 ALA B CA 1
ATOM 4121 C C . ALA B 1 51 ? -7.084 -10.088 32.044 1.00 18.57 65 ALA B C 1
ATOM 4122 O O . ALA B 1 51 ? -6.060 -10.331 32.693 1.00 18.38 65 ALA B O 1
ATOM 4129 N N . VAL B 1 52 ? -7.132 -9.148 31.107 1.00 19.71 66 VAL B N 1
ATOM 4130 C CA . VAL B 1 52 ? -5.983 -8.282 30.866 1.00 19.02 66 VAL B CA 1
ATOM 4131 C C . VAL B 1 52 ? -5.634 -7.522 32.134 1.00 19.55 66 VAL B C 1
ATOM 4132 O O . VAL B 1 52 ? -4.467 -7.438 32.518 1.00 20.79 66 VAL B O 1
ATOM 4145 N N A ASP B 1 53 ? -6.641 -6.937 32.793 0.45 19.27 67 ASP B N 1
ATOM 4146 N N B ASP B 1 53 ? -6.638 -6.988 32.833 0.55 19.23 67 ASP B N 1
ATOM 4147 C CA A ASP B 1 53 ? -6.407 -6.236 34.052 0.45 20.96 67 ASP B CA 1
ATOM 4148 C CA B ASP B 1 53 ? -6.344 -6.227 34.042 0.55 20.94 67 ASP B CA 1
ATOM 4149 C C A ASP B 1 53 ? -5.717 -7.157 35.054 0.45 21.25 67 ASP B C 1
ATOM 4150 C C B ASP B 1 53 ? -5.768 -7.125 35.132 0.55 21.33 67 ASP B C 1
ATOM 4151 O O A ASP B 1 53 ? -4.709 -6.788 35.669 0.45 21.66 67 ASP B O 1
ATOM 4152 O O B ASP B 1 53 ? -4.887 -6.697 35.894 0.55 21.65 67 ASP B O 1
ATOM 4169 N N . ARG B 1 54 ? -6.253 -8.370 35.228 1.00 20.83 68 ARG B N 1
ATOM 4170 C CA . ARG B 1 54 ? -5.716 -9.308 36.203 1.00 19.10 68 ARG B CA 1
ATOM 4171 C C . ARG B 1 54 ? -4.271 -9.668 35.893 1.00 21.34 68 ARG B C 1
ATOM 4172 O O . ARG B 1 54 ? -3.444 -9.764 36.799 1.00 21.32 68 ARG B O 1
ATOM 4194 N N . ILE B 1 55 ? -3.943 -9.901 34.619 1.00 18.76 69 ILE B N 1
ATOM 4195 C CA . ILE B 1 55 ? -2.559 -10.173 34.267 1.00 20.87 69 ILE B CA 1
ATOM 4196 C C . ILE B 1 55 ? -1.691 -8.978 34.618 1.00 21.23 69 ILE B C 1
ATOM 4197 O O . ILE B 1 55 ? -0.586 -9.128 35.151 1.00 21.79 69 ILE B O 1
ATOM 4213 N N . GLY B 1 56 ? -2.171 -7.777 34.321 1.00 21.34 70 GLY B N 1
ATOM 4214 C CA . GLY B 1 56 ? -1.390 -6.593 34.618 1.00 20.09 70 GLY B CA 1
ATOM 4215 C C . GLY B 1 56 ? -1.149 -6.431 36.105 1.00 26.11 70 GLY B C 1
ATOM 4216 O O . GLY B 1 56 ? -0.041 -6.096 36.529 1.00 24.06 70 GLY B O 1
ATOM 4220 N N . GLN B 1 57 ? -2.184 -6.695 36.909 1.00 22.62 71 GLN B N 1
ATOM 4221 C CA . GLN B 1 57 ? -2.088 -6.650 38.373 1.00 24.07 71 GLN B CA 1
ATOM 4222 C C . GLN B 1 57 ? -1.061 -7.647 38.892 1.00 24.57 71 GLN B C 1
ATOM 4223 O O . GLN B 1 57 ? -0.216 -7.310 39.738 1.00 25.58 71 GLN B O 1
ATOM 4237 N N . LEU B 1 58 ? -1.119 -8.890 38.407 1.00 22.64 72 LEU B N 1
ATOM 4238 C CA . LEU B 1 58 ? -0.207 -9.914 38.879 1.00 21.44 72 LEU B CA 1
ATOM 4239 C C . LEU B 1 58 ? 1.232 -9.602 38.495 1.00 26.17 72 LEU B C 1
ATOM 4240 O O . LEU B 1 58 ? 2.157 -9.934 39.246 1.00 25.72 72 LEU B O 1
ATOM 4256 N N . LEU B 1 59 ? 1.446 -9.025 37.309 1.00 25.00 73 LEU B N 1
ATOM 4257 C CA . LEU B 1 59 ? 2.789 -8.594 36.932 1.00 22.98 73 LEU B CA 1
ATOM 4258 C C . LEU B 1 59 ? 3.297 -7.501 37.865 1.00 28.46 73 LEU B C 1
ATOM 4259 O O . LEU B 1 59 ? 4.453 -7.542 38.315 1.00 28.31 73 LEU B O 1
ATOM 4275 N N . LYS B 1 60 ? 2.457 -6.502 38.143 1.00 25.91 74 LYS B N 1
ATOM 4276 C CA . LYS B 1 60 ? 2.850 -5.415 39.045 1.00 28.06 74 LYS B CA 1
ATOM 4277 C C . LYS B 1 60 ? 3.193 -5.966 40.426 1.00 35.38 74 LYS B C 1
ATOM 4278 O O . LYS B 1 60 ? 4.135 -5.500 41.082 1.00 34.62 74 LYS B O 1
ATOM 4297 N N . GLU B 1 61 ? 2.470 -6.983 40.865 1.00 27.49 75 GLU B N 1
ATOM 4298 C CA . GLU B 1 61 ? 2.697 -7.580 42.180 1.00 30.12 75 GLU B CA 1
ATOM 4299 C C . GLU B 1 61 ? 3.831 -8.603 42.206 1.00 35.83 75 GLU B C 1
ATOM 4300 O O . GLU B 1 61 ? 4.164 -9.114 43.284 1.00 34.68 75 GLU B O 1
ATOM 4312 N N . GLY B 1 62 ? 4.450 -8.899 41.068 1.00 31.23 76 GLY B N 1
ATOM 4313 C CA . GLY B 1 62 ? 5.511 -9.883 41.000 1.00 28.66 76 GLY B CA 1
ATOM 4314 C C . GLY B 1 62 ? 5.079 -11.326 41.049 1.00 30.98 76 GLY B C 1
ATOM 4315 O O . GLY B 1 62 ? 5.943 -12.215 41.070 1.00 32.96 76 GLY B O 1
ATOM 4319 N N . LYS B 1 63 ? 3.775 -11.601 41.045 1.00 27.73 77 LYS B N 1
ATOM 4320 C CA . LYS B 1 63 ? 3.299 -12.976 41.023 1.00 27.00 77 LYS B CA 1
ATOM 4321 C C . LYS B 1 63 ? 3.423 -13.596 39.641 1.00 30.38 77 LYS B C 1
ATOM 4322 O O . LYS B 1 63 ? 3.466 -14.824 39.528 1.00 31.07 77 LYS B O 1
ATOM 4341 N N . LEU B 1 64 ? 3.462 -12.772 38.594 1.00 27.86 78 LEU B N 1
ATOM 4342 C CA . LEU B 1 64 ? 3.869 -13.224 37.270 1.00 27.35 78 LEU B CA 1
ATOM 4343 C C . LEU B 1 64 ? 5.115 -12.449 36.869 1.00 24.46 78 LEU B C 1
ATOM 4344 O O . LEU B 1 64 ? 5.290 -11.289 37.254 1.00 27.05 78 LEU B O 1
ATOM 4360 N N . GLN B 1 65 ? 5.951 -13.103 36.071 1.00 26.40 79 GLN B N 1
ATOM 4361 C CA . GLN B 1 65 ? 7.141 -12.504 35.500 1.00 27.84 79 GLN B CA 1
ATOM 4362 C C . GLN B 1 65 ? 7.326 -13.007 34.071 1.00 24.60 79 GLN B C 1
ATOM 4363 O O . GLN B 1 65 ? 6.899 -14.114 33.709 1.00 25.54 79 GLN B O 1
ATOM 4377 N N . ASN B 1 66 ? 8.052 -12.208 33.282 1.00 27.57 80 ASN B N 1
ATOM 4378 C CA . ASN B 1 66 ? 8.513 -12.634 31.957 1.00 26.92 80 ASN B CA 1
ATOM 4379 C C . ASN B 1 66 ? 7.343 -13.029 31.062 1.00 22.17 80 ASN B C 1
ATOM 4380 O O . ASN B 1 66 ? 7.351 -14.075 30.415 1.00 25.34 80 ASN B O 1
ATOM 4391 N N . ILE B 1 67 ? 6.347 -12.173 31.038 1.00 22.69 81 ILE B N 1
ATOM 4392 C CA . ILE B 1 67 ? 5.164 -12.309 30.188 1.00 21.17 81 ILE B CA 1
ATOM 4393 C C . ILE B 1 67 ? 5.293 -11.351 29.023 1.00 23.28 81 ILE B C 1
ATOM 4394 O O . ILE B 1 67 ? 5.663 -10.180 29.194 1.00 24.76 81 ILE B O 1
ATOM 4410 N N . VAL B 1 68 ? 4.947 -11.839 27.833 1.00 22.24 82 VAL B N 1
ATOM 4411 C CA . VAL B 1 68 ? 4.740 -10.993 26.662 1.00 19.65 82 VAL B CA 1
ATOM 4412 C C . VAL B 1 68 ? 3.320 -11.235 26.166 1.00 19.62 82 VAL B C 1
ATOM 4413 O O . VAL B 1 68 ? 2.909 -12.389 25.997 1.00 22.61 82 VAL B O 1
ATOM 4426 N N . GLY B 1 69 ? 2.575 -10.153 25.966 1.00 18.88 83 GLY B N 1
ATOM 4427 C CA . GLY B 1 69 ? 1.218 -10.237 25.433 1.00 18.52 83 GLY B CA 1
ATOM 4428 C C . GLY B 1 69 ? 1.169 -9.909 23.969 1.00 20.22 83 GLY B C 1
ATOM 4429 O O . GLY B 1 69 ? 1.883 -9.027 23.485 1.00 19.04 83 GLY B O 1
ATOM 4433 N N . VAL B 1 70 ? 0.289 -10.598 23.232 1.00 17.81 84 VAL B N 1
ATOM 4434 C CA . VAL B 1 70 ? -0.028 -10.290 21.850 1.00 17.40 84 VAL B CA 1
ATOM 4435 C C . VAL B 1 70 ? -1.498 -9.824 21.828 1.00 17.87 84 VAL B C 1
ATOM 4436 O O . VAL B 1 70 ? -2.403 -10.642 22.046 1.00 18.32 84 VAL B O 1
ATOM 4449 N N . PRO B 1 71 ? -1.753 -8.549 21.594 1.00 16.89 85 PRO B N 1
ATOM 4450 C CA . PRO B 1 71 ? -3.143 -8.067 21.632 1.00 17.82 85 PRO B CA 1
ATOM 4451 C C . PRO B 1 71 ? -3.895 -8.444 20.367 1.00 18.11 85 PRO B C 1
ATOM 4452 O O . PRO B 1 71 ? -3.321 -8.669 19.308 1.00 20.01 85 PRO B O 1
ATOM 4463 N N . THR B 1 72 ? -5.221 -8.473 20.491 1.00 18.53 86 THR B N 1
ATOM 4464 C CA . THR B 1 72 ? -6.099 -8.825 19.381 1.00 18.19 86 THR B CA 1
ATOM 4465 C C . THR B 1 72 ? -6.913 -7.640 18.884 1.00 19.60 86 THR B C 1
ATOM 4466 O O . THR B 1 72 ? -7.727 -7.806 17.971 1.00 21.78 86 THR B O 1
ATOM 4477 N N . SER B 1 73 ? -6.726 -6.460 19.459 1.00 19.12 87 SER B N 1
ATOM 4478 C CA . SER B 1 73 ? -7.472 -5.281 19.026 1.00 19.44 87 SER B CA 1
ATOM 4479 C C . SER B 1 73 ? -6.716 -4.039 19.470 1.00 20.69 87 SER B C 1
ATOM 4480 O O . SER B 1 73 ? -5.820 -4.095 20.325 1.00 19.73 87 SER B O 1
ATOM 4488 N N . ILE B 1 74 ? -7.099 -2.895 18.889 1.00 22.48 88 ILE B N 1
ATOM 4489 C CA . ILE B 1 74 ? -6.575 -1.613 19.350 1.00 20.89 88 ILE B CA 1
ATOM 4490 C C . ILE B 1 74 ? -6.924 -1.376 20.821 1.00 21.89 88 ILE B C 1
ATOM 4491 O O . ILE B 1 74 ? -6.083 -0.960 21.624 1.00 23.82 88 ILE B O 1
ATOM 4507 N N . ARG B 1 75 ? -8.186 -1.603 21.186 1.00 20.96 89 ARG B N 1
ATOM 4508 C CA . ARG B 1 75 ? -8.600 -1.451 22.575 1.00 23.79 89 ARG B CA 1
ATOM 4509 C C . ARG B 1 75 ? -7.705 -2.264 23.517 1.00 19.76 89 ARG B C 1
ATOM 4510 O O . ARG B 1 75 ? -7.321 -1.794 24.585 1.00 22.61 89 ARG B O 1
ATOM 4531 N N . THR B 1 76 ? -7.442 -3.540 23.174 1.00 18.88 90 THR B N 1
ATOM 4532 C CA . THR B 1 76 ? -6.612 -4.374 24.034 1.00 18.52 90 THR B CA 1
ATOM 4533 C C . THR B 1 76 ? -5.174 -3.888 24.072 1.00 18.34 90 THR B C 1
ATOM 4534 O O . THR B 1 76 ? -4.529 -3.930 25.120 1.00 19.45 90 THR B O 1
ATOM 4545 N N . TYR B 1 77 ? -4.650 -3.452 22.931 1.00 20.02 91 TYR B N 1
ATOM 4546 C CA . TYR B 1 77 ? -3.308 -2.877 22.910 1.00 18.58 91 TYR B CA 1
ATOM 4547 C C . TYR B 1 77 ? -3.231 -1.707 23.885 1.00 17.88 91 TYR B C 1
ATOM 4548 O O . TYR B 1 77 ? -2.344 -1.637 24.739 1.00 20.34 91 TYR B O 1
ATOM 4566 N N . GLU B 1 78 ? -4.201 -0.799 23.800 1.00 19.41 92 GLU B N 1
ATOM 4567 C CA . GLU B 1 78 ? -4.184 0.387 24.639 1.00 23.40 92 GLU B CA 1
ATOM 4568 C C . GLU B 1 78 ? -4.299 0.011 26.102 1.00 22.63 92 GLU B C 1
ATOM 4569 O O . GLU B 1 78 ? -3.565 0.533 26.944 1.00 22.56 92 GLU B O 1
ATOM 4581 N N . GLN B 1 79 ? -5.185 -0.929 26.417 1.00 21.77 93 GLN B N 1
ATOM 4582 C CA . GLN B 1 79 ? -5.347 -1.336 27.807 1.00 20.96 93 GLN B CA 1
ATOM 4583 C C . GLN B 1 79 ? -4.067 -1.958 28.340 1.00 21.41 93 GLN B C 1
ATOM 4584 O O . GLN B 1 79 ? -3.574 -1.598 29.417 1.00 21.62 93 GLN B O 1
ATOM 4598 N N . ALA B 1 80 ? -3.517 -2.931 27.608 1.00 19.42 94 ALA B N 1
ATOM 4599 C CA . ALA B 1 80 ? -2.329 -3.607 28.098 1.00 20.15 94 ALA B CA 1
ATOM 4600 C C . ALA B 1 80 ? -1.152 -2.649 28.212 1.00 21.26 94 ALA B C 1
ATOM 4601 O O . ALA B 1 80 ? -0.354 -2.768 29.146 1.00 22.30 94 ALA B O 1
ATOM 4608 N N . LEU B 1 81 ? -1.011 -1.717 27.249 1.00 21.64 95 LEU B N 1
ATOM 4609 C CA . LEU B 1 81 ? 0.051 -0.714 27.326 1.00 20.34 95 LEU B CA 1
ATOM 4610 C C . LEU B 1 81 ? -0.085 0.120 28.594 1.00 23.36 95 LEU B C 1
ATOM 4611 O O . LEU B 1 81 ? 0.911 0.356 29.300 1.00 25.84 95 LEU B O 1
ATOM 4627 N N . SER B 1 82 ? -1.319 0.506 28.939 1.00 23.58 96 SER B N 1
ATOM 4628 C CA . SER B 1 82 ? -1.563 1.326 30.133 1.00 24.12 96 SER B CA 1
ATOM 4629 C C . SER B 1 82 ? -1.223 0.585 31.424 1.00 28.94 96 SER B C 1
ATOM 4630 O O . SER B 1 82 ? -0.959 1.220 32.457 1.00 29.31 96 SER B O 1
ATOM 4638 N N . LEU B 1 83 ? -1.256 -0.741 31.405 1.00 24.97 97 LEU B N 1
ATOM 4639 C CA . LEU B 1 83 ? -0.924 -1.579 32.543 1.00 23.66 97 LEU B CA 1
ATOM 4640 C C . LEU B 1 83 ? 0.548 -1.945 32.595 1.00 24.08 97 LEU B C 1
ATOM 4641 O O . LEU B 1 83 ? 0.985 -2.572 33.566 1.00 28.50 97 LEU B O 1
ATOM 4657 N N . GLY B 1 84 ? 1.323 -1.603 31.564 1.00 25.61 98 GLY B N 1
ATOM 4658 C CA . GLY B 1 84 ? 2.723 -1.974 31.552 1.00 25.58 98 GLY B CA 1
ATOM 4659 C C . GLY B 1 84 ? 3.017 -3.399 31.145 1.00 26.30 98 GLY B C 1
ATOM 4660 O O . GLY B 1 84 ? 4.100 -3.918 31.443 1.00 26.82 98 GLY B O 1
ATOM 4664 N N . ILE B 1 85 ? 2.080 -4.073 30.490 1.00 24.89 99 ILE B N 1
ATOM 4665 C CA . ILE B 1 85 ? 2.330 -5.433 30.042 1.00 21.95 99 ILE B CA 1
ATOM 4666 C C . ILE B 1 85 ? 3.207 -5.337 28.793 1.00 22.44 99 ILE B C 1
ATOM 4667 O O . ILE B 1 85 ? 2.826 -4.641 27.840 1.00 21.81 99 ILE B O 1
ATOM 4683 N N . PRO B 1 86 ? 4.357 -6.004 28.735 1.00 23.38 100 PRO B N 1
ATOM 4684 C CA . PRO B 1 86 ? 5.137 -6.019 27.479 1.00 22.13 100 PRO B CA 1
ATOM 4685 C C . PRO B 1 86 ? 4.324 -6.611 26.344 1.00 21.48 100 PRO B C 1
ATOM 4686 O O . PRO B 1 86 ? 3.637 -7.624 26.518 1.00 22.71 100 PRO B O 1
ATOM 4697 N N . LEU B 1 87 ? 4.459 -6.025 25.160 1.00 20.71 101 LEU B N 1
ATOM 4698 C CA . LEU B 1 87 ? 3.615 -6.382 24.039 1.00 19.99 101 LEU B CA 1
ATOM 4699 C C . LEU B 1 87 ? 4.453 -6.723 22.814 1.00 21.26 101 LEU B C 1
ATOM 4700 O O . LEU B 1 87 ? 5.568 -6.211 22.621 1.00 25.45 101 LEU B O 1
ATOM 4716 N N . ALA B 1 88 ? 3.876 -7.572 21.972 1.00 19.46 102 ALA B N 1
ATOM 4717 C CA . ALA B 1 88 ? 4.457 -7.992 20.703 1.00 18.81 102 ALA B CA 1
ATOM 4718 C C . ALA B 1 88 ? 3.339 -8.253 19.700 1.00 20.52 102 ALA B C 1
ATOM 4719 O O . ALA B 1 88 ? 2.148 -8.259 20.046 1.00 19.34 102 ALA B O 1
ATOM 4726 N N . THR B 1 89 ? 3.723 -8.432 18.431 1.00 22.09 103 THR B N 1
ATOM 4727 C CA . THR B 1 89 ? 2.780 -8.833 17.406 1.00 21.00 103 THR B CA 1
ATOM 4728 C C . THR B 1 89 ? 3.017 -10.286 17.037 1.00 20.55 103 THR B C 1
ATOM 4729 O O . THR B 1 89 ? 4.047 -10.866 17.365 1.00 19.82 103 THR B O 1
ATOM 4740 N N . LEU B 1 90 ? 2.073 -10.872 16.290 1.00 21.30 104 LEU B N 1
ATOM 4741 C CA . LEU B 1 90 ? 2.267 -12.221 15.763 1.00 23.56 104 LEU B CA 1
ATOM 4742 C C . LEU B 1 90 ? 3.498 -12.342 14.879 1.00 22.94 104 LEU B C 1
ATOM 4743 O O . LEU B 1 90 ? 4.062 -13.436 14.732 1.00 26.02 104 LEU B O 1
ATOM 4748 N N . ASP B 1 91 ? 3.876 -11.263 14.174 1.00 19.79 105 ASP B N 1
ATOM 4749 C CA . ASP B 1 91 ? 5.086 -11.306 13.356 1.00 20.88 105 ASP B CA 1
ATOM 4750 C C . ASP B 1 91 ? 6.311 -11.552 14.215 1.00 24.26 105 ASP B C 1
ATOM 4751 O O . ASP B 1 91 ? 7.286 -12.148 13.748 1.00 32.33 105 ASP B O 1
ATOM 4760 N N . GLU B 1 92 ? 6.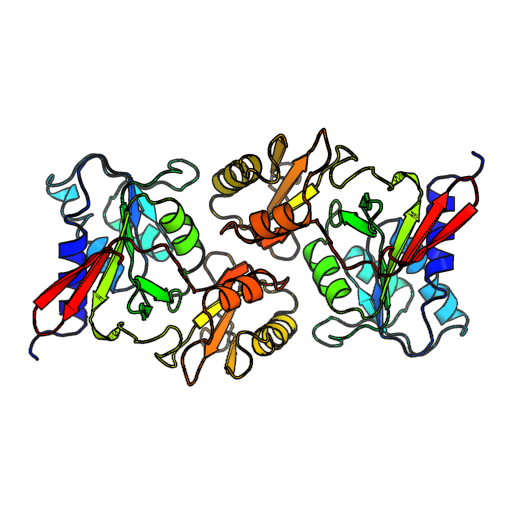301 -11.040 15.450 1.00 20.83 106 GLU B N 1
ATOM 4761 C CA . GLU B 1 92 ? 7.404 -11.186 16.387 1.00 19.17 106 GLU B CA 1
ATOM 4762 C C . GLU B 1 92 ? 7.300 -12.436 17.240 1.00 20.27 106 GLU B C 1
ATOM 4763 O O . GLU B 1 92 ? 8.335 -13.046 17.562 1.00 21.04 106 GLU B O 1
ATOM 4775 N N . GLN B 1 93 ? 6.076 -12.834 17.609 1.00 19.15 107 GLN B N 1
ATOM 4776 C CA . GLN B 1 93 ? 5.829 -14.011 18.436 1.00 19.15 107 GLN B CA 1
ATOM 4777 C C . GLN B 1 93 ? 4.736 -14.839 17.766 1.00 19.22 107 GLN B C 1
ATOM 4778 O O . GLN B 1 93 ? 3.552 -14.734 18.119 1.00 20.42 107 GLN B O 1
ATOM 4792 N N . PRO B 1 94 ? 5.106 -15.692 16.811 1.00 17.97 108 PRO B N 1
ATOM 4793 C CA . PRO B 1 94 ? 4.105 -16.424 16.017 1.00 18.10 108 PRO B CA 1
ATOM 4794 C C . PRO B 1 94 ? 3.514 -17.627 16.732 1.00 18.92 108 PRO B C 1
ATOM 4795 O O . PRO B 1 94 ? 2.573 -18.237 16.199 1.00 20.35 108 PRO B O 1
ATOM 4806 N N . LYS B 1 95 ? 4.076 -18.021 17.867 1.00 18.60 109 LYS B N 1
ATOM 4807 C CA . LYS B 1 95 ? 3.560 -19.127 18.661 1.00 17.49 109 LYS B CA 1
ATOM 4808 C C . LYS B 1 95 ? 3.294 -18.669 20.085 1.00 20.10 109 LYS B C 1
ATOM 4809 O O . LYS B 1 95 ? 4.201 -18.181 20.773 1.00 21.04 109 LYS B O 1
ATOM 4828 N N . LEU B 1 96 ? 2.054 -18.827 20.524 1.00 18.29 110 LEU B N 1
ATOM 4829 C CA . LEU B 1 96 ? 1.629 -18.377 21.834 1.00 17.74 110 LEU B CA 1
ATOM 4830 C C . LEU B 1 96 ? 1.360 -19.595 22.710 1.00 16.51 110 LEU B C 1
ATOM 4831 O O . LEU B 1 96 ? 0.942 -20.660 22.220 1.00 20.03 110 LEU B O 1
ATOM 4847 N N . ASP B 1 97 ? 1.641 -19.454 23.997 1.00 16.96 111 ASP B N 1
ATOM 4848 C CA . ASP B 1 97 ? 1.384 -20.564 24.916 1.00 19.03 111 ASP B CA 1
ATOM 4849 C C . ASP B 1 97 ? -0.088 -20.652 25.296 1.00 19.70 111 ASP B C 1
ATOM 4850 O O . ASP B 1 97 ? -0.670 -21.742 25.313 1.00 20.65 111 ASP B O 1
ATOM 4859 N N . VAL B 1 98 ? -0.690 -19.518 25.637 1.00 18.79 112 VAL B N 1
ATOM 4860 C CA . VAL B 1 98 ? -2.071 -19.454 26.086 1.00 19.30 112 VAL B CA 1
ATOM 4861 C C . VAL B 1 98 ? -2.689 -18.222 25.476 1.00 19.50 112 VAL B C 1
ATOM 4862 O O . VAL B 1 98 ? -2.034 -17.179 25.373 1.00 21.10 112 VAL B O 1
ATOM 4875 N N . ALA B 1 99 ? -3.939 -18.334 25.054 1.00 18.08 113 ALA B N 1
ATOM 4876 C CA . ALA B 1 99 ? -4.744 -17.171 24.692 1.00 18.64 113 ALA B CA 1
ATOM 4877 C C . ALA B 1 99 ? -5.986 -17.159 25.565 1.00 16.77 113 ALA B C 1
ATOM 4878 O O . ALA B 1 99 ? -6.598 -18.225 25.790 1.00 17.52 113 ALA B O 1
ATOM 4885 N N . ILE B 1 100 ? -6.357 -15.980 26.062 1.00 17.26 114 ILE B N 1
ATOM 4886 C CA . ILE B 1 100 ? -7.586 -15.796 26.830 1.00 16.77 114 ILE B CA 1
ATOM 4887 C C . ILE B 1 100 ? -8.471 -14.802 26.082 1.00 17.98 114 ILE B C 1
ATOM 4888 O O . ILE B 1 100 ? -8.038 -13.690 25.771 1.00 18.13 114 ILE B O 1
ATOM 4904 N N . ASP B 1 101 ? -9.697 -15.208 25.758 1.00 16.40 115 ASP B N 1
ATOM 4905 C CA . ASP B 1 101 ? -10.627 -14.314 25.073 1.00 16.95 115 ASP B CA 1
ATOM 4906 C C . ASP B 1 101 ? -12.056 -14.704 25.422 1.00 15.99 115 ASP B C 1
ATOM 4907 O O . ASP B 1 101 ? -12.328 -15.809 25.898 1.00 16.59 115 ASP B O 1
ATOM 4916 N N . GLY B 1 102 ? -12.959 -13.761 25.221 1.00 17.22 116 GLY B N 1
ATOM 4917 C CA . GLY B 1 102 ? -14.379 -14.002 25.359 1.00 16.93 116 GLY B CA 1
ATOM 4918 C C . GLY B 1 102 ? -14.956 -14.656 24.140 1.00 17.80 116 GLY B C 1
ATOM 4919 O O . GLY B 1 102 ? -14.253 -15.081 23.222 1.00 17.37 116 GLY B O 1
ATOM 4923 N N . ALA B 1 103 ? -16.287 -14.733 24.127 1.00 16.22 117 ALA B N 1
ATOM 4924 C CA . ALA B 1 103 ? -16.998 -15.269 22.993 1.00 17.05 117 ALA B CA 1
ATOM 4925 C C . ALA B 1 103 ? -18.389 -14.672 22.985 1.00 17.02 117 ALA B C 1
ATOM 4926 O O . ALA B 1 103 ? -18.953 -14.344 24.035 1.00 16.96 117 ALA B O 1
ATOM 4933 N N . ASP B 1 104 ? -18.923 -14.530 21.787 1.00 15.96 118 ASP B N 1
ATOM 4934 C CA . ASP B 1 104 ? -20.293 -14.044 21.637 1.00 16.91 118 ASP B CA 1
ATOM 4935 C C . ASP B 1 104 ? -21.327 -15.151 21.849 1.00 18.86 118 ASP B C 1
ATOM 4936 O O . ASP B 1 104 ? -22.418 -14.893 22.370 1.00 17.95 118 ASP B O 1
ATOM 4945 N N . GLU B 1 105 ? -21.011 -16.374 21.455 1.00 16.62 119 GLU B N 1
ATOM 4946 C CA . GLU B 1 105 ? -21.843 -17.541 21.718 1.00 17.04 119 GLU B CA 1
ATOM 4947 C C . GLU B 1 105 ? -20.934 -18.736 21.958 1.00 17.78 119 GLU B C 1
ATOM 4948 O O . GLU B 1 105 ? -19.880 -18.836 21.327 1.00 16.21 119 GLU B O 1
ATOM 4960 N N . VAL B 1 106 ? -21.383 -19.690 22.788 1.00 16.52 120 VAL B N 1
ATOM 4961 C CA . VAL B 1 106 ? -20.663 -20.925 23.049 1.00 16.73 120 VAL B CA 1
ATOM 4962 C C . VAL B 1 106 ? -21.664 -22.063 22.953 1.00 17.51 120 VAL B C 1
ATOM 4963 O O . VAL B 1 106 ? -22.628 -22.079 23.728 1.00 17.58 120 VAL B O 1
ATOM 4976 N N . ASP B 1 107 ? -21.417 -22.993 22.091 1.00 16.50 121 ASP B N 1
ATOM 4977 C CA . ASP B 1 107 ? -22.302 -24.157 21.904 1.00 17.40 121 ASP B CA 1
ATOM 4978 C C . ASP B 1 107 ? -21.810 -25.346 22.728 1.00 18.66 121 ASP B C 1
ATOM 4979 O O . ASP B 1 107 ? -20.778 -25.234 23.392 1.00 18.51 121 ASP B O 1
ATOM 4988 N N . PRO B 1 108 ? -22.545 -26.474 22.780 1.00 18.18 122 PRO B N 1
ATOM 4989 C CA . PRO B 1 108 ? -22.133 -27.587 23.647 1.00 19.67 122 PRO B CA 1
ATOM 4990 C C . PRO B 1 108 ? -20.844 -28.255 23.267 1.00 18.25 122 PRO B C 1
ATOM 4991 O O . PRO B 1 108 ? -20.300 -28.987 24.076 1.00 20.87 122 PRO B O 1
ATOM 5002 N N . ASN B 1 109 ? -20.333 -28.018 22.060 1.00 19.40 123 ASN B N 1
ATOM 5003 C CA . ASN B 1 109 ? -19.041 -28.534 21.642 1.00 19.52 123 ASN B CA 1
ATOM 5004 C C . ASN B 1 109 ? -17.886 -27.612 21.992 1.00 20.74 123 ASN B C 1
ATOM 5005 O O . ASN B 1 109 ? -16.729 -27.967 21.726 1.00 22.81 123 ASN B O 1
ATOM 5016 N N . LEU B 1 110 ? -18.170 -26.444 22.557 1.00 18.06 124 LEU B N 1
ATOM 5017 C CA . LEU B 1 110 ? -17.189 -25.374 22.688 1.00 18.50 124 LEU B CA 1
ATOM 5018 C C . LEU B 1 110 ? -16.741 -24.844 21.333 1.00 19.44 124 LEU B C 1
ATOM 5019 O O . LEU B 1 110 ? -15.645 -24.309 21.202 1.00 19.90 124 LEU B O 1
ATOM 5035 N N . ASP B 1 111 ? -17.591 -24.942 20.342 1.00 18.13 125 ASP B N 1
ATOM 5036 C CA . ASP B 1 111 ? -17.483 -24.107 19.151 1.00 17.75 125 ASP B CA 1
ATOM 5037 C C . ASP B 1 111 ? -18.150 -22.778 19.478 1.00 17.76 125 ASP B C 1
ATOM 5038 O O . ASP B 1 111 ? -19.079 -22.734 20.282 1.00 17.61 125 ASP B O 1
ATOM 5047 N N . VAL B 1 112 ? -17.616 -21.680 18.956 1.00 16.35 126 VAL B N 1
ATOM 5048 C CA . VAL B 1 112 ? -18.024 -20.351 19.404 1.00 14.48 126 VAL B CA 1
ATOM 5049 C C . VAL B 1 112 ? -18.232 -19.444 18.204 1.00 17.67 126 VAL B C 1
ATOM 5050 O O . VAL B 1 112 ? -17.695 -19.681 17.120 1.00 16.82 126 VAL B O 1
ATOM 5063 N N . VAL B 1 113 ? -19.061 -18.432 18.393 1.00 15.88 127 VAL B N 1
ATOM 5064 C CA . VAL B 1 113 ? -19.134 -17.278 17.494 1.00 15.75 127 VAL B CA 1
ATOM 5065 C C . VAL B 1 113 ? -18.331 -16.181 18.160 1.00 15.90 127 VAL B C 1
ATOM 5066 O O . VAL B 1 113 ? -18.496 -15.911 19.371 1.00 17.17 127 VAL B O 1
ATOM 5079 N N . LYS B 1 114 ? -17.434 -15.576 17.360 1.00 14.30 128 LYS B N 1
ATOM 5080 C CA . LYS B 1 114 ? -16.603 -14.473 17.814 1.00 16.30 128 LYS B CA 1
ATOM 5081 C C . LYS B 1 114 ? -16.530 -13.406 16.742 1.00 16.67 128 LYS B C 1
ATOM 5082 O O . LYS B 1 114 ? -16.894 -13.610 15.585 1.00 17.46 128 LYS B O 1
ATOM 5101 N N . GLY B 1 115 ? -16.035 -12.255 17.188 1.00 17.52 129 GLY B N 1
ATOM 5102 C CA . GLY B 1 115 ? -15.791 -11.118 16.337 1.00 19.26 129 GLY B CA 1
ATOM 5103 C C . GLY B 1 115 ? -16.969 -10.202 16.156 1.00 19.09 129 GLY B C 1
ATOM 5104 O O . GLY B 1 115 ? -16.902 -9.289 15.338 1.00 18.91 129 GLY B O 1
ATOM 5108 N N . ARG B 1 116 ? -18.069 -10.450 16.837 1.00 18.75 130 ARG B N 1
ATOM 5109 C CA . ARG B 1 116 ? -19.243 -9.626 16.627 1.00 19.63 130 ARG B CA 1
ATOM 5110 C C . ARG B 1 116 ? -18.936 -8.149 16.855 1.00 18.88 130 ARG B C 1
ATOM 5111 O O . ARG B 1 116 ? -19.346 -7.301 16.050 1.00 22.39 130 ARG B O 1
ATOM 5132 N N . GLY B 1 117 ? -18.176 -7.840 17.903 1.00 19.18 131 GLY B N 1
ATOM 5133 C CA . GLY B 1 117 ? -17.869 -6.468 18.241 1.00 21.72 131 GLY B CA 1
ATOM 5134 C C . GLY B 1 117 ? -16.652 -5.908 17.551 1.00 25.08 131 GLY B C 1
ATOM 5135 O O . GLY B 1 117 ? -16.191 -4.826 17.926 1.00 27.54 131 GLY B O 1
ATOM 5139 N N . GLY B 1 118 ? -16.113 -6.597 16.560 1.00 20.96 132 GLY B N 1
ATOM 5140 C CA . GLY B 1 118 ? -14.874 -6.188 15.931 1.00 21.77 132 GLY B CA 1
ATOM 5141 C C . GLY B 1 118 ? -13.753 -7.187 16.171 1.00 20.26 132 GLY B C 1
ATOM 5142 O O . GLY B 1 118 ? -13.886 -8.175 16.888 1.00 19.67 132 GLY B O 1
ATOM 5146 N N . ALA B 1 119 ? -12.645 -6.930 15.477 1.00 20.50 133 ALA B N 1
ATOM 5147 C CA . ALA B 1 119 ? -11.382 -7.648 15.703 1.00 19.84 133 ALA B CA 1
ATOM 5148 C C . ALA B 1 119 ? -11.484 -9.126 15.308 1.00 18.45 133 ALA B C 1
ATOM 5149 O O . ALA B 1 119 ? -10.740 -9.974 15.801 1.00 18.95 133 ALA B O 1
ATOM 5156 N N . LEU B 1 120 ? -12.406 -9.465 14.426 1.00 18.79 134 LEU B N 1
ATOM 5157 C CA . LEU B 1 120 ? -12.651 -10.859 14.080 1.00 16.81 134 LEU B CA 1
ATOM 5158 C C . LEU B 1 120 ? -11.382 -11.574 13.600 1.00 17.70 134 LEU B C 1
ATOM 5159 O O . LEU B 1 120 ? -11.008 -12.629 14.123 1.00 17.02 134 LEU B O 1
ATOM 5175 N N . LEU B 1 121 ? -10.739 -11.046 12.559 1.00 16.91 135 LEU B N 1
ATOM 5176 C CA . LEU B 1 121 ? -9.629 -11.768 11.940 1.00 15.11 135 LEU B CA 1
ATOM 5177 C C . LEU B 1 121 ? -8.412 -11.771 12.849 1.00 16.47 135 LEU B C 1
ATOM 5178 O O . LEU B 1 121 ? -7.713 -12.783 12.968 1.00 16.20 135 LEU B O 1
ATOM 5194 N N . ARG B 1 122 ? -8.175 -10.682 13.567 1.00 15.69 136 ARG B N 1
ATOM 5195 C CA . ARG B 1 122 ? -7.045 -10.659 14.480 1.00 15.92 136 ARG B CA 1
ATOM 5196 C C . ARG B 1 122 ? -7.229 -11.683 15.589 1.00 16.56 136 ARG B C 1
ATOM 5197 O O . ARG B 1 122 ? -6.294 -12.407 15.935 1.00 17.28 136 ARG B O 1
ATOM 5218 N N . GLU B 1 123 ? -8.426 -11.745 16.183 1.00 15.78 137 GLU B N 1
ATOM 5219 C CA . GLU B 1 123 ? -8.678 -12.773 17.181 1.00 15.53 137 GLU B CA 1
ATOM 5220 C C . GLU B 1 123 ? -8.445 -14.166 16.614 1.00 16.30 137 GLU B C 1
ATOM 5221 O O . GLU B 1 123 ? -7.801 -14.998 17.259 1.00 15.98 137 GLU B O 1
ATOM 5233 N N . LYS B 1 124 ? -8.954 -14.426 15.415 1.00 15.12 138 LYS B N 1
ATOM 5234 C CA . LYS B 1 124 ? -8.837 -15.760 14.835 1.00 15.74 138 LYS B CA 1
ATOM 5235 C C . LYS B 1 124 ? -7.381 -16.121 14.594 1.00 16.68 138 LYS B C 1
ATOM 5236 O O . LYS B 1 124 ? -6.940 -17.220 14.963 1.00 16.01 138 LYS B O 1
ATOM 5255 N N . MET B 1 125 ? -6.607 -15.188 14.007 1.00 16.67 139 MET B N 1
ATOM 5256 C CA . MET B 1 125 ? -5.196 -15.448 13.739 1.00 15.19 139 MET B CA 1
ATOM 5257 C C . MET B 1 125 ? -4.407 -15.643 15.016 1.00 16.79 139 MET B C 1
ATOM 5258 O O . MET B 1 125 ? -3.617 -16.590 15.119 1.00 18.42 139 MET B O 1
ATOM 5272 N N . VAL B 1 126 ? -4.655 -14.817 16.034 1.00 15.30 140 VAL B N 1
ATOM 5273 C CA . VAL B 1 126 ? -3.917 -14.967 17.284 1.00 17.38 140 VAL B CA 1
ATOM 5274 C C . VAL B 1 126 ? -4.273 -16.286 17.953 1.00 18.67 140 VAL B C 1
ATOM 5275 O O . VAL B 1 126 ? -3.396 -16.994 18.473 1.00 18.18 140 VAL B O 1
ATOM 5288 N N . GLU B 1 127 ? -5.565 -16.623 17.996 1.00 16.28 141 GLU B N 1
ATOM 5289 C CA . GLU B 1 127 ? -5.987 -17.810 18.725 1.00 15.57 141 GLU B CA 1
ATOM 5290 C C . GLU B 1 127 ? -5.633 -19.090 17.987 1.00 17.74 141 GLU B C 1
ATOM 5291 O O . GLU B 1 127 ? -5.314 -20.110 18.625 1.00 18.75 141 GLU B O 1
ATOM 5303 N N . MET B 1 128 ? -5.573 -19.046 16.665 1.00 16.15 142 MET B N 1
ATOM 5304 C CA . MET B 1 128 ? -5.070 -20.192 15.916 1.00 18.34 142 MET B CA 1
ATOM 5305 C C . MET B 1 128 ? -3.591 -20.439 16.187 1.00 19.32 142 MET B C 1
ATOM 5306 O O . MET B 1 128 ? -3.119 -21.565 16.026 1.00 22.70 142 MET B O 1
ATOM 5320 N N . ALA B 1 129 ? -2.864 -19.437 16.629 1.00 16.12 143 ALA B N 1
ATOM 5321 C CA . ALA B 1 129 ? -1.447 -19.550 16.911 1.00 17.98 143 ALA B CA 1
ATOM 5322 C C . ALA B 1 129 ? -1.180 -19.947 18.342 1.00 18.72 143 ALA B C 1
ATOM 5323 O O . ALA B 1 129 ? -0.006 -20.033 18.736 1.00 19.87 143 ALA B O 1
ATOM 5330 N N A SER B 1 130 ? -2.225 -20.199 19.130 0.86 17.02 144 SER B N 1
ATOM 5331 N N B SER B 1 130 ? -2.222 -20.156 19.144 0.14 17.18 144 SER B N 1
ATOM 5332 C CA A SER B 1 130 ? -2.095 -20.454 20.559 0.86 17.35 144 SER B CA 1
ATOM 5333 C CA B SER B 1 130 ? -2.069 -20.450 20.560 0.14 17.46 144 SER B CA 1
ATOM 5334 C C A SER B 1 130 ? -2.250 -21.929 20.899 0.86 18.55 144 SER B C 1
ATOM 5335 C C B SER B 1 130 ? -2.175 -21.947 20.806 0.14 18.80 144 SER B C 1
ATOM 5336 O O A SER B 1 130 ? -3.195 -22.582 20.450 0.86 22.20 144 SER B O 1
ATOM 5337 O O B SER B 1 130 ? -3.004 -22.634 20.202 0.14 20.53 144 SER B O 1
ATOM 5352 N N . ALA B 1 131 ? -1.300 -22.448 21.672 1.00 17.87 145 ALA B N 1
ATOM 5353 C CA . ALA B 1 131 ? -1.358 -23.858 22.064 1.00 17.32 145 ALA B CA 1
ATOM 5354 C C . ALA B 1 131 ? -2.580 -24.188 22.909 1.00 21.85 145 ALA B C 1
ATOM 5355 O O . ALA B 1 131 ? -3.113 -25.300 22.820 1.00 24.63 145 ALA B O 1
ATOM 5362 N N . LYS B 1 132 ? -2.983 -23.280 23.778 1.00 18.44 146 LYS B N 1
ATOM 5363 C CA . LYS B 1 132 ? -4.178 -23.459 24.595 1.00 18.81 146 LYS B CA 1
ATOM 5364 C C . LYS B 1 132 ? -5.010 -22.190 24.526 1.00 20.53 146 LYS B C 1
ATOM 5365 O O . LYS B 1 132 ? -4.542 -21.113 24.911 1.00 23.55 146 LYS B O 1
ATOM 5384 N N . PHE B 1 133 ? -6.251 -22.329 24.076 1.00 18.99 147 PHE B N 1
ATOM 5385 C CA . PHE B 1 133 ? -7.209 -21.221 23.986 1.00 19.73 147 PHE B CA 1
ATOM 5386 C C . PHE B 1 133 ? -8.245 -21.431 25.079 1.00 19.74 147 PHE B C 1
ATOM 5387 O O . PHE B 1 133 ? -9.003 -22.420 25.057 1.00 18.68 147 PHE B O 1
ATOM 5404 N N . VAL B 1 134 ? -8.198 -20.535 26.068 1.00 16.78 148 VAL B N 1
ATOM 5405 C CA . VAL B 1 134 ? -9.121 -20.498 27.188 1.00 16.76 148 VAL B CA 1
ATOM 5406 C C . VAL B 1 134 ? -10.152 -19.417 26.883 1.00 18.34 148 VAL B C 1
ATOM 5407 O O . VAL B 1 134 ? -9.821 -18.230 26.777 1.00 18.11 148 VAL B O 1
ATOM 5420 N N . CYS B 1 135 ? -11.409 -19.813 26.764 1.00 17.16 149 CYS B N 1
ATOM 5421 C CA . CYS B 1 135 ? -12.498 -18.910 26.484 1.00 17.41 149 CYS B CA 1
ATOM 5422 C C . CYS B 1 135 ? -13.244 -18.610 27.761 1.00 18.26 149 CYS B C 1
ATOM 5423 O O . CYS B 1 135 ? -13.473 -19.505 28.570 1.00 19.89 149 CYS B O 1
ATOM 5431 N N . ILE B 1 136 ? -13.537 -17.342 27.980 1.00 16.85 150 ILE B N 1
ATOM 5432 C CA . ILE B 1 136 ? -14.178 -16.899 29.217 1.00 16.71 150 ILE B CA 1
ATOM 5433 C C . ILE B 1 136 ? -15.526 -16.261 28.914 1.00 17.91 150 ILE B C 1
ATOM 5434 O O . ILE B 1 136 ? -15.607 -15.299 28.142 1.00 16.51 150 ILE B O 1
ATOM 5450 N N . VAL B 1 137 ? -16.578 -16.755 29.574 1.00 17.05 151 VAL B N 1
ATOM 5451 C CA . VAL B 1 137 ? -17.923 -16.225 29.380 1.00 14.95 151 VAL B CA 1
ATOM 5452 C C . VAL B 1 137 ? -18.700 -16.235 30.692 1.00 17.23 151 VAL B C 1
ATOM 5453 O O . VAL B 1 137 ? -18.444 -17.042 31.583 1.00 18.27 151 VAL B O 1
ATOM 5466 N N . ASP B 1 138 ? -19.647 -15.307 30.790 1.00 17.88 152 ASP B N 1
ATOM 5467 C CA . ASP B 1 138 ? -20.787 -15.479 31.688 1.00 20.90 152 ASP B CA 1
ATOM 5468 C C . ASP B 1 138 ? -21.816 -16.364 30.982 1.00 21.92 152 ASP B C 1
ATOM 5469 O O . ASP B 1 138 ? -21.821 -16.512 29.764 1.00 19.81 152 ASP B O 1
ATOM 5478 N N . ASP B 1 139 ? -22.693 -16.990 31.763 1.00 18.90 153 ASP B N 1
ATOM 5479 C CA . ASP B 1 139 ? -23.537 -18.056 31.211 1.00 20.23 153 ASP B CA 1
ATOM 5480 C C . ASP B 1 139 ? -24.612 -17.567 30.237 1.00 18.88 153 ASP B C 1
ATOM 5481 O O . ASP B 1 139 ? -25.215 -18.405 29.556 1.00 21.01 153 ASP B O 1
ATOM 5490 N N . SER B 1 140 ? -24.817 -16.263 30.091 1.00 20.64 154 SER B 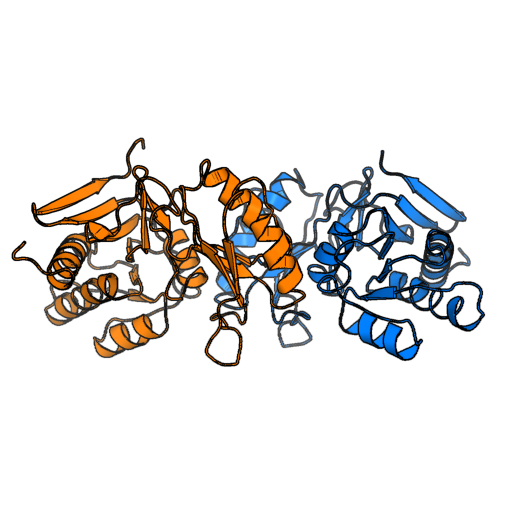N 1
ATOM 5491 C CA . SER B 1 140 ? -25.703 -15.753 29.056 1.00 19.29 154 SER B CA 1
ATOM 5492 C C . SER B 1 140 ? -25.180 -16.018 27.648 1.00 19.51 154 SER B C 1
ATOM 5493 O O . SER B 1 140 ? -25.951 -15.897 26.685 1.00 21.52 154 SER B O 1
ATOM 5501 N N . LYS B 1 141 ? -23.894 -16.367 27.500 1.00 18.70 155 LYS B N 1
ATOM 5502 C CA . LYS B 1 141 ? -23.355 -16.640 26.180 1.00 20.07 155 LYS B CA 1
ATOM 5503 C C . LYS B 1 141 ? -23.615 -18.059 25.715 1.00 16.50 155 LYS B C 1
ATOM 5504 O O . LYS B 1 141 ? -23.375 -18.364 24.541 1.00 17.78 155 LYS B O 1
ATOM 5523 N N . LEU B 1 142 ? -24.104 -18.950 26.558 1.00 17.00 156 LEU B N 1
ATOM 5524 C CA . LEU B 1 142 ? -24.365 -20.308 26.102 1.00 17.95 156 LEU B CA 1
ATOM 5525 C C . LEU B 1 142 ? -25.555 -20.354 25.153 1.00 19.06 156 LEU B C 1
ATOM 5526 O O . LEU B 1 142 ? -26.596 -19.723 25.385 1.00 21.42 156 LEU B O 1
ATOM 5542 N N . VAL B 1 143 ? -25.404 -21.110 24.071 1.00 18.35 157 VAL B N 1
ATOM 5543 C CA . VAL B 1 143 ? -26.429 -21.263 23.050 1.00 19.36 157 VAL B CA 1
ATOM 5544 C C . VAL B 1 143 ? -26.666 -22.755 22.814 1.00 18.98 157 VAL B C 1
ATOM 5545 O O . VAL B 1 143 ? -25.797 -23.596 23.026 1.00 18.87 157 VAL B O 1
ATOM 5558 N N . GLU B 1 144 ? -27.837 -23.047 22.252 1.00 19.14 158 GLU B N 1
ATOM 5559 C CA . GLU B 1 144 ? -28.115 -24.419 21.820 1.00 22.54 158 GLU B CA 1
ATOM 5560 C C . GLU B 1 144 ? -27.266 -24.785 20.618 1.00 21.51 158 GLU B C 1
ATOM 5561 O O . GLU B 1 144 ? -26.792 -25.921 20.493 1.00 22.98 158 GLU B O 1
ATOM 5573 N N . GLY B 1 145 ? -27.057 -23.828 19.737 1.00 20.18 159 GLY B N 1
ATOM 5574 C CA . GLY B 1 145 ? -26.258 -24.010 18.545 1.00 20.15 159 GLY B CA 1
ATOM 5575 C C . GLY B 1 145 ? -25.878 -22.651 18.009 1.00 20.45 159 GLY B C 1
ATOM 5576 O O . GLY B 1 145 ? -26.461 -21.632 18.394 1.00 19.57 159 GLY B O 1
ATOM 5580 N N . LEU B 1 146 ? -24.851 -22.636 17.169 1.00 19.71 160 LEU B N 1
ATOM 5581 C CA . LEU B 1 146 ? -24.304 -21.367 16.691 1.00 17.59 160 LEU B CA 1
ATOM 5582 C C . LEU B 1 146 ? -25.329 -20.619 15.857 1.00 19.36 160 LEU B C 1
ATOM 5583 O O . LEU B 1 146 ? -26.029 -21.198 15.023 1.00 20.22 160 LEU B O 1
ATOM 5599 N N . GLY B 1 147 ? -25.422 -19.312 16.095 1.00 18.92 161 GLY B N 1
ATOM 5600 C CA . GLY B 1 147 ? -26.505 -18.501 15.588 1.00 18.73 161 GLY B CA 1
ATOM 5601 C C . GLY B 1 147 ? -27.661 -18.352 16.547 1.00 19.19 161 GLY B C 1
ATOM 5602 O O . GLY B 1 147 ? -28.485 -17.449 16.371 1.00 19.62 161 GLY B O 1
ATOM 5606 N N . GLY B 1 148 ? -27.718 -19.209 17.560 1.00 17.84 162 GLY B N 1
ATOM 5607 C CA . GLY B 1 148 ? -28.907 -19.301 18.390 1.00 19.36 162 GLY B CA 1
ATOM 5608 C C . GLY B 1 148 ? -29.193 -18.077 19.227 1.00 19.27 162 GLY B C 1
ATOM 5609 O O . GLY B 1 148 ? -30.330 -17.927 19.713 1.00 22.08 162 GLY B O 1
ATOM 5613 N N . SER B 1 149 ? -28.208 -17.203 19.442 1.00 20.60 163 SER B N 1
ATOM 5614 C CA . SER B 1 149 ? -28.478 -15.963 20.162 1.00 21.09 163 SER B CA 1
ATOM 5615 C C . SER B 1 149 ? -29.398 -15.018 19.396 1.00 20.27 163 SER B C 1
ATOM 5616 O O . SER B 1 149 ? -29.916 -14.072 20.004 1.00 20.07 163 SER B O 1
ATOM 5624 N N . LYS B 1 150 ? -29.593 -15.236 18.087 1.00 18.09 164 LYS B N 1
ATOM 5625 C CA . LYS B 1 150 ? -30.345 -14.396 17.175 1.00 19.01 164 LYS B CA 1
ATOM 5626 C C . LYS B 1 150 ? -29.611 -13.101 16.870 1.00 18.50 164 LYS B C 1
ATOM 5627 O O . LYS B 1 150 ? -30.140 -12.247 16.164 1.00 20.99 164 LYS B O 1
ATOM 5646 N N . LEU B 1 151 ? -28.394 -12.933 17.395 1.00 19.48 165 LEU B N 1
ATOM 5647 C CA . LEU B 1 151 ? -27.598 -11.738 17.190 1.00 18.24 165 LEU B CA 1
ATOM 5648 C C . LEU B 1 151 ? -26.553 -12.011 16.097 1.00 17.51 165 LEU B C 1
ATOM 5649 O O . LEU B 1 151 ? -26.435 -13.120 15.571 1.00 18.27 165 LEU B O 1
ATOM 5665 N N . ALA B 1 152 ? -25.800 -10.974 15.727 1.00 17.50 166 ALA B N 1
ATOM 5666 C CA . ALA B 1 152 ? -25.027 -11.038 14.491 1.00 18.52 166 ALA B CA 1
ATOM 5667 C C . ALA B 1 152 ? -23.905 -12.072 14.504 1.00 16.11 166 ALA B C 1
ATOM 5668 O O . ALA B 1 152 ? -23.097 -12.145 15.449 1.00 18.53 166 ALA B O 1
ATOM 5675 N N . MET B 1 153 ? -23.824 -12.810 13.389 1.00 17.23 167 MET B N 1
ATOM 5676 C CA . MET B 1 153 ? -22.767 -13.776 13.134 1.00 16.64 167 MET B CA 1
ATOM 5677 C C . MET B 1 153 ? -21.965 -13.175 11.981 1.00 16.57 167 MET B C 1
ATOM 5678 O O . MET B 1 153 ? -22.455 -13.158 10.851 1.00 16.30 167 MET B O 1
ATOM 5692 N N . PRO B 1 154 ? -20.800 -12.574 12.237 1.00 16.50 168 PRO B N 1
ATOM 5693 C CA . PRO B 1 154 ? -20.143 -11.749 11.206 1.00 17.22 168 PRO B CA 1
ATOM 5694 C C . PRO B 1 154 ? -19.364 -12.529 10.157 1.00 15.44 168 PRO B C 1
ATOM 5695 O O . PRO B 1 154 ? -18.747 -13.567 10.446 1.00 16.91 168 PRO B O 1
ATOM 5706 N N . VAL B 1 155 ? -19.421 -12.014 8.935 1.00 15.69 169 VAL B N 1
ATOM 5707 C CA . VAL B 1 155 ? -18.617 -12.477 7.799 1.00 14.71 169 VAL B CA 1
ATOM 5708 C C . VAL B 1 155 ? -17.856 -11.280 7.253 1.00 15.76 169 VAL B C 1
ATOM 5709 O O . VAL B 1 155 ? -18.463 -10.300 6.806 1.00 17.31 169 VAL B O 1
ATOM 5722 N N . GLU B 1 156 ? -16.530 -11.398 7.169 1.00 15.44 170 GLU B N 1
ATOM 5723 C CA . GLU B 1 156 ? -15.681 -10.356 6.621 1.00 15.44 170 GLU B CA 1
ATOM 5724 C C . GLU B 1 156 ? -15.560 -10.591 5.124 1.00 16.70 170 GLU B C 1
ATOM 5725 O O . GLU B 1 156 ? -15.213 -11.694 4.691 1.00 17.02 170 GLU B O 1
ATOM 5737 N N . ILE B 1 157 ? -15.859 -9.564 4.348 1.00 15.45 171 ILE B N 1
ATOM 5738 C CA . ILE B 1 157 ? -15.899 -9.686 2.892 1.00 15.08 171 ILE B CA 1
ATOM 5739 C C . ILE B 1 157 ? -15.130 -8.566 2.203 1.00 17.39 171 ILE B C 1
ATOM 5740 O O . ILE B 1 157 ? -14.910 -7.504 2.766 1.00 17.87 171 ILE B O 1
ATOM 5756 N N . VAL B 1 158 ? -14.692 -8.828 0.969 1.00 16.17 172 VAL B N 1
ATOM 5757 C CA . VAL B 1 158 ? -14.065 -7.765 0.195 1.00 17.03 172 VAL B CA 1
ATOM 5758 C C . VAL B 1 158 ? -15.097 -6.703 -0.141 1.00 18.67 172 VAL B C 1
ATOM 5759 O O . VAL B 1 158 ? -16.319 -6.953 -0.156 1.00 17.65 172 VAL B O 1
ATOM 5772 N N . GLN B 1 159 ? -14.609 -5.495 -0.448 1.00 17.39 173 GLN B N 1
ATOM 5773 C CA . GLN B 1 159 ? -15.526 -4.413 -0.771 1.00 18.87 173 GLN B CA 1
ATOM 5774 C C . GLN B 1 159 ? -16.147 -4.581 -2.148 1.00 21.32 173 GLN B C 1
ATOM 5775 O O . GLN B 1 159 ? -17.305 -4.221 -2.357 1.00 21.05 173 GLN B O 1
ATOM 5789 N N . PHE B 1 160 ? -15.404 -5.112 -3.109 1.00 17.15 174 PHE B N 1
ATOM 5790 C CA . PHE B 1 160 ? -15.899 -5.234 -4.482 1.00 18.49 174 PHE B CA 1
ATOM 5791 C C . PHE B 1 160 ? -17.182 -6.062 -4.542 1.00 21.18 174 PHE B C 1
ATOM 5792 O O . PHE B 1 160 ? -17.223 -7.223 -4.115 1.00 18.60 174 PHE B O 1
ATOM 5809 N N . CYS B 1 161 ? -18.234 -5.469 -5.122 1.00 19.99 175 CYS B N 1
ATOM 5810 C CA . CYS B 1 161 ? -19.511 -6.167 -5.324 1.00 21.55 175 CYS B CA 1
ATOM 5811 C C . CYS B 1 161 ? -20.037 -6.760 -4.018 1.00 18.04 175 CYS B C 1
ATOM 5812 O O . CYS B 1 161 ? -20.463 -7.930 -3.945 1.00 20.03 175 CYS B O 1
ATOM 5819 N N . HIS B 1 162 ? -20.037 -5.924 -2.980 1.00 19.35 176 HIS B N 1
ATOM 5820 C CA . HIS B 1 162 ? -20.474 -6.401 -1.674 1.00 19.03 176 HIS B CA 1
ATOM 5821 C C . HIS B 1 162 ? -21.971 -6.736 -1.647 1.00 18.87 176 HIS B C 1
ATOM 5822 O O . HIS B 1 162 ? -22.390 -7.563 -0.832 1.00 19.55 176 HIS B O 1
ATOM 5836 N N . LYS B 1 163 ? -22.792 -6.093 -2.485 1.00 22.38 177 LYS B N 1
ATOM 5837 C CA . LYS B 1 163 ? -24.210 -6.460 -2.533 1.00 22.41 177 LYS B CA 1
ATOM 5838 C C . LYS B 1 163 ? -24.394 -7.863 -3.092 1.00 21.33 177 LYS B C 1
ATOM 5839 O O . LYS B 1 163 ? -25.154 -8.670 -2.543 1.00 23.63 177 LYS B O 1
ATOM 5858 N N . TYR B 1 164 ? -23.672 -8.182 -4.166 1.00 19.78 178 TYR B N 1
ATOM 5859 C CA . TYR B 1 164 ? -23.644 -9.524 -4.719 1.00 20.77 178 TYR B CA 1
ATOM 5860 C C . TYR B 1 164 ? -23.210 -10.541 -3.662 1.00 19.67 178 TYR B C 1
ATOM 5861 O O . TYR B 1 164 ? -23.859 -11.570 -3.477 1.00 22.72 178 TYR B O 1
ATOM 5879 N N . THR B 1 165 ? -22.097 -10.272 -2.956 1.00 19.61 179 THR B N 1
ATOM 5880 C CA . THR B 1 165 ? -21.619 -11.244 -1.982 1.00 19.19 179 THR B CA 1
ATOM 5881 C C . THR B 1 165 ? -22.632 -11.439 -0.860 1.00 18.68 179 THR B C 1
ATOM 5882 O O . THR B 1 165 ? -22.820 -12.555 -0.378 1.00 19.60 179 THR B O 1
ATOM 5893 N N . LEU B 1 166 ? -23.262 -10.354 -0.408 1.00 20.41 180 LEU B N 1
ATOM 5894 C CA . LEU B 1 166 ? -24.277 -10.480 0.645 1.00 20.22 180 LEU B CA 1
ATOM 5895 C C . LEU B 1 166 ? -25.406 -11.415 0.215 1.00 19.33 180 LEU B C 1
ATOM 5896 O O . LEU B 1 166 ? -25.833 -12.298 0.975 1.00 20.24 180 LEU B O 1
ATOM 5912 N N . GLN B 1 167 ? -25.899 -11.247 -1.008 1.00 20.47 181 GLN B N 1
ATOM 5913 C CA . GLN B 1 167 ? -26.962 -12.116 -1.485 1.00 22.57 181 GLN B CA 1
ATOM 5914 C C . GLN B 1 167 ? -26.481 -13.549 -1.626 1.00 20.71 181 GLN B C 1
ATOM 5915 O O . GLN B 1 167 ? -27.226 -14.484 -1.333 1.00 24.87 181 GLN B O 1
ATOM 5929 N N . ARG B 1 168 ? -25.232 -13.702 -2.076 1.00 20.47 182 ARG B N 1
ATOM 5930 C CA . ARG B 1 168 ? -24.621 -15.044 -2.254 1.00 21.28 182 ARG B CA 1
ATOM 5931 C C . ARG B 1 168 ? -24.564 -15.735 -0.888 1.00 21.42 182 ARG B C 1
ATOM 5932 O O . ARG B 1 168 ? -25.057 -16.871 -0.790 1.00 24.07 182 ARG B O 1
ATOM 5940 N N . LEU B 1 169 ? -24.181 -14.998 0.160 1.00 21.04 183 LEU B N 1
ATOM 5941 C CA . LEU B 1 169 ? -24.110 -15.551 1.508 1.00 21.10 183 LEU B CA 1
ATOM 5942 C C . LEU B 1 169 ? -25.481 -15.986 1.982 1.00 23.50 183 LEU B C 1
ATOM 5943 O O . LEU B 1 169 ? -25.655 -17.082 2.526 1.00 23.77 183 LEU B O 1
ATOM 5959 N N . ALA B 1 170 ? -26.453 -15.090 1.872 1.00 22.19 184 ALA B N 1
ATOM 5960 C CA . ALA B 1 170 ? -27.781 -15.367 2.384 1.00 25.70 184 ALA B CA 1
ATOM 5961 C C . ALA B 1 170 ? -28.386 -16.585 1.718 1.00 28.28 184 ALA B C 1
ATOM 5962 O O . ALA B 1 170 ? -29.238 -17.256 2.320 1.00 27.86 184 ALA B O 1
ATOM 5969 N N . ASN B 1 171 ? -27.942 -16.917 0.507 1.00 24.77 185 ASN B N 1
ATOM 5970 C CA . ASN B 1 171 ? -28.523 -18.031 -0.227 1.00 30.16 185 ASN B CA 1
ATOM 5971 C C . ASN B 1 171 ? -27.696 -19.305 -0.186 1.00 29.18 185 ASN B C 1
ATOM 5972 O O . ASN B 1 171 ? -28.060 -20.280 -0.845 1.00 28.71 185 ASN B O 1
ATOM 5983 N N . LEU B 1 172 ? -26.628 -19.346 0.585 1.00 23.26 186 LEU B N 1
ATOM 5984 C CA . LEU B 1 172 ? -25.866 -20.582 0.715 1.00 24.33 186 LEU B CA 1
ATOM 5985 C C . LEU B 1 172 ? -26.709 -21.624 1.442 1.00 23.81 186 LEU B C 1
ATOM 5986 O O . LEU B 1 172 ? -27.281 -21.324 2.494 1.00 23.41 186 LEU B O 1
ATOM 6002 N N . PRO B 1 173 ? -26.819 -22.846 0.927 1.00 23.92 187 PRO B N 1
ATOM 6003 C CA . PRO B 1 173 ? -27.687 -23.832 1.592 1.00 24.34 187 PRO B CA 1
ATOM 6004 C C . PRO B 1 173 ? -27.341 -24.042 3.056 1.00 24.11 187 PRO B C 1
ATOM 6005 O O . PRO B 1 173 ? -28.224 -24.261 3.888 1.00 26.46 187 PRO B O 1
ATOM 6016 N N . GLU B 1 174 ? -26.063 -23.922 3.404 1.00 23.72 188 GLU B N 1
ATOM 6017 C CA . GLU B 1 174 ? -25.599 -24.224 4.752 1.00 22.44 188 GLU B CA 1
ATOM 6018 C C . GLU B 1 174 ? -26.052 -23.195 5.776 1.00 20.52 188 GLU B C 1
ATOM 6019 O O . GLU B 1 174 ? -25.940 -23.451 6.975 1.00 24.19 188 GLU B O 1
ATOM 6031 N N . VAL B 1 175 ? -26.537 -22.043 5.329 1.00 22.32 189 VAL B N 1
ATOM 6032 C CA . VAL B 1 175 ? -27.040 -21.040 6.257 1.00 20.53 189 VAL B CA 1
ATOM 6033 C C . VAL B 1 175 ? -28.462 -20.667 5.857 1.00 22.71 189 VAL B C 1
ATOM 6034 O O . VAL B 1 175 ? -28.963 -19.587 6.202 1.00 22.58 189 VAL B O 1
ATOM 6047 N N . LYS B 1 176 ? -29.130 -21.579 5.158 1.00 23.82 190 LYS B N 1
ATOM 6048 C CA . LYS B 1 176 ? -30.468 -21.316 4.660 1.00 25.74 190 LYS B CA 1
ATOM 6049 C C . LYS B 1 176 ? -31.378 -20.871 5.790 1.00 25.78 190 LYS B C 1
ATOM 6050 O O . LYS B 1 176 ? -31.435 -21.495 6.859 1.00 29.14 190 LYS B O 1
ATOM 6069 N N . GLY B 1 177 ? -32.081 -19.771 5.558 1.00 25.31 191 GLY B N 1
ATOM 6070 C CA . GLY B 1 177 ? -32.983 -19.225 6.545 1.00 26.73 191 GLY B CA 1
ATOM 6071 C C . GLY B 1 177 ? -32.474 -17.994 7.258 1.00 26.13 191 GLY B C 1
ATOM 6072 O O . GLY B 1 177 ? -33.243 -17.317 7.944 1.00 29.39 191 GLY B O 1
ATOM 6076 N N . CYS B 1 178 ? -31.204 -17.666 7.108 1.00 22.42 192 CYS B N 1
ATOM 6077 C CA . CYS B 1 178 ? -30.686 -16.469 7.730 1.00 22.27 192 CYS B CA 1
ATOM 6078 C C . CYS B 1 178 ? -31.128 -15.206 6.986 1.00 21.23 192 CYS B C 1
ATOM 6079 O O . CYS B 1 178 ? -31.539 -15.238 5.811 1.00 25.11 192 CYS B O 1
ATOM 6087 N N . GLU B 1 179 ? -31.006 -14.088 7.698 1.00 18.69 193 GLU B N 1
ATOM 6088 C CA . GLU B 1 179 ? -31.033 -12.741 7.162 1.00 21.00 193 GLU B CA 1
ATOM 6089 C C . GLU B 1 179 ? -29.606 -12.218 7.130 1.00 22.82 193 GLU B C 1
ATOM 6090 O O . GLU B 1 179 ? -28.786 -12.593 7.967 1.00 24.01 193 GLU B O 1
ATOM 6102 N N . ALA B 1 180 ? -29.317 -11.340 6.176 1.00 21.30 194 ALA B N 1
ATOM 6103 C CA . ALA B 1 180 ? -27.962 -10.820 6.013 1.00 22.51 194 ALA B CA 1
ATOM 6104 C C . ALA B 1 180 ? -28.025 -9.313 5.853 1.00 20.00 194 ALA B C 1
ATOM 6105 O O . ALA B 1 180 ? -28.862 -8.801 5.101 1.00 24.52 194 ALA B O 1
ATOM 6112 N N . LYS B 1 181 ? -27.157 -8.597 6.564 1.00 19.15 195 LYS B N 1
ATOM 6113 C CA . LYS B 1 181 ? -27.143 -7.138 6.531 1.00 19.93 195 LYS B CA 1
ATOM 6114 C C . LYS B 1 181 ? -25.711 -6.642 6.498 1.00 20.20 195 LYS B C 1
ATOM 6115 O O . LYS B 1 181 ? -24.879 -7.053 7.316 1.00 23.05 195 LYS B O 1
ATOM 6134 N N . LEU B 1 182 ? -25.454 -5.699 5.602 1.00 20.27 196 LEU B N 1
ATOM 6135 C CA . LEU B 1 182 ? -24.159 -5.044 5.587 1.00 22.07 196 LEU B CA 1
ATOM 6136 C C . LEU B 1 182 ? -24.027 -4.175 6.817 1.00 20.95 196 LEU B C 1
ATOM 6137 O O . LEU B 1 182 ? -24.901 -3.350 7.103 1.00 22.84 196 LEU B O 1
ATOM 6153 N N . ARG B 1 183 ? -22.936 -4.341 7.552 1.00 18.19 197 ARG B N 1
ATOM 6154 C CA . ARG B 1 183 ? -22.734 -3.553 8.754 1.00 19.31 197 ARG B CA 1
ATOM 6155 C C . ARG B 1 183 ? -22.381 -2.116 8.385 1.00 22.48 197 ARG B C 1
ATOM 6156 O O . ARG B 1 183 ? -21.502 -1.876 7.560 1.00 21.18 197 ARG B O 1
ATOM 6177 N N . MET B 1 184 ? -23.052 -1.153 9.018 1.00 25.91 198 MET B N 1
ATOM 6178 C CA . MET B 1 184 ? -22.834 0.253 8.737 1.00 28.51 198 MET B CA 1
ATOM 6179 C C . MET B 1 184 ? -22.203 0.937 9.945 1.00 32.35 198 MET B C 1
ATOM 6180 O O . MET B 1 184 ? -22.421 0.544 11.096 1.00 32.45 198 MET B O 1
ATOM 6194 N N . ASN B 1 185 ? -21.384 1.951 9.676 1.00 32.14 199 ASN B N 1
ATOM 6195 C CA . ASN B 1 185 ? -20.846 2.819 10.723 1.00 34.12 199 ASN B CA 1
ATOM 6196 C C . ASN B 1 185 ? -21.412 4.193 10.391 1.00 45.30 199 ASN B C 1
ATOM 6197 O O . ASN B 1 185 ? -20.732 5.044 9.820 1.00 50.11 199 ASN B O 1
ATOM 6208 N N . GLY B 1 186 ? -22.701 4.371 10.685 1.00 50.67 200 GLY B N 1
ATOM 6209 C CA . GLY B 1 186 ? -23.411 5.582 10.331 1.00 52.33 200 GLY B CA 1
ATOM 6210 C C . GLY B 1 186 ? -23.731 5.657 8.853 1.00 47.15 200 GLY B C 1
ATOM 6211 O O . GLY B 1 186 ? -24.462 4.813 8.320 1.00 45.09 200 GLY B O 1
ATOM 6215 N N . ASP B 1 187 ? -23.174 6.669 8.181 1.00 53.87 201 ASP B N 1
ATOM 6216 C CA . ASP B 1 187 ? -23.435 6.870 6.762 1.00 53.59 201 ASP B CA 1
ATOM 6217 C C . ASP B 1 187 ? -22.612 5.929 5.892 1.00 57.10 201 ASP B C 1
ATOM 6218 O O . ASP B 1 187 ? -23.015 5.624 4.763 1.00 64.07 201 ASP B O 1
ATOM 6227 N N . LYS B 1 188 ? -21.463 5.464 6.394 1.00 45.39 202 LYS B N 1
ATOM 6228 C CA . LYS B 1 188 ? -20.503 4.684 5.642 1.00 45.76 202 LYS B CA 1
ATOM 6229 C C . LYS B 1 188 ? -20.533 3.233 6.116 1.00 38.48 202 LYS B C 1
ATOM 6230 O O . LYS B 1 188 ? -20.758 2.975 7.300 1.00 35.53 202 LYS B O 1
ATOM 6236 N N . PRO B 1 189 ? -20.320 2.260 5.22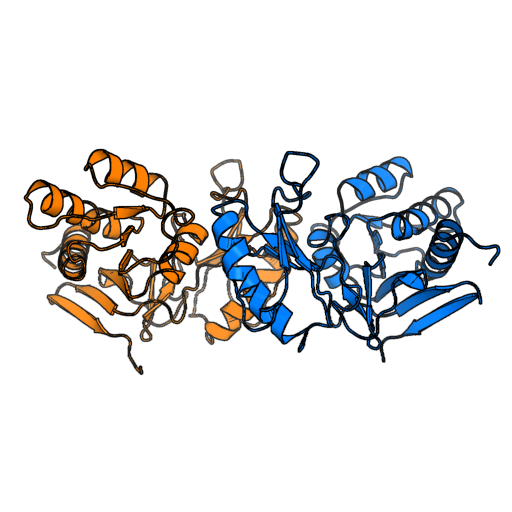9 1.00 38.64 203 PRO B N 1
ATOM 6237 C CA . PRO B 1 189 ? -20.155 0.882 5.715 1.00 29.30 203 PRO B CA 1
ATOM 6238 C C . PRO B 1 189 ? -18.994 0.804 6.701 1.00 27.85 203 PRO B C 1
ATOM 6239 O O . PRO B 1 189 ? -17.994 1.510 6.587 1.00 29.53 203 PRO B O 1
ATOM 6250 N N . TYR B 1 190 ? -19.165 -0.044 7.712 1.00 22.49 204 TYR B N 1
ATOM 6251 C CA . TYR B 1 190 ? -18.111 -0.373 8.649 1.00 21.03 204 TYR B CA 1
ATOM 6252 C C . TYR B 1 190 ? -16.929 -0.981 7.899 1.00 23.21 204 TYR B C 1
ATOM 6253 O O . TYR B 1 190 ? -17.115 -1.778 6.980 1.00 24.31 204 TYR B O 1
ATOM 6271 N N . VAL B 1 191 ? -15.713 -0.647 8.332 1.00 23.59 205 VAL B N 1
ATOM 6272 C CA . VAL B 1 191 ? -14.487 -1.208 7.771 1.00 21.76 205 VAL B CA 1
ATOM 6273 C C . VAL B 1 191 ? -13.648 -1.844 8.868 1.00 25.22 205 VAL B C 1
ATOM 6274 O O . VAL B 1 191 ? -13.452 -1.268 9.951 1.00 25.32 205 VAL B O 1
ATOM 6287 N N . THR B 1 192 ? -13.156 -3.048 8.595 1.00 21.06 206 THR B N 1
ATOM 6288 C CA . THR B 1 192 ? -12.304 -3.765 9.513 1.00 20.34 206 THR B CA 1
ATOM 6289 C C . THR B 1 192 ? -10.871 -3.219 9.469 1.00 23.57 206 THR B C 1
ATOM 6290 O O . THR B 1 192 ? -10.538 -2.379 8.634 1.00 25.68 206 THR B O 1
ATOM 6301 N N . ASP B 1 193 ? -10.020 -3.824 10.319 1.00 26.36 207 ASP B N 1
ATOM 6302 C CA . ASP B 1 193 ? -8.581 -3.542 10.376 1.00 34.55 207 ASP B CA 1
ATOM 6303 C C . ASP B 1 193 ? -7.898 -3.743 9.031 1.00 31.12 207 ASP B C 1
ATOM 6304 O O . ASP B 1 193 ? -6.835 -3.153 8.783 1.00 26.87 207 ASP B O 1
ATOM 6313 N N . ASN B 1 194 ? -8.465 -4.585 8.174 1.00 21.44 208 ASN B N 1
ATOM 6314 C CA . ASN B 1 194 ? -7.901 -4.870 6.863 1.00 19.45 208 ASN B CA 1
ATOM 6315 C C . ASN B 1 194 ? -8.721 -4.279 5.731 1.00 17.77 208 ASN B C 1
ATOM 6316 O O . ASN B 1 194 ? -8.613 -4.725 4.585 1.00 18.57 208 ASN B O 1
ATOM 6327 N N . SER B 1 195 ? -9.454 -3.206 6.029 1.00 19.90 209 SER B N 1
ATOM 6328 C CA . SER B 1 195 ? -10.215 -2.456 5.041 1.00 20.56 209 SER B CA 1
ATOM 6329 C C . SER B 1 195 ? -11.267 -3.291 4.330 1.00 18.51 209 SER B C 1
ATOM 6330 O O . SER B 1 195 ? -11.624 -3.020 3.202 1.00 19.29 209 SER B O 1
ATOM 6338 N N . ASN B 1 196 ? -11.801 -4.288 5.028 1.00 18.70 210 ASN B N 1
ATOM 6339 C CA . ASN B 1 196 ? -12.875 -5.092 4.479 1.00 21.08 210 ASN B CA 1
ATOM 6340 C C . ASN B 1 196 ? -14.203 -4.696 5.111 1.00 19.03 210 ASN B C 1
ATOM 6341 O O . ASN B 1 196 ? -14.255 -3.935 6.076 1.00 19.63 210 ASN B O 1
ATOM 6352 N N . TYR B 1 197 ? -15.287 -5.176 4.507 1.00 18.60 211 TYR B N 1
ATOM 6353 C CA . TYR B 1 197 ? -16.623 -4.935 5.034 1.00 19.60 211 TYR B CA 1
ATOM 6354 C C . TYR B 1 197 ? -17.059 -6.158 5.821 1.00 17.89 211 TYR B C 1
ATOM 6355 O O . TYR B 1 197 ? -16.412 -7.208 5.802 1.00 18.43 211 TYR B O 1
ATOM 6373 N N . ILE B 1 198 ? -18.134 -5.993 6.596 1.00 17.49 212 ILE B N 1
ATOM 6374 C CA . ILE B 1 198 ? -18.733 -7.080 7.364 1.00 17.15 212 ILE B CA 1
ATOM 6375 C C . ILE B 1 198 ? -20.173 -7.242 6.918 1.00 17.65 212 ILE B C 1
ATOM 6376 O O . ILE B 1 198 ? -20.937 -6.266 6.890 1.00 18.41 212 ILE B O 1
ATOM 6392 N N . VAL B 1 199 ? -20.550 -8.471 6.589 1.00 16.64 213 VAL B N 1
ATOM 6393 C CA . VAL B 1 199 ? -21.956 -8.845 6.442 1.00 16.80 213 VAL B CA 1
ATOM 6394 C C . VAL B 1 199 ? -22.329 -9.636 7.676 1.00 16.95 213 VAL B C 1
ATOM 6395 O O . VAL B 1 199 ? -21.713 -10.659 7.981 1.00 17.90 213 VAL B O 1
ATOM 6408 N N . ASP B 1 200 ? -23.310 -9.139 8.422 1.00 16.61 214 ASP B N 1
ATOM 6409 C CA . ASP B 1 200 ? -23.783 -9.833 9.614 1.00 17.13 214 ASP B CA 1
ATOM 6410 C C . ASP B 1 200 ? -24.925 -10.759 9.217 1.00 19.08 214 ASP B C 1
ATOM 6411 O O . ASP B 1 200 ? -25.871 -10.332 8.538 1.00 18.38 214 ASP B O 1
ATOM 6420 N N . LEU B 1 201 ? -24.799 -12.030 9.567 1.00 17.19 215 LEU B N 1
ATOM 6421 C CA . LEU B 1 201 ? -25.870 -13.001 9.386 1.00 16.93 215 LEU B CA 1
ATOM 6422 C C . LEU B 1 201 ? -26.645 -13.146 10.689 1.00 19.55 215 LEU B C 1
ATOM 6423 O O . LEU B 1 201 ? -26.071 -13.200 11.771 1.00 18.46 215 LEU B O 1
ATOM 6439 N N . TYR B 1 202 ? -27.956 -13.263 10.572 1.00 19.17 216 TYR B N 1
ATOM 6440 C CA . TYR B 1 202 ? -28.838 -13.353 11.719 1.00 19.33 216 TYR B CA 1
ATOM 6441 C C . TYR B 1 202 ? -29.693 -14.596 11.545 1.00 19.48 216 TYR B C 1
ATOM 6442 O O . TYR B 1 202 ? -30.329 -14.780 10.497 1.00 20.70 216 TYR B O 1
ATOM 6460 N N . PHE B 1 203 ? -29.751 -15.411 12.586 1.00 17.75 217 PHE B N 1
ATOM 6461 C CA . PHE B 1 203 ? -30.464 -16.676 12.532 1.00 17.65 217 PHE B CA 1
ATOM 6462 C C . PHE B 1 203 ? -31.639 -16.663 13.498 1.00 20.98 217 PHE B C 1
ATOM 6463 O O . PHE B 1 203 ? -31.590 -16.019 14.544 1.00 22.94 217 PHE B O 1
ATOM 6480 N N . GLN B 1 204 ? -32.677 -17.423 13.146 1.00 21.35 218 GLN B N 1
ATOM 6481 C CA . GLN B 1 204 ? -33.745 -17.686 14.104 1.00 20.08 218 GLN B CA 1
ATOM 6482 C C . GLN B 1 204 ? -33.745 -19.114 14.605 1.00 21.76 218 GLN B C 1
ATOM 6483 O O . GLN B 1 204 ? -34.372 -19.389 15.635 1.00 25.72 218 GLN B O 1
ATOM 6497 N N . THR B 1 205 ? -33.092 -20.029 13.906 1.00 22.20 219 THR B N 1
ATOM 6498 C CA . THR B 1 205 ? -32.727 -21.330 14.435 1.00 23.57 219 THR B CA 1
ATOM 6499 C C . THR B 1 205 ? -31.239 -21.523 14.205 1.00 24.88 219 THR B C 1
ATOM 6500 O O . THR B 1 205 ? -30.688 -20.964 13.249 1.00 21.62 219 THR B O 1
ATOM 6511 N N . PRO B 1 206 ? -30.573 -22.335 15.012 1.00 21.02 220 PRO B N 1
ATOM 6512 C CA . PRO B 1 206 ? -29.121 -22.473 14.861 1.00 22.21 220 PRO B CA 1
ATOM 6513 C C . PRO B 1 206 ? -28.707 -23.072 13.526 1.00 20.39 220 PRO B C 1
ATOM 6514 O O . PRO B 1 206 ? -29.456 -23.798 12.858 1.00 21.78 220 PRO B O 1
ATOM 6525 N N . ILE B 1 207 ? -27.483 -22.707 13.120 1.00 19.77 221 ILE B N 1
ATOM 6526 C CA . ILE B 1 207 ? -26.818 -23.382 12.014 1.00 21.70 221 ILE B CA 1
ATOM 6527 C C . ILE B 1 207 ? -26.776 -24.880 12.283 1.00 19.91 221 ILE B C 1
ATOM 6528 O O . ILE B 1 207 ? -26.360 -25.325 13.361 1.00 23.28 221 ILE B O 1
ATOM 6544 N N . LYS B 1 208 ? -27.223 -25.658 11.307 1.00 22.67 222 LYS B N 1
ATOM 6545 C CA . LYS B 1 208 ? -27.348 -27.093 11.549 1.00 26.24 222 LYS B CA 1
ATOM 6546 C C . LYS B 1 208 ? -26.004 -27.818 11.496 1.00 24.75 222 LYS B C 1
ATOM 6547 O O . LYS B 1 208 ? -25.768 -28.744 12.287 1.00 29.02 222 LYS B O 1
ATOM 6566 N N . ASP B 1 209 ? -25.130 -27.439 10.571 1.00 24.49 223 ASP B N 1
ATOM 6567 C CA . ASP B 1 209 ? -23.829 -28.078 10.401 1.00 24.60 223 ASP B CA 1
ATOM 6568 C C . ASP B 1 209 ? -22.799 -26.957 10.324 1.00 24.75 223 ASP B C 1
ATOM 6569 O O . ASP B 1 209 ? -22.585 -26.377 9.256 1.00 23.47 223 ASP B O 1
ATOM 6578 N N . SER B 1 210 ? -22.166 -26.678 11.468 1.00 23.93 224 SER B N 1
ATOM 6579 C CA . SER B 1 210 ? -21.310 -25.500 11.545 1.00 21.67 224 SER B CA 1
ATOM 6580 C C . SER B 1 210 ? -20.062 -25.669 10.696 1.00 21.49 224 SER B C 1
ATOM 6581 O O . SER B 1 210 ? -19.612 -24.710 10.066 1.00 19.95 224 SER B O 1
ATOM 6589 N N . GLN B 1 211 ? -19.497 -26.884 10.656 1.00 23.00 225 GLN B N 1
ATOM 6590 C CA . GLN B 1 211 ? -18.319 -27.136 9.829 1.00 25.02 225 GLN B CA 1
ATOM 6591 C C . GLN B 1 211 ? -18.646 -26.938 8.355 1.00 21.07 225 GLN B C 1
ATOM 6592 O O . GLN B 1 211 ? -17.877 -26.310 7.615 1.00 20.96 225 GLN B O 1
ATOM 6606 N N . ALA B 1 212 ? -19.802 -27.448 7.909 1.00 24.09 226 ALA B N 1
ATOM 6607 C CA . ALA B 1 212 ? -20.200 -27.265 6.517 1.00 25.74 226 ALA B CA 1
ATOM 6608 C C . ALA B 1 212 ? -20.434 -25.786 6.214 1.00 22.14 226 ALA B C 1
ATOM 6609 O O . ALA B 1 212 ? -20.064 -25.295 5.155 1.00 23.57 226 ALA B O 1
ATOM 6616 N N . ALA B 1 213 ? -21.039 -25.063 7.155 1.00 19.51 227 ALA B N 1
ATOM 6617 C CA . ALA B 1 213 ? -21.236 -23.629 6.962 1.00 20.58 227 ALA B CA 1
ATOM 6618 C C . ALA B 1 213 ? -19.902 -22.898 6.856 1.00 18.17 227 ALA B C 1
ATOM 6619 O O . ALA B 1 213 ? -19.708 -22.055 5.975 1.00 19.76 227 ALA B O 1
ATOM 6626 N N . SER B 1 214 ? -18.961 -23.220 7.746 1.00 18.11 228 SER B N 1
ATOM 6627 C CA . SER B 1 214 ? -17.665 -22.563 7.701 1.00 17.96 228 SER B CA 1
ATOM 6628 C C . SER B 1 214 ? -16.997 -22.788 6.356 1.00 21.49 228 SER B C 1
ATOM 6629 O O . SER B 1 214 ? -16.463 -21.859 5.764 1.00 20.34 228 SER B O 1
ATOM 6637 N N . LYS B 1 215 ? -16.951 -24.045 5.899 1.00 21.74 229 LYS B N 1
ATOM 6638 C CA . LYS B 1 215 ? -16.292 -24.325 4.625 1.00 21.68 229 LYS B CA 1
ATOM 6639 C C . LYS B 1 215 ? -16.995 -23.631 3.473 1.00 21.39 229 LYS B C 1
ATOM 6640 O O . LYS B 1 215 ? -16.329 -23.111 2.567 1.00 23.32 229 LYS B O 1
ATOM 6659 N N . ALA B 1 216 ? -18.329 -23.638 3.466 1.00 20.30 230 ALA B N 1
ATOM 6660 C CA . ALA B 1 216 ? -19.064 -23.003 2.380 1.00 23.08 230 ALA B CA 1
ATOM 6661 C C . ALA B 1 216 ? -18.836 -21.492 2.350 1.00 22.67 230 ALA B C 1
ATOM 6662 O O . ALA B 1 216 ? -18.690 -20.901 1.279 1.00 23.51 230 ALA B O 1
ATOM 6669 N N . ILE B 1 217 ? -18.840 -20.846 3.519 1.00 20.14 231 ILE B N 1
ATOM 6670 C CA . ILE B 1 217 ? -18.605 -19.412 3.560 1.00 19.82 231 ILE B CA 1
ATOM 6671 C C . ILE B 1 217 ? -17.192 -19.090 3.113 1.00 20.61 231 ILE B C 1
ATOM 6672 O O . ILE B 1 217 ? -16.976 -18.168 2.330 1.00 20.88 231 ILE B O 1
ATOM 6688 N N . LEU B 1 218 ? -16.208 -19.819 3.615 1.00 20.74 232 LEU B N 1
ATOM 6689 C CA . LEU B 1 218 ? -14.840 -19.558 3.177 1.00 23.40 232 LEU B CA 1
ATOM 6690 C C . LEU B 1 218 ? -14.656 -19.874 1.707 1.00 25.67 232 LEU B C 1
ATOM 6691 O O . LEU B 1 218 ? -13.826 -19.237 1.040 1.00 28.89 232 LEU B O 1
ATOM 6707 N N . GLY B 1 219 ? -15.426 -20.816 1.180 1.00 24.52 233 GLY B N 1
ATOM 6708 C CA . GLY B 1 219 ? -15.270 -21.162 -0.232 1.00 27.62 233 GLY B CA 1
ATOM 6709 C C . GLY B 1 219 ? -15.812 -20.125 -1.197 1.00 34.92 233 GLY B C 1
ATOM 6710 O O . GLY B 1 219 ? -15.478 -20.154 -2.389 1.00 31.24 233 GLY B O 1
ATOM 6714 N N . LEU B 1 220 ? -16.644 -19.218 -0.713 1.00 24.32 234 LEU B N 1
ATOM 6715 C CA . LEU B 1 220 ? -17.243 -18.186 -1.530 1.00 23.35 234 LEU B CA 1
ATOM 6716 C C . LEU B 1 220 ? -16.177 -17.151 -1.868 1.00 26.64 234 LEU B C 1
ATOM 6717 O O . LEU B 1 220 ? -15.601 -16.513 -0.983 1.00 22.66 234 LEU B O 1
ATOM 6733 N N A ASP B 1 221 ? -15.886 -17.051 -3.174 0.46 22.23 235 ASP B N 1
ATOM 6734 N N C ASP B 1 221 ? -15.880 -17.056 -3.173 0.54 22.22 235 ASP B N 1
ATOM 6735 C CA A ASP B 1 221 ? -14.938 -16.021 -3.651 0.46 19.66 235 ASP B CA 1
ATOM 6736 C CA C ASP B 1 221 ? -14.944 -16.020 -3.663 0.54 19.64 235 ASP B CA 1
ATOM 6737 C C A ASP B 1 221 ? -15.577 -14.707 -3.186 0.46 23.91 235 ASP B C 1
ATOM 6738 C C C ASP B 1 221 ? -15.580 -14.710 -3.180 0.54 23.90 235 ASP B C 1
ATOM 6739 O O A ASP B 1 221 ? -16.739 -14.473 -3.563 0.46 27.59 235 ASP B O 1
ATOM 6740 O O C ASP B 1 221 ? -16.740 -14.470 -3.557 0.54 27.58 235 ASP B O 1
ATOM 6757 N N . GLY B 1 222 ? -14.805 -13.803 -2.591 1.00 19.63 236 GLY B N 1
ATOM 6758 C CA . GLY B 1 222 ? -15.303 -12.570 -2.028 1.00 21.79 236 GLY B CA 1
ATOM 6759 C C . GLY B 1 222 ? -15.337 -12.558 -0.510 1.00 18.65 236 GLY B C 1
ATOM 6760 O O . GLY B 1 222 ? -15.371 -11.479 0.091 1.00 20.11 236 GLY B O 1
ATOM 6764 N N . VAL B 1 223 ? -15.320 -13.707 0.117 1.00 19.07 237 VAL B N 1
ATOM 6765 C CA . VAL B 1 223 ? -15.252 -13.791 1.574 1.00 18.52 237 VAL B CA 1
ATOM 6766 C C . VAL B 1 223 ? -13.801 -13.852 2.017 1.00 17.68 237 VAL B C 1
ATOM 6767 O O . VAL B 1 223 ? -12.974 -14.608 1.476 1.00 19.25 237 VAL B O 1
ATOM 6780 N N . VAL B 1 224 ? -13.505 -13.100 3.057 1.00 17.22 238 VAL B N 1
ATOM 6781 C CA . VAL B 1 224 ? -12.204 -13.166 3.709 1.00 16.24 238 VAL B CA 1
ATOM 6782 C C . VAL B 1 224 ? -12.218 -14.178 4.839 1.00 18.07 238 VAL B C 1
ATOM 6783 O O . VAL B 1 224 ? -11.398 -15.104 4.875 1.00 18.75 238 VAL B O 1
ATOM 6796 N N . ASP B 1 225 ? -13.111 -13.995 5.795 1.00 16.66 239 ASP B N 1
ATOM 6797 C CA . ASP B 1 225 ? -13.182 -14.896 6.949 1.00 16.58 239 ASP B CA 1
ATOM 6798 C C . ASP B 1 225 ? -14.532 -14.703 7.637 1.00 15.52 239 ASP B C 1
ATOM 6799 O O . ASP B 1 225 ? -15.394 -13.991 7.121 1.00 16.87 239 ASP B O 1
ATOM 6808 N N . HIS B 1 226 ? -14.737 -15.383 8.765 1.00 15.60 240 HIS B N 1
ATOM 6809 C CA . HIS B 1 226 ? -16.038 -15.308 9.408 1.00 16.41 240 HIS B CA 1
ATOM 6810 C C . HIS B 1 226 ? -15.884 -15.662 10.876 1.00 14.84 240 HIS B C 1
ATOM 6811 O O . HIS B 1 226 ? -14.828 -16.120 11.339 1.00 15.87 240 HIS B O 1
ATOM 6825 N N . GLY B 1 227 ? -16.983 -15.464 11.600 1.00 15.62 241 GLY B N 1
ATOM 6826 C CA . GLY B 1 227 ? -17.012 -15.548 13.045 1.00 15.40 241 GLY B CA 1
ATOM 6827 C C . GLY B 1 227 ? -17.269 -16.916 13.630 1.00 15.27 241 GLY B C 1
ATOM 6828 O O . GLY B 1 227 ? -17.420 -17.016 14.859 1.00 15.82 241 GLY B O 1
ATOM 6832 N N . LEU B 1 228 ? -17.320 -17.969 12.807 1.00 16.12 242 LEU B N 1
ATOM 6833 C CA . LEU B 1 228 ? -17.401 -19.327 13.363 1.00 15.83 242 LEU B CA 1
ATOM 6834 C C . LEU B 1 228 ? -16.003 -19.813 13.714 1.00 15.87 242 LEU B C 1
ATOM 6835 O O . LEU B 1 228 ? -15.186 -20.076 12.821 1.00 17.72 242 LEU B O 1
ATOM 6851 N N . PHE B 1 229 ? -15.717 -19.929 15.005 1.00 14.65 243 PHE B N 1
ATOM 6852 C CA . PHE B 1 229 ? -14.417 -20.344 15.517 1.00 13.63 243 PHE B CA 1
ATOM 6853 C C . PHE B 1 229 ? -14.596 -21.776 16.017 1.00 16.15 243 PHE B C 1
ATOM 6854 O O . PHE B 1 229 ? -15.101 -22.025 17.129 1.00 17.06 243 PHE B O 1
ATOM 6871 N N . LEU B 1 230 ? -14.273 -22.709 15.139 1.00 17.91 244 LEU B N 1
ATOM 6872 C CA . LEU B 1 230 ? -14.581 -24.120 15.316 1.00 18.68 244 LEU B CA 1
ATOM 6873 C C . LEU B 1 230 ? -13.333 -24.900 15.680 1.00 19.27 244 LEU B C 1
ATOM 6874 O O . LEU B 1 230 ? -12.256 -24.665 15.130 1.00 19.25 244 LEU B O 1
ATOM 6890 N N A ASP B 1 231 ? -13.480 -25.828 16.618 0.47 18.22 245 ASP B N 1
ATOM 6891 N N B ASP B 1 231 ? -13.494 -25.833 16.614 0.53 18.19 245 ASP B N 1
ATOM 6892 C CA A ASP B 1 231 ? -12.380 -26.695 17.017 0.47 19.42 245 ASP B CA 1
ATOM 6893 C CA B ASP B 1 231 ? -12.400 -26.694 17.040 0.53 19.37 245 ASP B CA 1
ATOM 6894 C C A ASP B 1 231 ? -11.183 -25.906 17.521 0.47 21.93 245 ASP B C 1
ATOM 6895 C C B ASP B 1 231 ? -11.186 -25.874 17.452 0.53 21.88 245 ASP B C 1
ATOM 6896 O O A ASP B 1 231 ? -10.038 -26.334 17.347 0.47 22.55 245 ASP B O 1
ATOM 6897 O O B ASP B 1 231 ? -10.045 -26.222 17.126 0.53 22.26 245 ASP B O 1
ATOM 6914 N N . MET B 1 232 ? -11.429 -24.778 18.182 1.00 16.96 246 MET B N 1
ATOM 6915 C CA . MET B 1 232 ? -10.357 -23.891 18.627 1.00 18.34 246 MET B CA 1
ATOM 6916 C C . MET B 1 232 ? -10.263 -23.816 20.138 1.00 19.89 246 MET 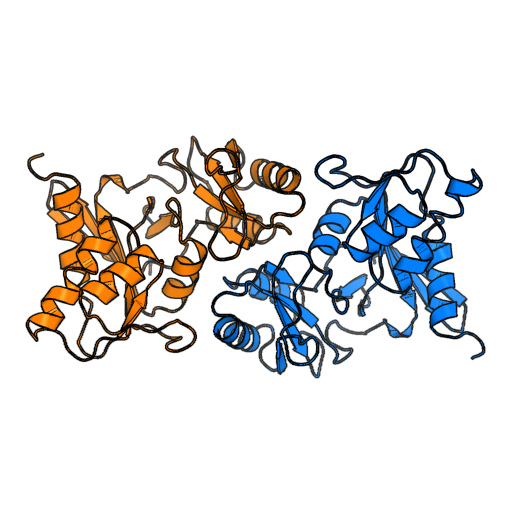B C 1
ATOM 6917 O O . MET B 1 232 ? -9.186 -23.989 20.721 1.00 21.15 246 MET B O 1
ATOM 6931 N N . VAL B 1 233 ? -11.388 -23.623 20.808 1.00 16.43 247 VAL B N 1
ATOM 6932 C CA . VAL B 1 233 ? -11.388 -23.494 22.260 1.00 17.91 247 VAL B CA 1
ATOM 6933 C C . VAL B 1 233 ? -11.002 -24.818 22.899 1.00 19.09 247 VAL B C 1
ATOM 6934 O O . VAL B 1 233 ? -11.632 -25.853 22.638 1.00 20.32 247 VAL B O 1
ATOM 6947 N N . ASP B 1 234 ? -10.022 -24.779 23.791 1.00 18.20 248 ASP B N 1
ATOM 6948 C CA . ASP B 1 234 ? -9.605 -25.954 24.541 1.00 18.85 248 ASP B CA 1
ATOM 6949 C C . ASP B 1 234 ? -10.274 -26.066 25.897 1.00 21.32 248 ASP B C 1
ATOM 6950 O O . ASP B 1 234 ? -10.496 -27.192 26.387 1.00 20.86 248 ASP B O 1
ATOM 6959 N N . VAL B 1 235 ? -10.533 -24.933 26.550 1.00 18.36 249 VAL B N 1
ATOM 6960 C CA . VAL B 1 235 ? -11.141 -24.868 27.872 1.00 20.09 249 VAL B CA 1
ATOM 6961 C C . VAL B 1 235 ? -12.081 -23.684 27.851 1.00 18.84 249 VAL B C 1
ATOM 6962 O O . VAL B 1 235 ? -11.710 -22.610 27.367 1.00 18.73 249 VAL B O 1
ATOM 6975 N N . CYS B 1 236 ? -13.302 -23.859 28.363 1.00 18.37 250 CYS B N 1
ATOM 6976 C CA . CYS B 1 236 ? -14.218 -22.746 28.508 1.00 18.47 250 CYS B CA 1
ATOM 6977 C C . CYS B 1 236 ? -14.536 -22.578 29.981 1.00 18.71 250 CYS B C 1
ATOM 6978 O O . CYS B 1 236 ? -14.906 -23.545 30.663 1.00 20.16 250 CYS B O 1
ATOM 6986 N N . ILE B 1 237 ? -14.360 -21.371 30.466 1.00 18.00 251 ILE B N 1
ATOM 6987 C CA . ILE B 1 237 ? -14.690 -21.020 31.837 1.00 18.41 251 ILE B CA 1
ATOM 6988 C C . ILE B 1 237 ? -15.999 -20.253 31.793 1.00 18.79 251 ILE B C 1
ATOM 6989 O O . ILE B 1 237 ? -16.108 -19.210 31.146 1.00 18.89 251 ILE B O 1
ATOM 7005 N N . ILE B 1 238 ? -17.004 -20.778 32.496 1.00 19.27 252 ILE B N 1
ATOM 7006 C CA . ILE B 1 238 ? -18.372 -20.298 32.415 1.00 17.74 252 ILE B CA 1
ATOM 7007 C C . ILE B 1 238 ? -18.780 -19.901 33.819 1.00 21.94 252 ILE B C 1
ATOM 7008 O O . ILE B 1 238 ? -18.834 -20.754 34.717 1.00 20.93 252 ILE B O 1
ATOM 7024 N N . ALA B 1 239 ? -19.076 -18.627 34.003 1.00 19.56 253 ALA B N 1
ATOM 7025 C CA . ALA B 1 239 ? -19.518 -18.111 35.297 1.00 20.85 253 ALA B CA 1
ATOM 7026 C C . ALA B 1 239 ? -21.018 -17.856 35.266 1.00 19.22 253 ALA B C 1
ATOM 7027 O O . ALA B 1 239 ? -21.538 -17.174 34.378 1.00 20.92 253 ALA B O 1
ATOM 7034 N N . GLY B 1 240 ? -21.718 -18.389 36.276 1.00 21.96 254 GLY B N 1
ATOM 7035 C CA . GLY B 1 240 ? -23.150 -18.232 36.348 1.00 22.02 254 GLY B CA 1
ATOM 7036 C C . GLY B 1 240 ? -23.544 -18.099 37.799 1.00 27.29 254 GLY B C 1
ATOM 7037 O O . GLY B 1 240 ? -22.690 -18.095 38.691 1.00 24.55 254 GLY B O 1
ATOM 7041 N N . ALA B 1 241 ? -24.854 -17.998 38.015 1.00 27.35 255 ALA B N 1
ATOM 7042 C CA . ALA B 1 241 ? -25.336 -17.771 39.380 1.00 30.38 255 ALA B CA 1
ATOM 7043 C C . ALA B 1 241 ? -24.885 -18.869 40.336 1.00 32.42 255 ALA B C 1
ATOM 7044 O O . ALA B 1 241 ? -24.678 -18.610 41.533 1.00 35.71 255 ALA B O 1
ATOM 7051 N N . THR B 1 242 ? -24.746 -20.090 39.841 1.00 33.15 256 THR B N 1
ATOM 7052 C CA . THR B 1 242 ? -24.384 -21.234 40.662 1.00 37.01 256 THR B CA 1
ATOM 7053 C C . THR B 1 242 ? -22.894 -21.302 40.972 1.00 43.18 256 THR B C 1
ATOM 7054 O O . THR B 1 242 ? -22.494 -22.045 41.875 1.00 38.12 256 THR B O 1
ATOM 7065 N N . GLY B 1 243 ? -22.058 -20.574 40.239 1.00 31.56 257 GLY B N 1
ATOM 7066 C CA . GLY B 1 243 ? -20.634 -20.661 40.424 1.00 25.66 257 GLY B CA 1
ATOM 7067 C C . GLY B 1 243 ? -19.961 -20.720 39.070 1.00 25.44 257 GLY B C 1
ATOM 7068 O O . GLY B 1 243 ? -20.587 -20.472 38.042 1.00 27.00 257 GLY B O 1
ATOM 7072 N N . VAL B 1 244 ? -18.680 -21.073 39.105 1.00 27.01 258 VAL B N 1
ATOM 7073 C CA . VAL B 1 244 ? -17.813 -21.068 37.935 1.00 25.55 258 VAL B CA 1
ATOM 7074 C C . VAL B 1 244 ? -17.510 -22.506 37.567 1.00 29.01 258 VAL B C 1
ATOM 7075 O O . VAL B 1 244 ? -17.026 -23.273 38.403 1.00 29.27 258 VAL B O 1
ATOM 7088 N N . THR B 1 245 ? -17.774 -22.855 36.310 1.00 24.15 259 THR B N 1
ATOM 7089 C CA . THR B 1 245 ? -17.536 -24.171 35.747 1.00 23.38 259 THR B CA 1
ATOM 7090 C C . THR B 1 245 ? -16.363 -24.071 34.785 1.00 27.30 259 THR B C 1
ATOM 7091 O O . THR B 1 245 ? -16.290 -23.133 33.981 1.00 24.98 259 THR B O 1
ATOM 7102 N N . VAL B 1 246 ? -15.451 -25.024 34.878 1.00 25.53 260 VAL B N 1
ATOM 7103 C CA . VAL B 1 246 ? -14.337 -25.167 33.955 1.00 25.53 260 VAL B CA 1
ATOM 7104 C C . VAL B 1 246 ? -14.681 -26.341 33.054 1.00 27.22 260 VAL B C 1
ATOM 7105 O O . VAL B 1 246 ? -14.694 -27.495 33.499 1.00 30.72 260 VAL B O 1
ATOM 7118 N N . GLN B 1 247 ? -14.971 -26.068 31.786 1.00 24.28 261 GLN B N 1
ATOM 7119 C CA . GLN B 1 247 ? -15.392 -27.083 30.840 1.00 26.09 261 GLN B CA 1
ATOM 7120 C C . GLN B 1 247 ? -14.230 -27.356 29.896 1.00 30.86 261 GLN B C 1
ATOM 7121 O O . GLN B 1 247 ? -13.868 -26.508 29.074 1.00 23.64 261 GLN B O 1
ATOM 7135 N N . GLU B 1 248 ? -13.578 -28.490 30.078 1.00 31.83 262 GLU B N 1
ATOM 7136 C CA . GLU B 1 248 ? -12.652 -28.933 29.053 1.00 28.70 262 GLU B CA 1
ATOM 7137 C C . GLU B 1 248 ? -13.466 -29.258 27.814 1.00 26.02 262 GLU B C 1
ATOM 7138 O O . GLU B 1 248 ? -14.666 -29.524 27.882 1.00 33.60 262 GLU B O 1
ATOM 7150 N N . ARG B 1 249 ? -12.828 -29.197 26.673 1.00 30.12 263 ARG B N 1
ATOM 7151 C CA . ARG B 1 249 ? -13.525 -29.479 25.429 1.00 25.32 263 ARG B CA 1
ATOM 7152 C C . ARG B 1 249 ? -14.074 -30.894 25.439 1.00 37.13 263 ARG B C 1
ATOM 7153 O O . ARG B 1 249 ? -13.302 -31.851 25.610 1.00 35.70 263 ARG B O 1
ATOM 7174 N N . PRO B 1 250 ? -15.374 -31.080 25.244 1.00 35.80 264 PRO B N 1
ATOM 7175 C CA . PRO B 1 250 ? -15.925 -32.437 25.238 1.00 43.46 264 PRO B CA 1
ATOM 7176 C C . PRO B 1 250 ? -15.443 -33.235 24.034 1.00 37.20 264 PRO B C 1
ATOM 7177 O O . PRO B 1 250 ? -15.041 -32.698 22.997 1.00 35.03 264 PRO B O 1
ATOM 7188 N N . ASN B 1 251 ? -15.460 -34.547 24.203 1.00 28.88 265 ASN B N 1
ATOM 7189 C CA . ASN B 1 251 ? -15.200 -35.480 23.125 1.00 35.01 265 ASN B CA 1
ATOM 7190 C C . ASN B 1 251 ? -13.827 -35.228 22.523 1.00 48.53 265 ASN B C 1
ATOM 7191 O O . ASN B 1 251 ? -13.715 -34.990 21.313 1.00 47.26 265 ASN B O 1
ATOM 7202 N N . PRO B 1 252 ? -12.756 -35.295 23.333 1.00 38.23 266 PRO B N 1
ATOM 7203 C CA . PRO B 1 252 ? -11.387 -35.068 22.843 1.00 56.62 266 PRO B CA 1
ATOM 7204 C C . PRO B 1 252 ? -10.888 -36.196 21.932 1.00 54.43 266 PRO B C 1
ATOM 7205 O O . PRO B 1 252 ? -11.622 -37.171 21.747 1.00 56.61 266 PRO B O 1
#